Protein AF-A0A7X6MXQ4-F1 (afdb_monomer_lite)

Foldseek 3Di:
DDDDLVRLVVLLVCCQVVFCVNWPFDPPLVVLQDPVLLVQLVVVCVVVVVDDPPQDPVNVVRSSVSSSSVRDDSVSSVSSVVGIHGDPPVVVVVDDPPDPPPPDPVVVVVVVVVVVVVVVVVLVVCVVVDDDQDLVNLQCLQQDVDPPDGPQKHFQWAFQVRFKTWIWRRDDPVPDDPCPQVVLVVDPWWQDDPPDPFAQLLSVLVVLLVPDVVSVLLLLQVLQLVVCVVPVDRQLLVVLLVLCVVQVHDNCVSPPDRGLVSSVVVSVVRPVSVVVDVDSVVSSVVRPSPPVCRVCSCVQVVPPVNQVVSQVVQVVVQKGKDWDWAAEPDPPRIGIIMTIDRVVVDDPVRVRCCVCKRVSLVSRVQKIKIWMFTPCLCSPPNNPRRRVVTDIDITGNVQPPPHSPVVSCCVVVVNPRIDGPVVVVVVVVVVVVVVVVVVVVD

Organism: NCBI:txid1936207

pLDDT: mean 81.41, std 15.26, range [38.69, 98.06]

Radius of gyration: 40.19 Å; chains: 1; bounding box: 85×43×123 Å

Secondary structure (DSSP, 8-state):
----HHHHHHHHHHHHHHHHHHH-B-TTGGGGS-HHHHHHHHHHHHHTT---TTS-HHHHHHHHHHHHHHHS-HHHHHHHGGGB----HHHHTS----------HHHHHHHHHHHHHHHHHHHHHHHHS--PPPHHHHHHHHHEEETTEE-SEEEEEEETTSSEEEEEE---TTTS-TTTTGGGGGSSSB---TT-SS-HHHHHHHHHHTT-HHHHHHHHHHHHHHHHHHHS--TTHHHHHHHHHHTT--GGGGTT--SHHHHHHHHTT-HHHHHH-SSHHHHHHHTTTHHHHHH-THHHHT-HHHHHHHHHHHHHTTEEEEEEEEE-SSTT-EEEEEEEEETTT--HHHHHHIIIIIIHHHHHT-EEEEEEEEHHHHHHH-HHHHHHTSEEEEEEGGGTTTS-HHHHHHHHTT--SEE-HHHHHHHHHHHHHHHHHHHHT-

Sequence (442 aa):
MTLTQKDYKALKQGVVADTAIGVGFFAGIESKIPDYALIEAIREMATNGWIGHQTSDGDIRNMLVTESIKAMNFQDFKDVAPYLFSYPREQRQEDLLVAPIEVSRSLFETLQAEADELFRLKRELAYQEQEELTIMDVIDQIEHQSIIQETGYSVVGISQDQSQFLILDNRSADQRDPYLGEEIFEGELLLNDYRSPYSNKAQIMDGLIEQSNQIATHIYQYYNDVYYQESGVLDGLEIVQNYYQEDQLDTKRLEGVKSTSSLWRLAQDSPSFQSDYETVMELLEDDGIRDYIRDYPDHFLDDKDQVELVQGMLAEDGKQLAIKEVTGYSQGEFWTLGAIYDTALFKAEEIDFYLEHEVGAFYKGSLTEAMIISKEQLESLGLEAAAQSAETFIVNEELLWGKNSLEVLTELLQLEGYESLEQVMDQEVVSQEKEETIEMER

Structure (mmCIF, N/CA/C/O backbone):
data_AF-A0A7X6MXQ4-F1
#
_entry.id   AF-A0A7X6MXQ4-F1
#
loop_
_atom_site.group_PDB
_atom_site.id
_atom_site.type_symbol
_atom_site.label_atom_id
_atom_site.label_alt_id
_atom_site.label_comp_id
_atom_site.label_asym_id
_atom_site.label_entity_id
_atom_site.label_seq_id
_atom_site.pdbx_PDB_ins_code
_atom_site.Cartn_x
_atom_site.Cartn_y
_atom_site.Cartn_z
_atom_site.occupancy
_atom_site.B_iso_or_equiv
_atom_site.auth_seq_id
_atom_site.auth_comp_id
_atom_site.auth_asym_id
_atom_site.auth_atom_id
_atom_site.pdbx_PDB_model_num
ATOM 1 N N . MET A 1 1 ? -11.790 2.520 62.386 1.00 41.69 1 MET A N 1
ATOM 2 C CA . MET A 1 1 ? -11.586 1.691 63.598 1.00 41.69 1 MET A CA 1
ATOM 3 C C . MET A 1 1 ? -11.120 2.586 64.741 1.00 41.69 1 MET A C 1
ATOM 5 O O . MET A 1 1 ? -10.213 3.377 64.527 1.00 41.69 1 MET A O 1
ATOM 9 N N . THR A 1 2 ? -11.733 2.524 65.924 1.00 46.88 2 THR A N 1
ATOM 10 C CA . THR A 1 2 ? -11.292 3.294 67.106 1.00 46.88 2 THR A CA 1
ATOM 11 C C . THR A 1 2 ? -10.246 2.503 67.892 1.00 46.88 2 THR A C 1
ATOM 13 O O . THR A 1 2 ? -10.568 1.446 68.432 1.00 46.88 2 THR A O 1
ATOM 16 N N . LEU A 1 3 ? -9.011 3.010 67.951 1.00 59.69 3 LEU A N 1
ATOM 17 C CA . LEU A 1 3 ? -7.893 2.413 68.695 1.00 59.69 3 LEU A CA 1
ATOM 18 C C . LEU A 1 3 ? -8.220 2.296 70.194 1.00 59.69 3 LEU A C 1
ATOM 20 O O . LEU A 1 3 ? -8.778 3.218 70.799 1.00 59.69 3 LEU A O 1
ATOM 24 N N . THR A 1 4 ? -7.863 1.173 70.820 1.00 70.88 4 THR A N 1
ATOM 25 C CA . THR A 1 4 ? -8.098 0.970 72.255 1.00 70.88 4 THR A CA 1
ATOM 26 C C . THR A 1 4 ? -7.053 1.711 73.098 1.00 70.88 4 THR A C 1
ATOM 28 O O . THR A 1 4 ? -5.967 2.065 72.641 1.00 70.88 4 THR A O 1
ATOM 31 N N . GLN A 1 5 ? -7.334 1.936 74.389 1.00 67.50 5 GLN A N 1
ATOM 32 C CA . GLN A 1 5 ? -6.377 2.583 75.304 1.00 67.50 5 GLN A CA 1
ATOM 33 C C . GLN A 1 5 ? -5.045 1.813 75.417 1.00 67.50 5 GLN A C 1
ATOM 35 O O . GLN A 1 5 ? -4.008 2.415 75.704 1.00 67.50 5 GLN A O 1
ATOM 40 N N . LYS A 1 6 ? -5.075 0.489 75.211 1.00 70.94 6 LYS A N 1
ATOM 41 C CA . LYS A 1 6 ? -3.886 -0.369 75.195 1.00 70.94 6 LYS A CA 1
ATOM 42 C C . LYS A 1 6 ? -3.032 -0.090 73.953 1.00 70.94 6 LYS A C 1
ATOM 44 O O . LYS A 1 6 ? -1.817 0.028 74.093 1.00 70.94 6 LYS A O 1
ATOM 49 N N . ASP A 1 7 ? -3.668 0.129 72.806 1.00 68.81 7 ASP A N 1
ATOM 50 C CA . ASP A 1 7 ? -2.999 0.392 71.526 1.00 68.81 7 ASP A CA 1
ATOM 51 C C . ASP A 1 7 ? -2.296 1.753 71.533 1.00 68.81 7 ASP A C 1
ATOM 53 O O . ASP A 1 7 ? -1.126 1.848 71.175 1.00 68.81 7 ASP A O 1
ATOM 57 N N . TYR A 1 8 ? -2.934 2.796 72.077 1.00 70.88 8 TYR A N 1
ATOM 58 C CA . TYR A 1 8 ? -2.286 4.107 72.239 1.00 70.88 8 TYR A CA 1
ATOM 59 C C . TYR A 1 8 ? -1.069 4.063 73.171 1.00 70.88 8 TYR A C 1
ATOM 61 O O . TYR A 1 8 ? -0.072 4.745 72.936 1.00 70.88 8 TYR A O 1
ATOM 69 N N . LYS A 1 9 ? -1.122 3.268 74.247 1.00 74.25 9 LYS A N 1
ATOM 70 C CA . LYS A 1 9 ? 0.034 3.104 75.142 1.00 74.25 9 LYS A CA 1
ATOM 71 C C . LYS A 1 9 ? 1.176 2.360 74.451 1.00 74.25 9 LYS A C 1
ATOM 73 O O . LYS A 1 9 ? 2.324 2.760 74.627 1.00 74.25 9 LYS A O 1
ATOM 78 N N . ALA A 1 10 ? 0.860 1.332 73.664 1.00 72.12 10 ALA A N 1
ATOM 79 C CA . ALA A 1 10 ? 1.841 0.590 72.878 1.00 72.12 10 ALA A CA 1
ATOM 80 C C . ALA A 1 10 ? 2.492 1.476 71.803 1.00 72.12 10 ALA A C 1
ATOM 82 O O . ALA A 1 10 ? 3.714 1.491 71.694 1.00 72.12 10 ALA A O 1
ATOM 83 N N . LEU A 1 11 ? 1.705 2.290 71.091 1.00 70.75 11 LEU A N 1
ATOM 84 C CA . LEU A 1 11 ? 2.208 3.224 70.080 1.00 70.75 11 LEU A CA 1
ATOM 85 C C . LEU A 1 11 ? 3.138 4.280 70.687 1.00 70.75 11 LEU A C 1
ATOM 87 O O . LEU A 1 11 ? 4.235 4.508 70.181 1.00 70.75 11 LEU A O 1
ATOM 91 N N . LYS A 1 12 ? 2.743 4.875 71.822 1.00 75.25 12 LYS A N 1
ATOM 92 C CA . LYS A 1 12 ? 3.595 5.830 72.541 1.00 75.25 12 LYS A CA 1
ATOM 93 C C . LYS A 1 12 ? 4.911 5.184 72.967 1.00 75.25 12 LYS A C 1
ATOM 95 O O . LYS A 1 12 ? 5.967 5.770 72.765 1.00 75.25 12 LYS A O 1
ATOM 100 N N . GLN A 1 13 ? 4.866 3.969 73.517 1.00 74.88 13 GLN A N 1
ATOM 101 C CA . GLN A 1 13 ? 6.077 3.217 73.864 1.00 74.88 13 GLN A CA 1
ATOM 102 C C . GLN A 1 13 ? 6.941 2.900 72.637 1.00 74.88 13 GLN A C 1
ATOM 104 O O . GLN A 1 13 ? 8.162 2.984 72.740 1.00 74.88 13 GLN A O 1
ATOM 109 N N . GLY A 1 14 ? 6.326 2.606 71.488 1.00 67.00 14 GLY A N 1
ATOM 110 C CA . GLY A 1 14 ? 7.012 2.407 70.212 1.00 67.00 14 GLY A CA 1
ATOM 111 C C . GLY A 1 14 ? 7.820 3.631 69.786 1.00 67.00 14 GLY A C 1
ATOM 112 O O . GLY A 1 14 ? 9.006 3.498 69.509 1.00 67.00 14 GLY A O 1
ATOM 113 N N . VAL A 1 15 ? 7.236 4.834 69.839 1.00 67.50 15 VAL A N 1
ATOM 114 C CA . VAL A 1 15 ? 7.959 6.082 69.514 1.00 67.50 15 VAL A CA 1
ATOM 115 C C . VAL A 1 15 ? 9.097 6.352 70.498 1.00 67.50 15 VAL A C 1
ATOM 117 O O . VAL A 1 15 ? 10.174 6.784 70.098 1.00 67.50 15 VAL A O 1
ATOM 120 N N . VAL A 1 16 ? 8.886 6.089 71.791 1.00 70.00 16 VAL A N 1
ATOM 121 C CA . VAL A 1 16 ? 9.926 6.292 72.814 1.00 70.00 16 VAL A CA 1
ATOM 122 C C . VAL A 1 16 ? 11.102 5.329 72.630 1.00 70.00 16 VAL A C 1
ATOM 124 O O . VAL A 1 16 ? 12.241 5.728 72.872 1.00 70.00 16 VAL A O 1
ATOM 127 N N . ALA A 1 17 ? 10.837 4.086 72.219 1.00 65.44 17 ALA A N 1
ATOM 128 C CA . ALA A 1 17 ? 11.852 3.048 72.056 1.00 65.44 17 ALA A CA 1
ATOM 129 C C . ALA A 1 17 ? 12.575 3.107 70.700 1.00 65.44 17 ALA A C 1
ATOM 131 O O . ALA A 1 17 ? 13.793 2.957 70.664 1.00 65.44 17 ALA A O 1
ATOM 132 N N . ASP A 1 18 ? 11.840 3.338 69.609 1.00 61.06 18 ASP A N 1
ATOM 133 C CA . ASP A 1 18 ? 12.340 3.211 68.232 1.00 61.06 18 ASP A CA 1
ATOM 134 C C . ASP A 1 18 ? 12.535 4.576 67.537 1.00 61.06 18 ASP A C 1
ATOM 136 O O . ASP A 1 18 ? 12.954 4.628 66.380 1.00 61.06 18 ASP A O 1
ATOM 140 N N . THR A 1 19 ? 12.280 5.686 68.246 1.00 66.31 19 THR A N 1
ATOM 141 C CA . THR A 1 19 ? 12.243 7.075 67.743 1.00 66.31 19 THR A CA 1
ATOM 142 C C . THR A 1 19 ? 11.204 7.302 66.639 1.00 66.31 19 THR A C 1
ATOM 144 O O . THR A 1 19 ? 10.645 6.372 66.058 1.00 66.31 19 THR A O 1
ATOM 147 N N . ALA A 1 20 ? 10.931 8.564 66.313 1.00 56.31 20 ALA A N 1
ATOM 148 C CA . ALA A 1 20 ? 10.038 8.929 65.219 1.00 56.31 20 ALA A CA 1
ATOM 149 C C . ALA A 1 20 ? 10.558 8.475 63.838 1.00 56.31 20 ALA A C 1
ATOM 151 O O . ALA A 1 20 ? 9.769 8.410 62.904 1.00 56.31 20 ALA A O 1
ATOM 152 N N . ILE A 1 21 ? 11.839 8.089 63.719 1.00 56.34 21 ILE A N 1
ATOM 153 C CA . ILE A 1 21 ? 12.404 7.457 62.513 1.00 56.34 21 ILE A CA 1
ATOM 154 C C . ILE A 1 21 ? 11.833 6.046 62.320 1.00 56.34 21 ILE A C 1
ATOM 156 O O . ILE A 1 21 ? 11.454 5.683 61.213 1.00 56.34 21 ILE A O 1
ATOM 160 N N . GLY A 1 22 ? 11.750 5.249 63.391 1.00 55.38 22 GLY A N 1
ATOM 161 C CA . GLY A 1 22 ? 11.267 3.866 63.320 1.00 55.38 22 GLY A CA 1
ATOM 162 C C . GLY A 1 22 ? 9.744 3.731 63.286 1.00 55.38 22 GLY A C 1
ATOM 163 O O . GLY A 1 22 ? 9.233 2.665 62.951 1.00 55.38 22 GLY A O 1
ATOM 164 N N . VAL A 1 23 ? 9.028 4.794 63.655 1.00 65.75 23 VAL A N 1
ATOM 165 C CA . VAL A 1 23 ? 7.560 4.843 63.675 1.00 65.75 23 VAL A CA 1
ATOM 166 C C . VAL A 1 23 ? 7.025 5.627 62.476 1.00 65.75 23 VAL A C 1
ATOM 168 O O . VAL A 1 23 ? 6.076 5.185 61.849 1.00 65.75 23 VAL A O 1
ATOM 171 N N . GLY A 1 24 ? 7.679 6.723 62.089 1.00 67.69 24 GLY A N 1
ATOM 172 C CA . GLY A 1 24 ? 7.257 7.609 61.007 1.00 67.69 24 GLY A CA 1
ATOM 173 C C . GLY A 1 24 ? 6.095 8.530 61.406 1.00 67.69 24 GLY A C 1
ATOM 174 O O . GLY A 1 24 ? 5.281 8.202 62.271 1.00 67.69 24 GLY A O 1
ATOM 175 N N . PHE A 1 25 ? 5.997 9.696 60.762 1.00 77.06 25 PHE A N 1
ATOM 176 C CA . PHE A 1 25 ? 4.904 10.649 60.977 1.00 77.06 25 PHE A CA 1
ATOM 177 C C . PHE A 1 25 ? 4.563 11.466 59.730 1.00 77.06 25 PHE A C 1
ATOM 179 O O . PHE A 1 25 ? 5.411 11.693 58.867 1.00 77.06 25 PHE A O 1
ATOM 186 N N . PHE A 1 26 ? 3.319 11.942 59.649 1.00 76.12 26 PHE A N 1
ATOM 187 C CA . PHE A 1 26 ? 2.863 12.819 58.571 1.00 76.12 26 PHE A CA 1
ATOM 188 C C . PHE A 1 26 ? 3.429 14.240 58.698 1.00 76.12 26 PHE A C 1
ATOM 190 O O . PHE A 1 26 ? 3.590 14.786 59.794 1.00 76.12 26 PHE A O 1
ATOM 197 N N . ALA A 1 27 ? 3.669 14.882 57.553 1.00 70.88 27 ALA A N 1
ATOM 198 C CA . ALA A 1 27 ? 4.100 16.272 57.507 1.00 70.88 27 ALA A CA 1
ATOM 199 C C . ALA A 1 27 ? 3.057 17.201 58.162 1.00 70.88 27 ALA A C 1
ATOM 201 O O . ALA A 1 27 ? 1.875 17.154 57.833 1.00 70.88 27 ALA A O 1
ATOM 202 N N . GLY A 1 28 ? 3.508 18.063 59.079 1.00 74.62 28 GLY A N 1
ATOM 203 C CA . GLY A 1 28 ? 2.655 19.018 59.796 1.00 74.62 28 GLY A CA 1
ATOM 204 C C . GLY A 1 28 ? 2.237 18.564 61.196 1.00 74.62 28 GLY A C 1
ATOM 205 O O . GLY A 1 28 ? 1.515 19.304 61.873 1.00 74.62 28 GLY A O 1
ATOM 206 N N . ILE A 1 29 ? 2.715 17.398 61.656 1.00 82.88 29 ILE A N 1
ATOM 207 C CA . ILE A 1 29 ? 2.501 16.898 63.022 1.00 82.88 29 ILE A CA 1
ATOM 208 C C . ILE A 1 29 ? 2.896 17.925 64.093 1.00 82.88 29 ILE A C 1
ATOM 210 O O . ILE A 1 29 ? 2.242 18.003 65.128 1.00 82.88 29 ILE A O 1
ATOM 214 N N . GLU A 1 30 ? 3.893 18.777 63.830 1.00 82.12 30 GLU A N 1
ATOM 215 C CA . GLU A 1 30 ? 4.386 19.792 64.771 1.00 82.12 30 GLU A CA 1
ATOM 216 C C . GLU A 1 30 ? 3.283 20.761 65.198 1.00 82.12 30 GLU A C 1
ATOM 218 O O . GLU A 1 30 ? 3.233 21.167 66.353 1.00 82.12 30 GLU A O 1
ATOM 223 N N . SER A 1 31 ? 2.355 21.077 64.287 1.00 83.81 31 SER A N 1
ATOM 224 C CA . SER A 1 31 ? 1.216 21.970 64.550 1.00 83.81 31 SER A CA 1
ATOM 225 C C . SER A 1 31 ? 0.166 21.373 65.492 1.00 83.81 31 SER A C 1
ATOM 227 O O . SER A 1 31 ? -0.746 22.074 65.933 1.00 83.81 31 SER A O 1
ATOM 229 N N . LYS A 1 32 ? 0.260 20.067 65.764 1.00 84.62 32 LYS A N 1
ATOM 230 C CA . LYS A 1 32 ? -0.630 19.319 66.660 1.00 84.62 32 LYS A CA 1
ATOM 231 C C . LYS A 1 32 ? 0.030 18.987 67.992 1.00 84.62 32 LYS A C 1
ATOM 233 O O . LYS A 1 32 ? -0.662 18.562 68.912 1.00 84.62 32 LYS A O 1
ATOM 238 N N . ILE A 1 33 ? 1.341 19.192 68.111 1.00 87.94 33 ILE A N 1
ATOM 239 C CA . ILE A 1 33 ? 2.067 18.987 69.359 1.00 87.94 33 ILE A CA 1
ATOM 240 C C . ILE A 1 33 ? 1.845 20.214 70.256 1.00 87.94 33 ILE A C 1
ATOM 242 O O . ILE A 1 33 ? 2.050 21.340 69.806 1.00 87.94 33 ILE A O 1
ATOM 246 N N . PRO A 1 34 ? 1.449 20.035 71.527 1.00 87.50 34 PRO A N 1
ATOM 247 C CA . PRO A 1 34 ? 1.244 21.158 72.429 1.00 87.50 34 PRO A CA 1
ATOM 248 C C . PRO A 1 34 ? 2.567 21.856 72.780 1.00 87.50 34 PRO A C 1
ATOM 250 O O . PRO A 1 34 ? 3.587 21.201 73.008 1.00 87.50 34 PRO A O 1
ATOM 253 N N . ASP A 1 35 ? 2.523 23.184 72.916 1.00 87.00 35 ASP A N 1
ATOM 254 C CA . ASP A 1 35 ? 3.700 24.044 73.123 1.00 87.00 35 ASP A CA 1
ATOM 255 C C . ASP A 1 35 ? 4.607 23.584 74.270 1.00 87.00 35 ASP A C 1
ATOM 257 O O . ASP A 1 35 ? 5.830 23.616 74.154 1.00 87.00 35 ASP A O 1
ATOM 261 N N . TYR A 1 36 ? 4.029 23.110 75.380 1.00 90.12 36 TYR A N 1
ATOM 262 C CA . TYR A 1 36 ? 4.817 22.657 76.528 1.00 90.12 36 TYR A CA 1
ATOM 263 C C . TYR A 1 36 ? 5.713 21.455 76.181 1.00 90.12 36 TYR A C 1
ATOM 265 O O . TYR A 1 36 ? 6.835 21.365 76.673 1.00 90.12 36 TYR A O 1
ATOM 273 N N . ALA A 1 37 ? 5.247 20.551 75.317 1.00 88.88 37 ALA A N 1
ATOM 274 C CA . ALA A 1 37 ? 5.992 19.364 74.913 1.00 88.88 37 ALA A CA 1
ATOM 275 C C . ALA A 1 37 ? 7.080 19.697 73.880 1.00 88.88 37 ALA A C 1
ATOM 277 O O . ALA A 1 37 ? 8.144 19.079 73.887 1.00 88.88 37 ALA A O 1
ATOM 278 N N . LEU A 1 38 ? 6.849 20.701 73.027 1.00 87.19 38 LEU A N 1
ATOM 279 C CA . LEU A 1 38 ? 7.874 21.250 72.130 1.00 87.19 38 LEU A CA 1
ATOM 280 C C . LEU A 1 38 ? 8.988 21.943 72.923 1.00 87.19 38 LEU A C 1
ATOM 282 O O . LEU A 1 38 ? 10.168 21.715 72.670 1.00 87.19 38 LEU A O 1
ATOM 286 N N . ILE A 1 39 ? 8.622 22.753 73.919 1.00 88.19 39 ILE A N 1
ATOM 287 C CA . ILE A 1 39 ? 9.584 23.486 74.753 1.00 88.19 39 ILE A CA 1
ATOM 288 C C . ILE A 1 39 ? 10.485 22.526 75.540 1.00 88.19 39 ILE A C 1
ATOM 290 O O . ILE A 1 39 ? 11.697 22.739 75.598 1.00 88.19 39 ILE A O 1
ATOM 294 N N . GLU A 1 40 ? 9.923 21.470 76.132 1.00 88.62 40 GLU A N 1
ATOM 295 C CA . GLU A 1 40 ? 10.720 20.477 76.864 1.00 88.62 40 GLU A CA 1
ATOM 296 C C . GLU A 1 40 ? 11.600 19.636 75.924 1.00 88.62 40 GLU A C 1
ATOM 298 O O . GLU A 1 40 ? 12.760 19.392 76.247 1.00 88.62 40 GLU A O 1
ATOM 303 N N . ALA A 1 41 ? 11.123 19.299 74.721 1.00 88.56 41 ALA A N 1
ATOM 304 C CA . ALA A 1 41 ? 11.937 18.633 73.701 1.00 88.56 41 ALA A CA 1
ATOM 305 C C . ALA A 1 41 ? 13.155 19.471 73.281 1.00 88.56 41 ALA A C 1
ATOM 307 O O . ALA A 1 41 ? 14.281 18.977 73.267 1.00 88.56 41 ALA A O 1
ATOM 308 N N . ILE A 1 42 ? 12.952 20.766 73.015 1.00 86.75 42 ILE A N 1
ATOM 309 C CA . ILE A 1 42 ? 14.039 21.698 72.679 1.00 86.75 42 ILE A CA 1
ATOM 310 C C . ILE A 1 42 ? 15.039 21.803 73.837 1.00 86.75 42 ILE A C 1
ATOM 312 O O . ILE A 1 42 ? 16.249 21.841 73.608 1.00 86.75 42 ILE A O 1
ATOM 316 N N . ARG A 1 43 ? 14.556 21.828 75.086 1.00 86.31 43 ARG A N 1
ATOM 317 C CA . ARG A 1 43 ? 15.415 21.890 76.276 1.00 86.31 43 ARG A CA 1
ATOM 318 C C . ARG A 1 43 ? 16.295 20.650 76.409 1.00 86.31 43 ARG A C 1
ATOM 320 O O . ARG A 1 43 ? 17.484 20.791 76.698 1.00 86.31 43 ARG A O 1
ATOM 327 N N . GLU A 1 44 ? 15.729 19.471 76.181 1.00 85.88 44 GLU A N 1
ATOM 328 C CA . GLU A 1 44 ? 16.444 18.194 76.219 1.00 85.88 44 GLU A CA 1
ATOM 329 C C . GLU A 1 44 ? 17.494 18.116 75.099 1.00 85.88 44 GLU A C 1
ATOM 331 O O . GLU A 1 44 ? 18.671 17.853 75.356 1.00 85.88 44 GLU A O 1
ATOM 336 N N . MET A 1 45 ? 17.109 18.465 73.867 1.00 85.81 45 MET A N 1
ATOM 337 C CA . MET A 1 45 ? 18.012 18.495 72.709 1.00 85.81 45 MET A CA 1
ATOM 338 C C . MET A 1 45 ? 19.177 19.478 72.901 1.00 85.81 45 MET A C 1
ATOM 340 O O . MET A 1 45 ? 20.315 19.170 72.540 1.00 85.81 45 MET A O 1
ATOM 344 N N . ALA A 1 46 ? 18.914 20.648 73.494 1.00 84.06 46 ALA A N 1
ATOM 345 C CA . ALA A 1 46 ? 19.933 21.659 73.773 1.00 84.06 46 ALA A CA 1
ATOM 346 C C . ALA A 1 46 ? 20.876 21.244 74.913 1.00 84.06 46 ALA A C 1
ATOM 348 O O . ALA A 1 46 ? 22.080 21.476 74.831 1.00 84.06 46 ALA A O 1
ATOM 349 N N . THR A 1 47 ? 20.343 20.612 75.961 1.00 85.38 47 THR A N 1
ATOM 350 C CA . THR A 1 47 ? 21.118 20.187 77.137 1.00 85.38 47 THR A CA 1
ATOM 351 C C . THR A 1 47 ? 22.066 19.041 76.793 1.00 85.38 47 THR A C 1
ATOM 353 O O . THR A 1 47 ? 23.197 19.010 77.277 1.00 85.38 47 THR A O 1
ATOM 356 N N . ASN A 1 48 ? 21.643 18.142 75.903 1.00 80.25 48 ASN A N 1
ATOM 357 C CA . ASN A 1 48 ? 22.457 17.017 75.454 1.00 80.25 48 ASN A CA 1
ATOM 358 C C . ASN A 1 48 ? 23.332 17.330 74.224 1.00 80.25 48 ASN A C 1
ATOM 360 O O . ASN A 1 48 ? 24.116 16.482 73.800 1.00 80.25 48 ASN A O 1
ATOM 364 N N . GLY A 1 49 ? 23.223 18.537 73.655 1.00 78.44 49 GLY A N 1
ATOM 365 C CA . GLY A 1 49 ? 24.048 18.980 72.528 1.00 78.44 49 GLY A CA 1
ATOM 366 C C . GLY A 1 49 ? 23.822 18.191 71.233 1.00 78.44 49 GLY A C 1
ATOM 367 O O . GLY A 1 49 ? 24.759 18.019 70.458 1.00 78.44 49 GLY A O 1
ATOM 368 N N . TRP A 1 50 ? 22.606 17.688 70.995 1.00 77.50 50 TRP A N 1
ATOM 369 C CA . TRP A 1 50 ? 22.291 16.817 69.849 1.00 77.50 50 TRP A CA 1
ATOM 370 C C . TRP A 1 50 ? 22.182 17.551 68.504 1.00 77.50 50 TRP A C 1
ATOM 372 O O . TRP A 1 50 ? 22.180 16.918 67.449 1.00 77.50 50 TRP A O 1
ATOM 382 N N . ILE A 1 51 ? 22.109 18.884 68.530 1.00 77.81 51 ILE A N 1
ATOM 383 C CA . ILE A 1 51 ? 21.960 19.724 67.339 1.00 77.81 51 ILE A CA 1
ATOM 384 C C . ILE A 1 51 ? 23.288 20.426 67.044 1.00 77.81 51 ILE A C 1
ATOM 386 O O . ILE A 1 51 ? 23.796 21.181 67.874 1.00 77.81 51 ILE A O 1
ATOM 390 N N . GLY A 1 52 ? 23.829 20.215 65.845 1.00 74.12 52 GLY A N 1
ATOM 391 C CA . GLY A 1 52 ? 25.017 20.905 65.344 1.00 74.12 52 GLY A CA 1
ATOM 392 C C . GLY A 1 52 ? 24.891 21.265 63.864 1.00 74.12 52 GLY A C 1
ATOM 393 O O . GLY A 1 52 ? 23.904 20.939 63.215 1.00 74.12 52 GLY A O 1
ATOM 394 N N . HIS A 1 53 ? 25.917 21.911 63.302 1.00 70.31 53 HIS A N 1
ATOM 395 C CA . HIS A 1 53 ? 25.914 22.383 61.905 1.00 70.31 53 HIS A CA 1
ATOM 396 C C . HIS A 1 53 ? 25.795 21.279 60.838 1.00 70.31 53 HIS A C 1
ATOM 398 O O . HIS A 1 53 ? 25.573 21.597 59.675 1.00 70.31 53 HIS A O 1
ATOM 404 N N . GLN A 1 54 ? 25.986 20.010 61.208 1.00 74.25 54 GLN A N 1
ATOM 405 C CA . GLN A 1 54 ? 25.905 18.861 60.299 1.00 74.25 54 GLN A CA 1
ATOM 406 C C . GLN A 1 54 ? 24.625 18.033 60.478 1.00 74.25 54 GLN A C 1
ATOM 408 O O . GLN A 1 54 ? 24.431 17.065 59.749 1.00 74.25 54 GLN A O 1
ATOM 413 N N . THR A 1 55 ? 23.762 18.381 61.437 1.00 78.25 55 THR A N 1
ATOM 414 C CA . THR A 1 55 ? 22.493 17.678 61.647 1.00 78.25 55 THR A CA 1
ATOM 415 C C . THR A 1 55 ? 21.495 18.150 60.593 1.00 78.25 55 THR A C 1
ATOM 417 O O . THR A 1 55 ? 21.266 19.352 60.471 1.00 78.25 55 THR A O 1
ATOM 420 N N . SER A 1 56 ? 20.921 17.229 59.815 1.00 81.62 56 SER A N 1
ATOM 421 C CA . SER A 1 56 ? 19.955 17.602 58.779 1.00 81.62 56 SER A CA 1
ATOM 422 C C . SER A 1 56 ? 18.653 18.122 59.396 1.00 81.62 56 SER A C 1
ATOM 424 O O . SER A 1 56 ? 18.268 17.709 60.492 1.00 81.62 56 SER A O 1
ATOM 426 N N . ASP A 1 57 ? 17.928 18.981 58.676 1.00 78.50 57 ASP A N 1
ATOM 427 C CA . ASP A 1 57 ? 16.615 19.470 59.121 1.00 78.50 57 ASP A CA 1
ATOM 428 C C . ASP A 1 57 ? 15.630 18.317 59.381 1.00 78.50 57 ASP A C 1
ATOM 430 O O . ASP A 1 57 ? 14.809 18.393 60.294 1.00 78.50 57 ASP A O 1
ATOM 434 N N . GLY A 1 58 ? 15.743 17.218 58.624 1.00 79.00 58 GLY A N 1
ATOM 435 C CA . GLY A 1 58 ? 14.960 15.999 58.834 1.00 79.00 58 GLY A CA 1
ATOM 436 C C . GLY A 1 58 ? 15.285 15.309 60.160 1.00 79.00 58 GLY A C 1
ATOM 437 O O . GLY A 1 58 ? 14.375 14.942 60.901 1.00 79.00 58 GLY A O 1
ATOM 438 N N . ASP A 1 59 ? 16.567 15.199 60.509 1.00 78.62 59 ASP A N 1
ATOM 439 C CA . ASP A 1 59 ? 16.998 14.616 61.783 1.00 78.62 59 ASP A CA 1
ATOM 440 C C . ASP A 1 59 ? 16.582 15.490 62.968 1.00 78.62 59 ASP A C 1
ATOM 442 O O . ASP A 1 59 ? 16.077 14.978 63.967 1.00 78.62 59 ASP A O 1
ATOM 446 N N . ILE A 1 60 ? 16.716 16.815 62.837 1.00 82.62 60 ILE A N 1
ATOM 447 C CA . ILE A 1 60 ? 16.251 17.779 63.845 1.00 82.62 60 ILE A CA 1
ATOM 448 C C . ILE A 1 60 ? 14.742 17.626 64.055 1.00 82.62 60 ILE A C 1
ATOM 450 O O . ILE A 1 60 ? 14.277 17.552 65.193 1.00 82.62 60 ILE A O 1
ATOM 454 N N . ARG A 1 61 ? 13.975 17.531 62.966 1.00 83.06 61 ARG A N 1
ATOM 455 C CA . ARG A 1 61 ? 12.522 17.348 63.002 1.00 83.06 61 ARG A CA 1
ATOM 456 C C . ARG A 1 61 ? 12.129 16.024 63.662 1.00 83.06 61 ARG A C 1
ATOM 458 O O . ARG A 1 61 ? 11.246 16.004 64.515 1.00 83.06 61 ARG A O 1
ATOM 465 N N . ASN A 1 62 ? 12.826 14.937 63.342 1.00 82.56 62 ASN A N 1
ATOM 466 C CA . ASN A 1 62 ? 12.605 13.625 63.954 1.00 82.56 62 ASN A CA 1
ATOM 467 C C . ASN A 1 62 ? 12.896 13.628 65.459 1.00 82.56 62 ASN A C 1
ATOM 469 O O . ASN A 1 62 ? 12.110 13.088 66.244 1.00 82.56 62 ASN A O 1
ATOM 473 N N . MET A 1 63 ? 14.004 14.244 65.875 1.00 84.12 63 MET A N 1
ATOM 474 C CA . MET A 1 63 ? 14.352 14.396 67.290 1.00 84.12 63 MET A CA 1
ATOM 475 C C . MET A 1 63 ? 13.293 15.220 68.025 1.00 84.12 63 MET A C 1
ATOM 477 O O . MET A 1 63 ? 12.818 14.797 69.078 1.00 84.12 63 MET A O 1
ATOM 481 N N . LEU A 1 64 ? 12.859 16.335 67.431 1.00 86.12 64 LEU A N 1
ATOM 482 C CA . LEU A 1 64 ? 11.835 17.207 67.999 1.00 86.12 64 LEU A CA 1
ATOM 483 C C . LEU A 1 64 ? 10.524 16.446 68.238 1.00 86.12 64 LEU A C 1
ATOM 485 O O . LEU A 1 64 ? 10.008 16.447 69.353 1.00 86.12 64 LEU A O 1
ATOM 489 N N . VAL A 1 65 ? 10.021 15.728 67.230 1.00 85.19 65 VAL A N 1
ATOM 490 C CA . VAL A 1 65 ? 8.781 14.941 67.342 1.00 85.19 65 VAL A CA 1
ATOM 491 C C . VAL A 1 65 ? 8.922 13.814 68.374 1.00 85.19 65 VAL A C 1
ATOM 493 O O . VAL A 1 65 ? 8.025 13.611 69.195 1.00 85.19 65 VAL A O 1
ATOM 496 N N . THR A 1 66 ? 10.062 13.116 68.394 1.00 86.75 66 THR A N 1
ATOM 497 C CA . THR A 1 66 ? 10.328 12.019 69.344 1.00 86.75 66 THR A CA 1
ATOM 498 C C . THR A 1 66 ? 10.327 12.505 70.793 1.00 86.75 66 THR A C 1
ATOM 500 O O . THR A 1 66 ? 9.636 11.938 71.644 1.00 86.75 66 THR A O 1
ATOM 503 N N . GLU A 1 67 ? 11.090 13.559 71.084 1.00 86.62 67 GLU A N 1
ATOM 504 C CA . GLU A 1 67 ? 11.219 14.091 72.441 1.00 86.62 67 GLU A CA 1
ATOM 505 C C . GLU A 1 67 ? 9.933 14.782 72.900 1.00 86.62 67 GLU A C 1
ATOM 507 O O . GLU A 1 67 ? 9.528 14.645 74.057 1.00 86.62 67 GLU A O 1
ATOM 512 N N . SER A 1 68 ? 9.197 15.422 71.990 1.00 88.69 68 SER A N 1
ATOM 513 C CA . SER A 1 68 ? 7.883 15.969 72.320 1.00 88.69 68 SER A CA 1
ATOM 514 C C . SER A 1 68 ? 6.875 14.879 72.676 1.00 88.69 68 SER A C 1
ATOM 516 O O . SER A 1 68 ? 6.100 15.042 73.619 1.00 88.69 68 SER A O 1
ATOM 518 N N . ILE A 1 69 ? 6.904 13.731 71.992 1.00 86.00 69 ILE A N 1
ATOM 519 C CA . ILE A 1 69 ? 6.044 12.585 72.326 1.00 86.00 69 ILE A CA 1
ATOM 520 C C . ILE A 1 69 ? 6.416 11.970 73.684 1.00 86.00 69 ILE A C 1
ATOM 522 O O . ILE A 1 69 ? 5.529 11.521 74.420 1.00 86.00 69 ILE A O 1
ATOM 526 N N . LYS A 1 70 ? 7.695 12.003 74.074 1.00 84.56 70 LYS A N 1
ATOM 527 C CA . LYS A 1 70 ? 8.128 11.620 75.429 1.00 84.56 70 LYS A CA 1
ATOM 528 C C . LYS A 1 70 ? 7.588 12.579 76.492 1.00 84.56 70 LYS A C 1
ATOM 530 O O . LYS A 1 70 ? 7.077 12.116 77.512 1.00 84.56 70 LYS A O 1
ATOM 535 N N . ALA A 1 71 ? 7.668 13.886 76.241 1.00 85.19 71 ALA A N 1
ATOM 536 C CA . ALA A 1 71 ? 7.294 14.930 77.195 1.00 85.19 71 ALA A CA 1
ATOM 537 C C . ALA A 1 71 ? 5.774 15.152 77.332 1.00 85.19 71 ALA A C 1
ATOM 539 O O . ALA A 1 71 ? 5.311 15.623 78.373 1.00 85.19 71 ALA A O 1
ATOM 540 N N . MET A 1 72 ? 4.976 14.821 76.311 1.00 86.88 72 MET A N 1
ATOM 541 C CA . MET A 1 72 ? 3.525 15.043 76.349 1.00 86.88 72 MET A CA 1
ATOM 542 C C . MET A 1 72 ? 2.797 14.085 77.297 1.00 86.88 72 MET A C 1
ATOM 544 O O . MET A 1 72 ? 3.215 12.946 77.522 1.00 86.88 72 MET A O 1
ATOM 548 N N . ASN A 1 73 ? 1.648 14.503 77.828 1.00 85.00 73 ASN A N 1
ATOM 549 C CA . ASN A 1 73 ? 0.783 13.625 78.616 1.00 85.00 73 ASN A CA 1
ATOM 550 C C . ASN A 1 73 ? 0.002 12.633 77.716 1.00 85.00 73 ASN A C 1
ATOM 552 O O . ASN A 1 73 ? 0.114 12.634 76.491 1.00 85.00 73 ASN A O 1
ATOM 556 N N . PHE A 1 74 ? -0.736 11.697 78.318 1.00 78.50 74 PHE A N 1
ATOM 557 C CA . PHE A 1 74 ? -1.456 10.661 77.560 1.00 78.50 74 PHE A CA 1
ATOM 558 C C . PHE A 1 74 ? -2.694 11.184 76.822 1.00 78.50 74 PHE A C 1
ATOM 560 O O . PHE A 1 74 ? -3.072 10.606 75.808 1.00 78.50 74 PHE A O 1
ATOM 567 N N . GLN A 1 75 ? -3.346 12.224 77.341 1.00 77.06 75 GLN A N 1
ATOM 568 C CA . GLN A 1 75 ? -4.567 12.746 76.741 1.00 77.06 75 GLN A CA 1
ATOM 569 C C . GLN A 1 75 ? -4.238 13.518 75.460 1.00 77.06 75 GLN A C 1
ATOM 571 O O . GLN A 1 75 ? -4.842 13.229 74.437 1.00 77.06 75 GLN A O 1
ATOM 576 N N . ASP A 1 76 ? -3.199 14.352 75.493 1.00 82.00 76 ASP A N 1
ATOM 577 C CA . ASP A 1 76 ? -2.727 15.105 74.324 1.00 82.00 76 ASP A CA 1
ATOM 578 C C . ASP A 1 76 ? -2.091 14.180 73.272 1.00 82.00 76 ASP A C 1
ATOM 580 O O . ASP A 1 76 ? -2.216 14.400 72.071 1.00 82.00 76 ASP A O 1
ATOM 584 N N . PHE A 1 77 ? -1.464 13.075 73.702 1.00 83.00 77 PHE A N 1
ATOM 585 C CA . PHE A 1 77 ? -0.931 12.075 72.771 1.00 83.00 77 PHE A CA 1
ATOM 586 C C . PHE A 1 77 ? -2.017 11.451 71.887 1.00 83.00 77 PHE A C 1
ATOM 588 O O . PHE A 1 77 ? -1.732 11.103 70.746 1.00 83.00 77 PHE A O 1
ATOM 595 N N . LYS A 1 78 ? -3.261 11.312 72.367 1.00 78.06 78 LYS A N 1
ATOM 596 C CA . LYS A 1 78 ? -4.348 10.757 71.542 1.00 78.06 78 LYS A CA 1
ATOM 597 C C . LYS A 1 78 ? -4.677 11.634 70.338 1.00 78.06 78 LYS A C 1
ATOM 599 O O . LYS A 1 78 ? -5.084 11.089 69.318 1.00 78.06 78 LYS A O 1
ATOM 604 N N . ASP A 1 79 ? -4.476 12.942 70.456 1.00 78.69 79 ASP A N 1
ATOM 605 C CA . ASP A 1 79 ? -4.756 13.901 69.387 1.00 78.69 79 ASP A CA 1
ATOM 606 C C . ASP A 1 79 ? -3.618 13.936 68.350 1.00 78.69 79 ASP A C 1
ATOM 608 O O . ASP A 1 79 ? -3.846 14.219 67.175 1.00 78.69 79 ASP A O 1
ATOM 612 N N . VAL A 1 80 ? -2.400 13.577 68.772 1.00 80.00 80 VAL A N 1
ATOM 613 C CA . VAL A 1 80 ? -1.200 13.487 67.921 1.00 80.00 80 VAL A CA 1
ATOM 614 C C . VAL A 1 80 ? -1.046 12.104 67.276 1.00 80.00 80 VAL A C 1
ATOM 616 O O . VAL A 1 80 ? -0.550 11.990 66.161 1.00 80.00 80 VAL A O 1
ATOM 619 N N . ALA A 1 81 ? -1.500 11.041 67.938 1.00 77.19 81 ALA A N 1
ATOM 620 C CA . ALA A 1 81 ? -1.332 9.655 67.502 1.00 77.19 81 ALA A CA 1
ATOM 621 C C . ALA A 1 81 ? -1.830 9.324 66.077 1.00 77.19 81 ALA A C 1
ATOM 623 O O . ALA A 1 81 ? -1.152 8.539 65.420 1.00 77.19 81 ALA A O 1
ATOM 624 N N . PRO A 1 82 ? -2.933 9.902 65.550 1.00 78.00 82 PRO A N 1
ATOM 625 C CA . PRO A 1 82 ? -3.353 9.681 64.161 1.00 78.00 82 PRO A CA 1
ATOM 626 C C . PRO A 1 82 ? -2.327 10.143 63.121 1.00 78.00 82 PRO A C 1
ATOM 628 O O . PRO A 1 82 ? -2.413 9.751 61.962 1.00 78.00 82 PRO A O 1
ATOM 631 N N . TYR A 1 83 ? -1.373 10.983 63.528 1.00 76.56 83 TYR A N 1
ATOM 632 C CA . TYR A 1 83 ? -0.326 11.508 62.663 1.00 76.56 83 TYR A CA 1
ATOM 633 C C . TYR A 1 83 ? 0.945 10.642 62.666 1.00 76.56 83 TYR A C 1
ATOM 635 O O . TYR A 1 83 ? 1.906 10.995 61.986 1.00 76.56 83 TYR A O 1
ATOM 643 N N . LEU A 1 84 ? 0.966 9.532 63.414 1.00 76.88 84 LEU A N 1
ATOM 644 C CA . LEU A 1 84 ? 2.059 8.559 63.450 1.00 76.88 84 LEU A CA 1
ATOM 645 C C . LEU A 1 84 ? 1.717 7.347 62.578 1.00 76.88 84 LEU A C 1
ATOM 647 O O . LEU A 1 84 ? 0.603 6.828 62.654 1.00 76.88 84 LEU A O 1
ATOM 651 N N . PHE A 1 85 ? 2.681 6.853 61.804 1.00 70.56 85 PHE A N 1
ATOM 652 C CA . PHE A 1 85 ? 2.549 5.544 61.164 1.00 70.56 85 PHE A CA 1
ATOM 653 C C . PHE A 1 85 ? 2.869 4.464 62.207 1.00 70.56 85 PHE A C 1
ATOM 655 O O . PHE A 1 85 ? 3.622 4.700 63.140 1.00 70.56 85 PHE A O 1
ATOM 662 N N . SER A 1 86 ? 2.291 3.270 62.131 1.00 54.34 86 SER A N 1
ATOM 663 C CA . SER A 1 86 ? 2.723 2.164 62.991 1.00 54.34 86 SER A CA 1
ATOM 664 C C . SER A 1 86 ? 3.018 0.958 62.122 1.00 54.34 86 SER A C 1
ATOM 666 O O . SER A 1 86 ? 2.086 0.300 61.671 1.00 54.34 86 SER A O 1
ATOM 668 N N . TYR A 1 87 ? 4.300 0.664 61.909 1.00 47.50 87 TYR A N 1
ATOM 669 C CA . TYR A 1 87 ? 4.738 -0.610 61.342 1.00 47.50 87 TYR A CA 1
ATOM 670 C C . TYR A 1 87 ? 4.974 -1.623 62.479 1.00 47.50 87 TYR A C 1
ATOM 672 O O . TYR A 1 87 ? 5.847 -1.389 63.332 1.00 47.50 87 TYR A O 1
ATOM 680 N N . PRO A 1 88 ? 4.216 -2.738 62.544 1.00 47.03 88 PRO A N 1
ATOM 681 C CA . PRO A 1 88 ? 4.466 -3.824 63.488 1.00 47.03 88 PRO A CA 1
ATOM 682 C C . PRO A 1 88 ? 5.914 -4.317 63.393 1.00 47.03 88 PRO A C 1
ATOM 684 O O . PRO A 1 88 ? 6.459 -4.492 62.304 1.00 47.03 88 PRO A O 1
ATOM 687 N N . ARG A 1 89 ? 6.561 -4.537 64.546 1.00 40.28 89 ARG A N 1
ATOM 688 C CA . ARG A 1 89 ? 7.959 -5.005 64.614 1.00 40.28 89 ARG A CA 1
ATOM 689 C C . ARG A 1 89 ? 8.174 -6.339 63.895 1.00 40.28 89 ARG A C 1
ATOM 691 O O . ARG A 1 89 ? 9.285 -6.560 63.426 1.00 40.28 89 ARG A O 1
ATOM 698 N N . GLU A 1 90 ? 7.150 -7.190 63.799 1.00 44.41 90 GLU A N 1
ATOM 699 C CA . GLU A 1 90 ? 7.254 -8.478 63.105 1.00 44.41 90 GLU A CA 1
ATOM 700 C C . GLU A 1 90 ? 7.483 -8.327 61.590 1.00 44.41 90 GLU A C 1
ATOM 702 O O . GLU A 1 90 ? 8.209 -9.132 61.026 1.00 44.41 90 GLU A O 1
ATOM 707 N N . GLN A 1 91 ? 6.983 -7.262 60.950 1.00 42.94 91 GLN A N 1
ATOM 708 C CA . GLN A 1 91 ? 7.188 -7.016 59.510 1.00 42.94 91 GLN A CA 1
ATOM 709 C C . GLN A 1 91 ? 8.570 -6.407 59.200 1.00 42.94 91 GLN A C 1
ATOM 711 O O . GLN A 1 91 ? 9.106 -6.589 58.116 1.00 42.94 91 GLN A O 1
ATOM 716 N N . ARG A 1 92 ? 9.212 -5.745 60.177 1.00 47.53 92 ARG A N 1
ATOM 717 C CA . ARG A 1 92 ? 10.536 -5.111 60.000 1.00 47.53 92 ARG A CA 1
ATOM 718 C C . ARG A 1 92 ? 11.718 -6.085 60.012 1.00 47.53 92 ARG A C 1
ATOM 720 O O . ARG A 1 92 ? 12.804 -5.699 59.595 1.00 47.53 92 ARG A O 1
ATOM 727 N N . GLN A 1 93 ? 11.552 -7.307 60.525 1.00 43.44 93 GLN A N 1
ATOM 728 C CA . GLN A 1 93 ? 12.611 -8.327 60.461 1.00 43.44 93 GLN A CA 1
ATOM 729 C C . GLN A 1 93 ? 12.629 -9.092 59.132 1.00 43.44 93 GLN A C 1
ATOM 731 O O . GLN A 1 93 ? 13.604 -9.794 58.875 1.00 43.44 93 GLN A O 1
ATOM 736 N N . GLU A 1 94 ? 11.608 -8.922 58.289 1.00 40.25 94 GLU A N 1
ATOM 737 C CA . GLU A 1 94 ? 11.511 -9.584 56.983 1.00 40.25 94 GLU A CA 1
ATOM 738 C C . GLU A 1 94 ? 11.734 -8.641 55.790 1.00 40.25 94 GLU A C 1
ATOM 740 O O . GLU A 1 94 ? 11.806 -9.110 54.658 1.00 40.25 94 GLU A O 1
ATOM 745 N N . ASP A 1 95 ? 11.954 -7.342 56.016 1.00 38.69 95 ASP A N 1
ATOM 746 C CA . ASP A 1 95 ? 12.038 -6.378 54.921 1.00 38.69 95 ASP A CA 1
ATOM 747 C C . ASP A 1 95 ? 13.468 -6.038 54.455 1.00 38.69 95 ASP A C 1
ATOM 749 O O . ASP A 1 95 ? 14.303 -5.503 55.188 1.00 38.69 95 ASP A O 1
ATOM 753 N N . LEU A 1 96 ? 13.642 -6.239 53.142 1.00 45.34 96 LEU A N 1
ATOM 754 C CA . LEU A 1 96 ? 14.416 -5.407 52.211 1.00 45.34 96 LEU A CA 1
ATOM 755 C C . LEU A 1 96 ? 15.935 -5.632 52.138 1.00 45.34 96 LEU A C 1
ATOM 757 O O . LEU A 1 96 ? 16.744 -4.722 52.320 1.00 45.34 96 LEU A O 1
ATOM 761 N N . LEU A 1 97 ? 16.328 -6.818 51.666 1.00 38.88 97 LEU A N 1
ATOM 762 C CA . LEU A 1 97 ? 17.415 -6.881 50.686 1.00 38.88 97 LEU A CA 1
ATOM 763 C C . LEU A 1 97 ? 16.796 -6.596 49.314 1.00 38.88 97 LEU A C 1
ATOM 765 O O . LEU A 1 97 ? 16.125 -7.455 48.750 1.00 38.88 97 LEU A O 1
ATOM 769 N N . VAL A 1 98 ? 17.004 -5.393 48.775 1.00 43.00 98 VAL A N 1
ATOM 770 C CA . VAL A 1 98 ? 16.760 -5.138 47.349 1.00 43.00 98 VAL A CA 1
ATOM 771 C C . VAL A 1 98 ? 17.752 -6.001 46.571 1.00 43.00 98 VAL A C 1
ATOM 773 O O . VAL A 1 98 ? 18.911 -5.629 46.397 1.00 43.00 98 VAL A O 1
ATOM 776 N N . ALA A 1 99 ? 17.311 -7.181 46.148 1.00 43.56 99 ALA A N 1
ATOM 777 C CA . ALA A 1 99 ? 17.938 -7.902 45.058 1.00 43.56 99 ALA A CA 1
ATOM 778 C C . ALA A 1 99 ? 17.220 -7.480 43.768 1.00 43.56 99 ALA A C 1
ATOM 780 O O . ALA A 1 99 ? 15.988 -7.414 43.767 1.00 43.56 99 ALA A O 1
ATOM 781 N N . PRO A 1 100 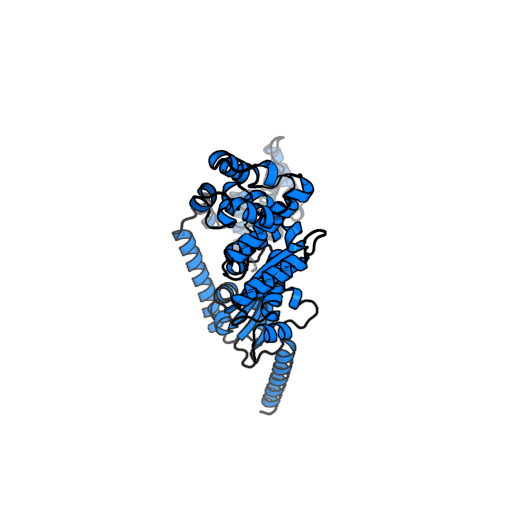? 17.947 -7.157 42.685 1.00 40.03 100 PRO A N 1
ATOM 782 C CA . PRO A 1 100 ? 17.313 -6.987 41.387 1.00 40.03 100 PRO A CA 1
ATOM 783 C C . PRO A 1 100 ? 16.511 -8.253 41.081 1.00 40.03 100 PRO A C 1
ATOM 785 O O . PRO A 1 100 ? 17.011 -9.364 41.260 1.00 40.03 100 PRO A O 1
ATOM 788 N N . ILE A 1 101 ? 15.258 -8.081 40.669 1.00 50.03 101 ILE A N 1
ATOM 789 C CA . ILE A 1 101 ? 14.435 -9.195 40.215 1.00 50.03 101 ILE A CA 1
ATOM 790 C C . ILE A 1 101 ? 15.140 -9.779 38.988 1.00 50.03 101 ILE A C 1
ATOM 792 O O . ILE A 1 101 ? 15.251 -9.108 37.961 1.00 50.03 101 ILE A O 1
ATOM 796 N N . GLU A 1 102 ? 15.661 -11.002 39.088 1.00 53.12 102 GLU A N 1
ATOM 797 C CA . GLU A 1 102 ? 16.133 -11.712 37.904 1.00 53.12 102 GLU A CA 1
ATOM 798 C C . GLU A 1 102 ? 14.911 -12.043 37.050 1.00 53.12 102 GLU A C 1
ATOM 800 O O . GLU A 1 102 ? 14.103 -12.911 37.390 1.00 53.12 102 GLU A O 1
ATOM 805 N N . VAL A 1 103 ? 14.766 -11.308 35.947 1.00 53.16 103 VAL A N 1
ATOM 806 C CA . VAL A 1 103 ? 13.758 -11.576 34.925 1.00 53.16 103 VAL A CA 1
ATOM 807 C C . VAL A 1 103 ? 14.057 -12.958 34.355 1.00 53.16 103 VAL A C 1
ATOM 809 O O . VAL A 1 103 ? 14.949 -13.141 33.529 1.00 53.16 103 VAL A O 1
ATOM 812 N N . SER A 1 104 ? 13.341 -13.955 34.857 1.00 67.81 104 SER A N 1
ATOM 813 C CA . SER A 1 104 ? 13.427 -15.336 34.412 1.00 67.81 104 SER A CA 1
ATOM 814 C C . SER A 1 104 ? 12.073 -15.760 33.874 1.00 67.81 104 SER A C 1
ATOM 816 O O . SER A 1 104 ? 11.027 -15.303 34.339 1.00 67.81 104 SER A O 1
ATOM 818 N N . ARG A 1 105 ? 12.091 -16.664 32.897 1.00 61.09 105 ARG A N 1
ATOM 819 C CA . ARG A 1 105 ? 10.871 -17.208 32.303 1.00 61.09 105 ARG A CA 1
ATOM 820 C C . ARG A 1 105 ? 9.953 -17.837 33.354 1.00 61.09 105 ARG A C 1
ATOM 822 O O . ARG A 1 105 ? 8.753 -17.636 33.283 1.00 61.09 105 ARG A O 1
ATOM 829 N N . SER A 1 106 ? 10.513 -18.496 34.370 1.00 62.38 106 SER A N 1
ATOM 830 C CA . SER A 1 106 ? 9.699 -19.056 35.451 1.00 62.38 106 SER A CA 1
ATOM 831 C C . SER A 1 106 ? 9.045 -17.980 36.309 1.00 62.38 106 SER A C 1
ATOM 833 O O . SER A 1 106 ? 7.928 -18.179 36.748 1.00 62.38 106 SER A O 1
ATOM 835 N N . LEU A 1 107 ? 9.709 -16.845 36.562 1.00 63.53 107 LEU A N 1
ATOM 836 C CA . LEU A 1 107 ? 9.097 -15.749 37.314 1.00 63.53 107 LEU A CA 1
ATOM 837 C C . LEU A 1 107 ? 7.975 -15.082 36.510 1.00 63.53 107 LEU A C 1
ATOM 839 O O . LEU A 1 107 ? 6.940 -14.760 37.078 1.00 63.53 107 LEU A O 1
ATOM 843 N N . PHE A 1 108 ? 8.166 -14.912 35.201 1.00 66.19 108 PHE A N 1
ATOM 844 C CA . PHE A 1 108 ? 7.112 -14.444 34.302 1.00 66.19 108 PHE A CA 1
ATOM 845 C C . PHE A 1 108 ? 5.915 -15.407 34.295 1.00 66.19 108 PHE A C 1
ATOM 847 O O . PHE A 1 108 ? 4.791 -14.972 34.504 1.00 66.19 108 PHE A O 1
ATOM 854 N N . GLU A 1 109 ? 6.163 -16.710 34.145 1.00 70.94 109 GLU A N 1
ATOM 855 C CA . GLU A 1 109 ? 5.124 -17.749 34.172 1.00 70.94 109 GLU A CA 1
ATOM 856 C C . GLU A 1 109 ? 4.411 -17.812 35.536 1.00 70.94 109 GLU A C 1
ATOM 858 O O . GLU A 1 109 ? 3.197 -17.980 35.579 1.00 70.94 109 GLU A O 1
ATOM 863 N N . THR A 1 110 ? 5.127 -17.614 36.651 1.00 68.38 110 THR A N 1
ATOM 864 C CA . THR A 1 110 ? 4.522 -17.522 37.990 1.00 68.38 110 THR A CA 1
ATOM 865 C C . THR A 1 110 ? 3.655 -16.275 38.134 1.00 68.38 110 THR A C 1
ATOM 867 O O . THR A 1 110 ? 2.532 -16.385 38.608 1.00 68.38 110 THR A O 1
ATOM 870 N N . LEU A 1 111 ? 4.134 -15.102 37.708 1.00 66.38 111 LEU A N 1
ATOM 871 C CA . LEU A 1 111 ? 3.356 -13.859 37.775 1.00 66.38 111 LEU A CA 1
ATOM 872 C C . LEU A 1 111 ? 2.113 -13.922 36.882 1.00 66.38 111 LEU A C 1
ATOM 874 O O . LEU A 1 111 ? 1.055 -13.443 37.280 1.00 66.38 111 LEU A O 1
ATOM 878 N N . GLN A 1 112 ? 2.227 -14.544 35.7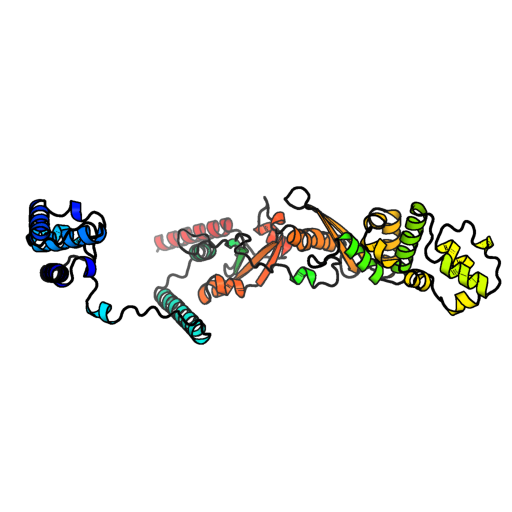08 1.00 63.47 112 GLN A N 1
ATOM 879 C CA . GLN A 1 112 ? 1.100 -14.809 34.820 1.00 63.47 112 GLN A CA 1
ATOM 880 C C . GLN A 1 112 ? 0.090 -15.751 35.489 1.00 63.47 112 GLN A C 1
ATOM 882 O O . GLN A 1 112 ? -1.088 -15.425 35.565 1.00 63.47 112 GLN A O 1
ATOM 887 N N . ALA A 1 113 ? 0.552 -16.864 36.066 1.00 64.19 113 ALA A N 1
ATOM 888 C CA . ALA A 1 113 ? -0.315 -17.827 36.742 1.00 64.19 113 ALA A CA 1
ATOM 889 C C . ALA A 1 113 ? -0.999 -17.252 37.997 1.00 64.19 113 ALA A C 1
ATOM 891 O O . ALA A 1 113 ? -2.167 -17.544 38.245 1.00 64.19 113 ALA A O 1
ATOM 892 N N . GLU A 1 114 ? -0.296 -16.431 38.783 1.00 70.44 114 GLU A N 1
ATOM 893 C CA . GLU A 1 114 ? -0.854 -15.755 39.959 1.00 70.44 114 GLU A CA 1
ATOM 894 C C . GLU A 1 114 ? -1.872 -14.682 39.558 1.00 70.44 114 GLU A C 1
ATOM 896 O O . GLU A 1 114 ? -2.919 -14.570 40.195 1.00 70.44 114 GLU A O 1
ATOM 901 N N . ALA A 1 115 ? -1.618 -13.929 38.482 1.00 59.47 115 ALA A N 1
ATOM 902 C CA . ALA A 1 115 ? -2.592 -12.998 37.922 1.00 59.47 115 ALA A CA 1
ATOM 903 C C . ALA A 1 115 ? -3.842 -13.742 37.427 1.00 59.47 115 ALA A C 1
ATOM 905 O O . ALA A 1 115 ? -4.954 -13.384 37.818 1.00 59.47 115 ALA A O 1
ATOM 906 N N . ASP A 1 116 ? -3.669 -14.820 36.658 1.00 54.56 116 ASP A N 1
ATOM 907 C CA . ASP A 1 116 ? -4.759 -15.669 36.165 1.00 54.56 116 ASP A CA 1
ATOM 908 C C . ASP A 1 116 ? -5.588 -16.260 37.316 1.00 54.56 116 ASP A C 1
ATOM 910 O O . ASP A 1 116 ? -6.821 -16.298 37.245 1.00 54.56 116 ASP A O 1
ATOM 914 N N . GLU A 1 117 ? -4.938 -16.680 38.408 1.00 55.16 117 GLU A N 1
ATOM 915 C CA . GLU A 1 117 ? -5.603 -17.167 39.619 1.00 55.16 117 GLU A CA 1
ATOM 916 C C . GLU A 1 117 ? -6.408 -16.057 40.309 1.00 55.16 117 GLU A C 1
ATOM 918 O O . GLU A 1 117 ? -7.548 -16.291 40.716 1.00 55.16 117 GLU A O 1
ATOM 923 N N . LEU A 1 118 ? -5.866 -14.840 40.394 1.00 56.66 118 LEU A N 1
ATOM 924 C CA . LEU A 1 118 ? -6.523 -13.681 41.004 1.00 56.66 118 LEU A CA 1
ATOM 925 C C . LEU A 1 118 ? -7.734 -13.222 40.175 1.00 56.66 118 LEU A C 1
ATOM 927 O O . LEU A 1 118 ? -8.803 -12.961 40.733 1.00 56.66 118 LEU A O 1
ATOM 931 N N . PHE A 1 119 ? -7.618 -13.221 38.844 1.00 56.19 119 PHE A N 1
ATOM 932 C CA . PHE A 1 119 ? -8.735 -12.986 37.924 1.00 56.19 119 PHE A CA 1
ATOM 933 C C . PHE A 1 119 ? -9.768 -14.121 37.964 1.00 56.19 119 PHE A C 1
ATOM 935 O O . PHE A 1 119 ? -10.971 -13.869 37.874 1.00 56.19 119 PHE A O 1
ATOM 942 N N . ARG A 1 120 ? -9.345 -15.380 38.144 1.00 56.09 120 ARG A N 1
ATOM 943 C CA . ARG A 1 120 ? -10.256 -16.518 38.350 1.00 56.09 120 ARG A CA 1
ATOM 944 C C . ARG A 1 120 ? -11.003 -16.424 39.681 1.00 56.09 120 ARG A C 1
ATOM 946 O O . ARG A 1 120 ? -12.203 -16.651 39.695 1.00 56.09 120 ARG A O 1
ATOM 953 N N . LEU A 1 121 ? -10.339 -16.051 40.773 1.00 53.69 121 LEU A N 1
ATOM 954 C CA . LEU A 1 121 ? -10.964 -15.849 42.087 1.00 53.69 121 LEU A CA 1
ATOM 955 C C . LEU A 1 121 ? -11.954 -14.682 42.071 1.00 53.69 121 LEU A C 1
ATOM 957 O O . LEU A 1 121 ? -13.036 -14.789 42.642 1.00 53.69 121 LEU A O 1
ATOM 961 N N . LYS A 1 122 ? -11.618 -13.588 41.377 1.00 52.31 122 LYS A N 1
ATOM 962 C CA . LYS A 1 122 ? -12.534 -12.460 41.162 1.00 52.31 122 LYS A CA 1
ATOM 963 C C . LYS A 1 122 ? -13.769 -12.890 40.354 1.00 52.31 122 LYS A C 1
ATOM 965 O O . LYS A 1 122 ? -14.874 -12.494 40.709 1.00 52.31 122 LYS A O 1
ATOM 970 N N . ARG A 1 123 ? -13.598 -13.763 39.349 1.00 52.44 123 ARG A N 1
ATOM 971 C CA . ARG A 1 123 ? -14.704 -14.416 38.621 1.00 52.44 123 ARG A CA 1
ATOM 972 C C . ARG A 1 123 ? -15.518 -15.352 39.510 1.00 52.44 123 ARG A C 1
ATOM 974 O O . ARG A 1 123 ? -16.729 -15.246 39.510 1.00 52.44 123 ARG A O 1
ATOM 981 N N . GLU A 1 124 ? -14.899 -16.242 40.284 1.00 51.12 124 GLU A N 1
ATOM 982 C CA . GLU A 1 124 ? -15.618 -17.162 41.183 1.00 51.12 124 GLU A CA 1
ATOM 983 C C . GLU A 1 124 ? -16.433 -16.416 42.250 1.00 51.12 124 GLU A C 1
ATOM 985 O O . GLU A 1 124 ? -17.510 -16.876 42.620 1.00 51.12 124 GLU A O 1
ATOM 990 N N . LEU A 1 125 ? -15.955 -15.253 42.705 1.00 52.19 125 LEU A N 1
ATOM 991 C CA . LEU A 1 125 ? -16.712 -14.345 43.570 1.00 52.19 125 LEU A CA 1
ATOM 992 C C . LEU A 1 125 ? -17.883 -13.681 42.826 1.00 52.19 125 LEU A C 1
ATOM 994 O O . LEU A 1 125 ? -18.986 -13.669 43.360 1.00 52.19 125 LEU A O 1
ATOM 998 N N . ALA A 1 126 ? -17.680 -13.222 41.586 1.00 48.81 126 ALA A N 1
ATOM 999 C CA . ALA A 1 126 ? -18.750 -12.675 40.743 1.00 48.81 126 ALA A CA 1
ATOM 1000 C C . ALA A 1 126 ? -19.811 -13.731 40.360 1.00 48.81 126 ALA A C 1
ATOM 1002 O O . ALA A 1 126 ? -20.996 -13.450 40.375 1.00 48.81 126 ALA A O 1
ATOM 1003 N N . TYR A 1 127 ? -19.421 -14.985 40.112 1.00 48.12 127 TYR A N 1
ATOM 1004 C CA . TYR A 1 127 ? -20.346 -16.097 39.851 1.00 48.12 127 TYR A CA 1
ATOM 1005 C C . TYR A 1 127 ? -21.161 -16.514 41.090 1.00 48.12 127 TYR A C 1
ATOM 1007 O O . TYR A 1 127 ? -22.208 -17.150 40.952 1.00 48.12 127 TYR A O 1
ATOM 1015 N N . GLN A 1 128 ? -20.683 -16.214 42.304 1.00 43.94 128 GLN A N 1
ATOM 1016 C CA . GLN A 1 128 ? -21.400 -16.503 43.553 1.00 43.94 128 GLN A CA 1
ATOM 1017 C C . GLN A 1 128 ? -22.434 -15.426 43.914 1.00 43.94 128 GLN A C 1
ATOM 1019 O O . GLN A 1 128 ? -23.383 -15.724 44.643 1.00 43.94 128 GLN A O 1
ATOM 1024 N N . GLU A 1 129 ? -22.291 -14.216 43.378 1.00 47.25 129 GLU A N 1
ATOM 1025 C CA . GLU A 1 129 ? -23.252 -13.118 43.469 1.00 47.25 129 GLU A CA 1
ATOM 1026 C C . GLU A 1 129 ? -23.941 -12.988 42.102 1.00 47.25 129 GLU A C 1
ATOM 1028 O O . GLU A 1 129 ? -23.479 -12.247 41.252 1.00 47.25 129 GLU A O 1
ATOM 1033 N N . GLN A 1 130 ? -25.003 -13.763 41.839 1.00 40.75 130 GLN A N 1
ATOM 1034 C CA . GLN A 1 130 ? -25.761 -13.667 40.580 1.00 40.75 130 GLN A CA 1
ATOM 1035 C C . GLN A 1 130 ? -26.344 -12.256 40.372 1.00 40.75 130 GLN A C 1
ATOM 1037 O O . GLN A 1 130 ? -27.490 -11.997 40.732 1.00 40.75 130 GLN A O 1
ATOM 1042 N N . GLU A 1 131 ? -25.583 -11.385 39.729 1.00 49.88 131 GLU A N 1
ATOM 1043 C CA . GLU A 1 131 ? -26.079 -10.379 38.799 1.00 49.88 131 GLU A CA 1
ATOM 1044 C C . GLU A 1 131 ? -25.407 -10.710 37.463 1.00 49.88 131 GLU A C 1
ATOM 1046 O O . GLU A 1 131 ? -24.188 -10.612 37.324 1.00 49.88 131 GLU A O 1
ATOM 1051 N N . GLU A 1 132 ? -26.182 -11.228 36.502 1.00 58.00 132 GLU A N 1
ATOM 1052 C CA . GLU A 1 132 ? -25.717 -11.290 35.114 1.00 58.00 132 GLU A CA 1
ATOM 1053 C C . GLU A 1 132 ? -25.290 -9.874 34.718 1.00 58.00 132 GLU A C 1
ATOM 1055 O O . GLU A 1 132 ? -26.059 -8.932 34.917 1.00 58.00 132 GLU A O 1
ATOM 1060 N N . LEU A 1 133 ? -24.072 -9.719 34.189 1.00 62.28 133 LEU A N 1
ATOM 1061 C CA . LEU A 1 133 ? -23.603 -8.424 33.703 1.00 62.28 133 LEU A CA 1
ATOM 1062 C C . LEU A 1 133 ? -24.604 -7.912 32.666 1.00 62.28 133 LEU A C 1
ATOM 1064 O O . LEU A 1 133 ? -24.876 -8.584 31.656 1.00 62.28 133 LEU A O 1
ATOM 1068 N N . THR A 1 134 ? -25.163 -6.733 32.928 1.00 75.44 134 THR A N 1
ATOM 1069 C CA . THR A 1 134 ? -26.038 -6.063 31.969 1.00 75.44 134 THR A CA 1
ATOM 1070 C C . THR A 1 134 ? -25.224 -5.679 30.736 1.00 75.44 134 THR A C 1
ATOM 1072 O O . THR A 1 134 ? -23.992 -5.628 30.775 1.00 75.44 134 THR A O 1
ATOM 1075 N N . ILE A 1 135 ? -25.889 -5.396 29.614 1.00 76.06 135 ILE A N 1
ATOM 1076 C CA . ILE A 1 135 ? -25.197 -4.910 28.411 1.00 76.06 135 ILE A CA 1
ATOM 1077 C C . ILE A 1 135 ? -24.392 -3.646 28.737 1.00 76.06 135 ILE A C 1
ATOM 1079 O O . ILE A 1 135 ? -23.264 -3.502 28.272 1.00 76.06 135 ILE A O 1
ATOM 1083 N N . MET A 1 136 ? -24.936 -2.775 29.592 1.00 78.88 136 MET A N 1
ATOM 1084 C CA . MET A 1 136 ? -24.266 -1.550 30.019 1.00 78.88 136 MET A CA 1
ATOM 1085 C C . MET A 1 136 ? -22.994 -1.828 30.822 1.00 78.88 136 MET A C 1
ATOM 1087 O O . MET A 1 136 ? -21.991 -1.152 30.609 1.00 78.88 136 MET A O 1
ATOM 1091 N N . ASP A 1 137 ? -23.000 -2.839 31.693 1.00 75.44 137 ASP A N 1
ATOM 1092 C CA . ASP A 1 137 ? -21.794 -3.222 32.433 1.00 75.44 137 ASP A CA 1
ATOM 1093 C C . ASP A 1 137 ? -20.713 -3.771 31.494 1.00 75.44 137 ASP A C 1
ATOM 1095 O O . ASP A 1 137 ? -19.525 -3.539 31.713 1.00 75.44 137 ASP A O 1
ATOM 1099 N N . VAL A 1 138 ? -21.111 -4.486 30.436 1.00 79.38 138 VAL A N 1
ATOM 1100 C CA . VAL A 1 138 ? -20.178 -4.991 29.417 1.00 79.38 138 VAL A CA 1
ATOM 1101 C C . VAL A 1 138 ? -19.609 -3.845 28.578 1.00 79.38 138 VAL A C 1
ATOM 1103 O O . VAL A 1 138 ? -18.399 -3.802 28.367 1.00 79.38 138 VAL A O 1
ATOM 1106 N N . ILE A 1 139 ? -20.441 -2.892 28.144 1.00 81.00 139 ILE A N 1
ATOM 1107 C CA . ILE A 1 139 ? -19.985 -1.692 27.421 1.00 81.00 139 ILE A CA 1
ATOM 1108 C C . ILE A 1 139 ? -19.017 -0.889 28.291 1.00 81.00 139 ILE A C 1
ATOM 1110 O O . ILE A 1 139 ? -17.932 -0.551 27.830 1.00 81.00 139 ILE A O 1
ATOM 1114 N N . ASP A 1 140 ? -19.361 -0.637 29.557 1.00 79.75 140 ASP A N 1
ATOM 1115 C CA . ASP A 1 140 ? -18.502 0.127 30.465 1.00 79.75 140 ASP A CA 1
ATOM 1116 C C . ASP A 1 140 ? -17.148 -0.561 30.673 1.00 79.75 140 ASP A C 1
ATOM 1118 O O . ASP A 1 140 ? -16.125 0.109 30.709 1.00 79.75 140 ASP A O 1
ATOM 1122 N N . GLN A 1 141 ? -17.106 -1.896 30.724 1.00 79.00 141 GLN A N 1
ATOM 1123 C CA . GLN A 1 141 ? -15.847 -2.648 30.783 1.00 79.00 141 GLN A CA 1
ATOM 1124 C C . GLN A 1 141 ? -15.019 -2.563 29.496 1.00 79.00 141 GLN A C 1
ATOM 1126 O O . GLN A 1 141 ? -13.789 -2.592 29.566 1.00 79.00 141 GLN A O 1
ATOM 1131 N N . ILE A 1 142 ? -15.673 -2.513 28.331 1.00 79.56 142 ILE A N 1
ATOM 1132 C CA . ILE A 1 142 ? -14.991 -2.378 27.039 1.00 79.56 142 ILE A CA 1
ATOM 1133 C C . ILE A 1 142 ? -14.414 -0.975 26.907 1.00 79.56 142 ILE A C 1
ATOM 1135 O O . ILE A 1 142 ? -13.266 -0.842 26.504 1.00 79.56 142 ILE A O 1
ATOM 1139 N N . GLU A 1 143 ? -15.184 0.056 27.243 1.00 83.06 143 GLU A N 1
ATOM 1140 C CA . GLU A 1 143 ? -14.807 1.456 27.034 1.00 83.06 143 GLU A CA 1
ATOM 1141 C C . GLU A 1 143 ? -13.961 2.012 28.191 1.00 83.06 143 GLU A C 1
ATOM 1143 O O . GLU A 1 143 ? -13.158 2.923 27.980 1.00 83.06 143 GLU A O 1
ATOM 1148 N N . HIS A 1 144 ? -14.052 1.427 29.396 1.00 71.44 144 HIS A N 1
ATOM 1149 C CA . HIS A 1 144 ? -13.351 1.885 30.600 1.00 71.44 144 HIS A CA 1
ATOM 1150 C C . HIS A 1 144 ? -12.643 0.751 31.377 1.00 71.44 144 HIS A C 1
ATOM 1152 O O . HIS A 1 144 ? -13.234 -0.236 31.808 1.00 71.44 144 HIS A O 1
ATOM 1158 N N . GLN A 1 145 ? -11.344 0.920 31.662 1.00 55.88 145 GLN A N 1
ATOM 1159 C CA . GLN A 1 145 ? -10.531 -0.069 32.404 1.00 55.88 145 GLN A CA 1
ATOM 1160 C C . GLN A 1 145 ? -10.707 0.039 33.936 1.00 55.88 145 GLN A C 1
ATOM 1162 O O . GLN A 1 145 ? -10.365 -0.849 34.722 1.00 55.88 145 GLN A O 1
ATOM 1167 N N . SER A 1 146 ? -11.186 1.193 34.386 1.00 53.41 146 SER A N 1
ATOM 1168 C CA . SER A 1 146 ? -11.563 1.600 35.745 1.00 53.41 146 SER A CA 1
ATOM 1169 C C . SER A 1 146 ? -12.421 2.853 35.565 1.00 53.41 146 SER A C 1
ATOM 1171 O O . SER A 1 146 ? -12.226 3.520 34.559 1.00 53.41 146 SER A O 1
ATOM 1173 N N . ILE A 1 147 ? -13.294 3.209 36.520 1.00 50.56 147 ILE A N 1
ATOM 1174 C CA . ILE A 1 147 ? -14.368 4.245 36.447 1.00 50.56 147 ILE A CA 1
ATOM 1175 C C . ILE A 1 147 ? -13.971 5.617 35.803 1.00 50.56 147 ILE A C 1
ATOM 1177 O O . ILE A 1 147 ? -14.811 6.495 35.643 1.00 50.56 147 ILE A O 1
ATOM 1181 N N . ILE A 1 148 ? -12.698 5.871 35.465 1.00 48.62 148 ILE A N 1
ATOM 1182 C CA . ILE A 1 148 ? -12.179 7.135 34.921 1.00 48.62 148 ILE A CA 1
ATOM 1183 C C . ILE A 1 148 ? -11.108 6.957 33.800 1.00 48.62 148 ILE A C 1
ATOM 1185 O O . ILE A 1 148 ? -10.554 7.953 33.348 1.00 48.62 148 ILE A O 1
ATOM 1189 N N . GLN A 1 149 ? -10.753 5.745 33.344 1.00 50.75 149 GLN A N 1
ATOM 1190 C CA . GLN A 1 149 ? -9.741 5.561 32.277 1.00 50.75 149 GLN A CA 1
ATOM 1191 C C . GLN A 1 149 ? -10.339 4.890 31.046 1.00 50.75 149 GLN A C 1
ATOM 1193 O O . GLN A 1 149 ? -10.696 3.717 31.118 1.00 50.75 149 GLN A O 1
ATOM 1198 N N . GLU A 1 150 ? -10.403 5.638 29.942 1.00 69.38 150 GLU A N 1
ATOM 1199 C CA . GLU A 1 150 ? -10.755 5.117 28.620 1.00 69.38 150 GLU A CA 1
ATOM 1200 C C . GLU A 1 150 ? -9.746 4.036 28.215 1.00 69.38 150 GLU A C 1
ATOM 1202 O O . GLU A 1 150 ? -8.533 4.246 28.289 1.00 69.38 150 GLU A O 1
ATOM 1207 N N . THR A 1 151 ? -10.246 2.874 27.805 1.00 75.19 151 THR A N 1
ATOM 1208 C CA . THR A 1 151 ? -9.422 1.779 27.260 1.00 75.19 151 THR A CA 1
ATOM 1209 C C . THR A 1 151 ? -8.887 2.106 25.867 1.00 75.19 151 THR A C 1
ATOM 1211 O O . THR A 1 151 ? -7.942 1.472 25.402 1.00 75.19 151 THR A O 1
ATOM 1214 N N . GLY A 1 152 ? -9.513 3.081 25.200 1.00 82.25 152 GLY A N 1
ATOM 1215 C CA . GLY A 1 152 ? -9.327 3.370 23.786 1.00 82.25 152 GLY A CA 1
ATOM 1216 C C . GLY A 1 152 ? -10.138 2.457 22.867 1.00 82.25 152 GLY A C 1
ATOM 1217 O O . GLY A 1 152 ? -10.012 2.592 21.663 1.00 82.25 152 GLY A O 1
ATOM 1218 N N . TYR A 1 153 ? -10.999 1.578 23.380 1.00 88.19 153 TYR A N 1
ATOM 1219 C CA . TYR A 1 153 ? -11.976 0.858 22.561 1.00 88.19 153 TYR A CA 1
ATOM 1220 C C . TYR A 1 153 ? -13.336 1.551 22.601 1.00 88.19 153 TYR A C 1
ATOM 1222 O O . TYR A 1 153 ? -13.683 2.219 23.575 1.00 88.19 153 TYR A O 1
ATOM 1230 N N . SER A 1 154 ? -14.128 1.386 21.545 1.00 89.31 154 SER A N 1
ATOM 1231 C CA . SER A 1 154 ? -15.507 1.884 21.508 1.00 89.31 154 SER A CA 1
ATOM 1232 C C . SER A 1 154 ? -16.439 0.841 20.928 1.00 89.31 154 SER A C 1
ATOM 1234 O O . SER A 1 154 ? -16.151 0.268 19.875 1.00 89.31 154 SER A O 1
ATOM 1236 N N . VAL A 1 155 ? -17.571 0.606 21.589 1.00 90.75 155 VAL A N 1
ATOM 1237 C CA . VAL A 1 155 ? -18.604 -0.273 21.039 1.00 90.75 155 VAL A CA 1
ATOM 1238 C C . VAL A 1 155 ? -19.360 0.525 19.984 1.00 90.75 155 VAL A C 1
ATOM 1240 O O . VAL A 1 155 ? -19.927 1.576 20.264 1.00 90.75 155 VAL A O 1
ATOM 1243 N N . VAL A 1 156 ? -19.355 0.045 18.744 1.00 92.81 156 VAL A N 1
ATOM 1244 C CA . VAL A 1 156 ? -20.035 0.715 17.623 1.00 92.81 156 VAL A CA 1
ATOM 1245 C C . VAL A 1 156 ? -21.317 -0.005 17.221 1.00 92.81 156 VAL A C 1
ATOM 1247 O O . VAL A 1 156 ? -22.215 0.617 16.659 1.00 92.81 156 VAL A O 1
ATOM 1250 N N . GLY A 1 157 ? -21.439 -1.293 17.543 1.00 92.44 157 GLY A N 1
ATOM 1251 C CA . GLY A 1 157 ? -22.643 -2.070 17.279 1.00 92.44 157 GLY A CA 1
ATOM 1252 C C . GLY A 1 157 ? -22.780 -3.280 18.184 1.00 92.44 157 GLY A C 1
ATOM 1253 O O . GLY A 1 157 ? -21.796 -3.821 18.684 1.00 92.44 157 GLY A O 1
ATOM 1254 N N . ILE A 1 158 ? -24.018 -3.726 18.356 1.00 93.31 158 ILE A N 1
ATOM 1255 C CA . ILE A 1 158 ? -24.366 -4.912 19.135 1.00 93.31 158 ILE A CA 1
ATOM 1256 C C . ILE A 1 158 ? -25.252 -5.793 18.260 1.00 93.31 158 ILE A C 1
ATOM 1258 O O . ILE A 1 158 ? -26.195 -5.314 17.638 1.00 93.31 158 ILE A O 1
ATOM 1262 N N . SER A 1 159 ? -24.934 -7.079 18.184 1.00 92.56 159 SER A N 1
ATOM 1263 C CA . SER A 1 159 ? -25.782 -8.069 17.506 1.00 92.56 159 SER A CA 1
ATOM 1264 C C . SER A 1 159 ? -27.211 -8.088 18.077 1.00 92.56 159 SER A C 1
ATOM 1266 O O . SER A 1 159 ? -27.419 -7.849 19.264 1.00 92.56 159 SER A O 1
ATOM 1268 N N . GLN A 1 160 ? -28.209 -8.418 17.253 1.00 88.56 160 GLN A N 1
ATOM 1269 C CA . GLN A 1 160 ? -29.624 -8.479 17.662 1.00 88.56 160 GLN A CA 1
ATOM 1270 C C . GLN A 1 160 ? -29.908 -9.446 18.819 1.00 88.56 160 GLN A C 1
ATOM 1272 O O . GLN A 1 160 ? -30.855 -9.245 19.576 1.00 88.56 160 GLN A O 1
ATOM 1277 N N . ASP A 1 161 ? -29.118 -10.513 18.947 1.00 86.75 161 ASP A N 1
ATOM 1278 C CA . ASP A 1 161 ? -29.210 -11.457 20.064 1.00 86.75 161 ASP A CA 1
ATOM 1279 C C . ASP A 1 161 ? -28.334 -11.061 21.264 1.00 86.75 161 ASP A C 1
ATOM 1281 O O . ASP A 1 161 ? -28.295 -11.783 22.259 1.00 86.75 161 ASP A O 1
ATOM 1285 N N . GLN A 1 162 ? -27.654 -9.913 21.167 1.00 85.44 162 GLN A N 1
ATOM 1286 C CA . GLN A 1 162 ? -26.798 -9.309 22.187 1.00 85.44 162 GLN A CA 1
ATOM 1287 C C . GLN A 1 162 ? -25.644 -10.220 22.632 1.00 85.44 162 GLN A C 1
ATOM 1289 O O . GLN A 1 162 ? -25.082 -10.054 23.718 1.00 85.44 162 GLN A O 1
ATOM 1294 N N . SER A 1 163 ? -25.277 -11.189 21.791 1.00 87.75 163 SER A N 1
ATOM 1295 C CA . SER A 1 163 ? -24.211 -12.149 22.073 1.00 87.75 163 SER A CA 1
ATOM 1296 C C . SER A 1 163 ? -22.841 -11.675 21.593 1.00 87.75 163 SER A C 1
ATOM 1298 O O . SER A 1 163 ? -21.824 -12.180 22.064 1.00 87.75 163 SER A O 1
ATOM 1300 N N . GLN A 1 164 ? -22.805 -10.709 20.676 1.00 92.62 164 GLN A N 1
ATOM 1301 C CA . GLN A 1 164 ? -21.606 -10.168 20.040 1.00 92.62 164 GLN A CA 1
ATOM 1302 C C . GLN A 1 164 ? -21.613 -8.640 19.997 1.00 92.62 164 GLN A C 1
ATOM 1304 O O . GLN A 1 164 ? -22.648 -8.012 19.752 1.00 92.62 164 GLN A O 1
ATOM 1309 N N . PHE A 1 165 ? -20.420 -8.076 20.155 1.00 93.06 165 PHE A N 1
ATOM 1310 C CA . PHE A 1 165 ? -20.117 -6.654 20.116 1.00 93.06 165 PHE A CA 1
ATOM 1311 C C . PHE A 1 165 ? -19.168 -6.378 18.952 1.00 93.06 165 PHE A C 1
ATOM 1313 O O . PHE A 1 165 ? -18.139 -7.043 18.819 1.00 93.06 165 PHE A O 1
ATOM 1320 N N . LEU A 1 166 ? -19.522 -5.402 18.119 1.00 94.69 166 LEU A N 1
ATOM 1321 C CA . LEU A 1 166 ? -18.627 -4.809 17.134 1.00 94.69 166 LEU A CA 1
ATOM 1322 C C . LEU A 1 166 ? -17.908 -3.643 17.812 1.00 94.69 166 LEU A C 1
ATOM 1324 O O . LEU A 1 166 ? -18.547 -2.682 18.252 1.00 94.69 166 LEU A O 1
ATOM 1328 N N . ILE A 1 167 ? -16.591 -3.755 17.917 1.00 93.56 167 ILE A N 1
ATOM 1329 C CA . ILE A 1 167 ? -15.729 -2.853 18.677 1.00 93.56 167 ILE A CA 1
ATOM 1330 C C . ILE A 1 167 ? -14.732 -2.207 17.718 1.00 93.56 167 ILE A C 1
ATOM 1332 O O . ILE A 1 167 ? -14.197 -2.878 16.841 1.00 93.56 167 ILE A O 1
ATOM 1336 N N . LEU A 1 168 ? -14.484 -0.912 17.885 1.00 92.31 168 LEU A N 1
ATOM 1337 C CA . LEU A 1 168 ? -13.475 -0.160 17.145 1.00 92.31 168 LEU A CA 1
ATOM 1338 C C . LEU A 1 168 ? -12.298 0.185 18.062 1.00 92.31 168 LEU A C 1
ATOM 1340 O O . LEU A 1 168 ? -12.510 0.649 19.186 1.00 92.31 168 LEU A O 1
ATOM 1344 N N . ASP A 1 169 ? -11.074 -0.008 17.576 1.00 90.50 169 ASP A N 1
ATOM 1345 C CA . ASP A 1 169 ? -9.853 0.399 18.267 1.00 90.50 169 ASP A CA 1
ATOM 1346 C C . ASP A 1 169 ? -9.522 1.883 18.019 1.00 90.50 169 ASP A C 1
ATOM 1348 O O . ASP A 1 169 ? -8.891 2.287 17.041 1.00 90.50 169 ASP A O 1
ATOM 1352 N N . ASN A 1 170 ? -9.924 2.725 18.959 1.00 86.31 170 ASN A N 1
ATOM 1353 C CA . ASN A 1 170 ? -9.642 4.156 18.978 1.00 86.31 170 ASN A CA 1
ATOM 1354 C C . ASN A 1 170 ? -8.406 4.516 19.819 1.00 86.31 170 ASN A C 1
ATOM 1356 O O . ASN A 1 170 ? -8.178 5.700 20.087 1.00 86.31 170 ASN A O 1
ATOM 1360 N N . ARG A 1 171 ? -7.583 3.537 20.225 1.00 83.50 171 ARG A N 1
ATOM 1361 C CA . ARG A 1 171 ? -6.328 3.806 20.938 1.00 83.50 171 ARG A CA 1
ATOM 1362 C C . ARG A 1 171 ? -5.435 4.709 20.097 1.00 83.50 171 ARG A C 1
ATOM 1364 O O . ARG A 1 171 ? -5.483 4.694 18.864 1.00 83.50 171 ARG A O 1
ATOM 1371 N N . SER A 1 172 ? -4.612 5.517 20.756 1.00 73.75 172 SER A N 1
ATOM 1372 C CA . SER A 1 172 ? -3.664 6.383 20.059 1.00 73.75 172 SER A CA 1
ATOM 1373 C C . SER A 1 172 ? -2.572 5.560 19.366 1.00 73.75 172 SER A C 1
ATOM 1375 O O . SER A 1 172 ? -2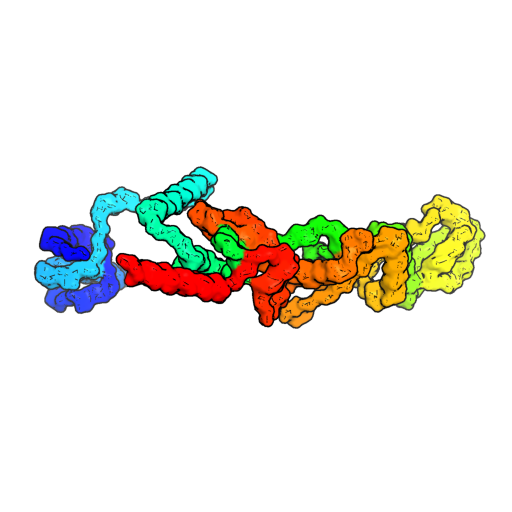.283 4.431 19.754 1.00 73.75 172 SER A O 1
ATOM 1377 N N . ALA A 1 173 ? -1.940 6.119 18.331 1.00 70.31 173 ALA A N 1
ATOM 1378 C CA . ALA A 1 173 ? -0.949 5.399 17.522 1.00 70.31 173 ALA A CA 1
ATOM 1379 C C . ALA A 1 173 ? 0.242 4.837 18.331 1.00 70.31 173 ALA A C 1
ATOM 1381 O O . ALA A 1 173 ? 0.845 3.854 17.923 1.00 70.31 173 ALA A O 1
ATOM 1382 N N . ASP A 1 174 ? 0.579 5.425 19.484 1.00 70.25 174 ASP A N 1
ATOM 1383 C CA . ASP A 1 174 ? 1.613 4.925 20.404 1.00 70.25 174 ASP A CA 1
ATOM 1384 C C . ASP A 1 174 ? 1.179 3.707 21.241 1.00 70.25 174 ASP A C 1
ATOM 1386 O O . ASP A 1 174 ? 2.012 3.092 21.907 1.00 70.25 174 ASP A O 1
ATOM 1390 N N . GLN A 1 175 ? -0.109 3.370 21.212 1.00 72.56 175 GLN A N 1
ATOM 1391 C CA . GLN A 1 175 ? -0.728 2.255 21.930 1.00 72.56 175 GLN A CA 1
ATOM 1392 C C . GLN A 1 175 ? -1.212 1.130 20.999 1.00 72.56 175 GLN A C 1
ATOM 1394 O O . GLN A 1 175 ? -1.503 0.039 21.489 1.00 72.56 175 GLN A O 1
ATOM 1399 N N . ARG A 1 176 ? -1.312 1.388 19.687 1.00 73.56 176 ARG A N 1
ATOM 1400 C CA . ARG A 1 176 ? -1.674 0.389 18.667 1.00 73.56 176 ARG A CA 1
ATOM 1401 C C . ARG A 1 176 ? -0.495 -0.533 18.346 1.00 73.56 176 ARG A C 1
ATOM 1403 O O . ARG A 1 176 ? 0.656 -0.230 18.673 1.00 73.56 176 ARG A O 1
ATOM 1410 N N . ASP A 1 177 ? -0.786 -1.655 17.689 1.00 74.44 177 ASP A N 1
ATOM 1411 C CA . ASP A 1 177 ? 0.250 -2.535 17.151 1.00 74.44 177 ASP A CA 1
ATOM 1412 C C . ASP A 1 177 ? 1.106 -1.764 16.122 1.00 74.44 177 ASP A C 1
ATOM 1414 O O . ASP A 1 177 ? 0.568 -1.277 15.123 1.00 74.44 177 ASP A O 1
ATOM 1418 N N . PRO A 1 178 ? 2.431 -1.626 16.332 1.00 70.38 178 PRO A N 1
ATOM 1419 C CA . PRO A 1 178 ? 3.308 -0.958 15.374 1.00 70.38 178 PRO A CA 1
ATOM 1420 C C . PRO A 1 178 ? 3.432 -1.695 14.032 1.00 70.38 178 PRO A C 1
ATOM 1422 O O . PRO A 1 178 ? 3.984 -1.121 13.097 1.00 70.38 178 PRO A O 1
ATOM 1425 N N . TYR A 1 179 ? 2.963 -2.943 13.944 1.00 77.25 179 TYR A N 1
ATOM 1426 C CA . TYR A 1 179 ? 2.980 -3.777 12.742 1.00 77.25 179 TYR A CA 1
ATOM 1427 C C . TYR A 1 179 ? 1.603 -3.901 12.070 1.00 77.25 179 TYR A C 1
ATOM 1429 O O . TYR A 1 179 ? 1.434 -4.738 11.184 1.00 77.25 179 TYR A O 1
ATOM 1437 N N . LEU A 1 180 ? 0.619 -3.088 12.473 1.00 82.31 180 LEU A N 1
ATOM 1438 C CA . LEU A 1 180 ? -0.724 -3.112 11.895 1.00 82.31 180 LEU A CA 1
ATOM 1439 C C . LEU A 1 180 ? -0.684 -2.898 10.371 1.00 82.31 180 LEU A C 1
ATOM 1441 O O . LEU A 1 180 ? -0.275 -1.835 9.900 1.00 82.31 180 LEU A O 1
ATOM 1445 N N . GLY A 1 181 ? -1.159 -3.886 9.608 1.00 81.12 181 GLY A N 1
ATOM 1446 C CA . GLY A 1 181 ? -1.252 -3.814 8.150 1.00 81.12 181 GLY A CA 1
ATOM 1447 C C . GLY A 1 181 ? 0.049 -4.130 7.406 1.00 81.12 181 GLY A C 1
ATOM 1448 O O . GLY A 1 181 ? 0.126 -3.878 6.205 1.00 81.12 181 GLY A O 1
ATOM 1449 N N . GLU A 1 182 ? 1.073 -4.683 8.064 1.00 85.69 182 GLU A N 1
ATOM 1450 C CA . GLU A 1 182 ? 2.293 -5.169 7.393 1.00 85.69 182 GLU A CA 1
ATOM 1451 C C . GLU A 1 182 ? 1.998 -6.256 6.346 1.00 85.69 182 GLU A C 1
ATOM 1453 O O . GLU A 1 182 ? 2.653 -6.319 5.302 1.00 85.69 182 GLU A O 1
ATOM 1458 N N . GLU A 1 183 ? 0.982 -7.083 6.590 1.00 85.44 183 GLU A N 1
ATOM 1459 C CA . GLU A 1 183 ? 0.531 -8.150 5.697 1.00 85.44 183 GLU A CA 1
ATOM 1460 C C . GLU A 1 183 ? 0.050 -7.634 4.333 1.00 85.44 183 GLU A C 1
ATOM 1462 O O . GLU A 1 183 ? 0.092 -8.366 3.344 1.00 85.44 183 GLU A O 1
ATOM 1467 N N . ILE A 1 184 ? -0.340 -6.355 4.243 1.00 86.38 184 ILE A N 1
ATOM 1468 C CA . ILE A 1 184 ? -0.749 -5.706 2.989 1.00 86.38 184 ILE A CA 1
ATOM 1469 C C . ILE A 1 184 ? 0.385 -5.783 1.953 1.00 86.38 184 ILE A C 1
ATOM 1471 O O . ILE A 1 184 ? 0.127 -5.923 0.756 1.00 86.38 184 ILE A O 1
ATOM 1475 N N . PHE A 1 185 ? 1.641 -5.749 2.412 1.00 87.12 185 PHE A N 1
ATOM 1476 C CA . PHE A 1 185 ? 2.845 -5.784 1.576 1.00 87.12 185 PHE A CA 1
ATOM 1477 C C . PHE A 1 185 ? 3.346 -7.202 1.269 1.00 87.12 185 PHE A C 1
ATOM 1479 O O . PHE A 1 185 ? 4.392 -7.356 0.637 1.00 87.12 185 PHE A O 1
ATOM 1486 N N . GLU A 1 186 ? 2.639 -8.242 1.713 1.00 83.19 186 GLU A N 1
ATOM 1487 C CA . GLU A 1 186 ? 2.921 -9.635 1.338 1.00 83.19 186 GLU A CA 1
ATOM 1488 C C . GLU A 1 186 ? 2.166 -10.062 0.065 1.00 83.19 186 GLU A C 1
ATOM 1490 O O . GLU A 1 186 ? 2.444 -11.124 -0.496 1.00 83.19 186 GLU A O 1
ATOM 1495 N N . GLY A 1 187 ? 1.214 -9.247 -0.405 1.00 78.12 187 GLY A N 1
ATOM 1496 C CA . GLY A 1 187 ? 0.384 -9.539 -1.573 1.00 78.12 187 GLY A CA 1
ATOM 1497 C C . GLY A 1 187 ? 1.118 -9.412 -2.914 1.00 78.12 187 GLY A C 1
ATOM 1498 O O . GLY A 1 187 ? 1.923 -8.512 -3.121 1.00 78.12 187 GLY A O 1
ATOM 1499 N N . GLU A 1 188 ? 0.773 -10.276 -3.876 1.00 83.56 188 GLU A N 1
ATOM 1500 C CA . GLU A 1 188 ? 1.395 -10.304 -5.217 1.00 83.56 188 GLU A CA 1
ATOM 1501 C C . GLU A 1 188 ? 0.943 -9.160 -6.149 1.00 83.56 188 GLU A C 1
ATOM 1503 O O . GLU A 1 188 ? 1.521 -8.968 -7.218 1.00 83.56 188 GLU A O 1
ATOM 1508 N N . LEU A 1 189 ? -0.108 -8.419 -5.781 1.00 92.00 189 LEU A N 1
ATOM 1509 C CA . LEU A 1 189 ? -0.697 -7.366 -6.620 1.00 92.00 189 LEU A CA 1
ATOM 1510 C C . LEU A 1 189 ? 0.067 -6.041 -6.530 1.00 92.00 189 LEU A C 1
ATOM 1512 O O . LEU A 1 189 ? 0.156 -5.303 -7.514 1.00 92.00 189 LEU A O 1
ATOM 1516 N N . LEU A 1 190 ? 0.544 -5.710 -5.329 1.00 96.50 190 LEU A N 1
ATOM 1517 C CA . LEU A 1 190 ? 1.107 -4.411 -4.992 1.00 96.50 190 LEU A CA 1
ATOM 1518 C C . LEU A 1 190 ? 2.551 -4.318 -5.489 1.00 96.50 190 LEU A C 1
ATOM 1520 O O . LEU A 1 190 ? 3.386 -5.155 -5.167 1.00 96.50 190 LEU A O 1
ATOM 1524 N N . LEU A 1 191 ? 2.859 -3.267 -6.248 1.00 96.56 191 LEU A N 1
ATOM 1525 C CA . LEU A 1 191 ? 4.220 -3.025 -6.739 1.00 96.56 191 LEU A CA 1
ATOM 1526 C C . LEU A 1 191 ? 5.083 -2.270 -5.727 1.00 96.56 191 LEU A C 1
ATOM 1528 O O . LEU A 1 191 ? 6.302 -2.224 -5.861 1.00 96.56 191 LEU A O 1
ATOM 1532 N N . ASN A 1 192 ? 4.453 -1.608 -4.756 1.00 96.00 192 ASN A N 1
ATOM 1533 C CA . ASN A 1 192 ? 5.129 -0.741 -3.806 1.00 96.00 192 ASN A CA 1
ATOM 1534 C C . ASN A 1 192 ? 5.356 -1.408 -2.458 1.00 96.00 192 ASN A C 1
ATOM 1536 O O . ASN A 1 192 ? 4.423 -1.855 -1.809 1.00 96.00 192 ASN A O 1
ATOM 1540 N N . ASP A 1 193 ? 6.592 -1.335 -1.991 1.00 93.69 193 ASP A N 1
ATOM 1541 C CA . ASP A 1 193 ? 7.005 -1.699 -0.650 1.00 93.69 193 ASP A CA 1
ATOM 1542 C C . ASP A 1 193 ? 7.611 -0.465 0.033 1.00 93.69 193 ASP A C 1
ATOM 1544 O O . ASP A 1 193 ? 8.555 0.157 -0.470 1.00 93.69 193 ASP A O 1
ATOM 1548 N N . TYR A 1 194 ? 7.066 -0.092 1.191 1.00 90.62 194 TYR A N 1
ATOM 1549 C CA . TYR A 1 194 ? 7.550 1.044 1.977 1.00 90.62 194 TYR A CA 1
ATOM 1550 C C . TYR A 1 194 ? 8.979 0.827 2.514 1.00 90.62 194 TYR A C 1
ATOM 1552 O O . TYR A 1 194 ? 9.674 1.791 2.839 1.00 90.62 194 TYR A O 1
ATOM 1560 N N . ARG A 1 195 ? 9.431 -0.432 2.590 1.00 91.00 195 ARG A N 1
ATOM 1561 C CA . ARG A 1 195 ? 10.772 -0.844 3.037 1.00 91.00 195 ARG A CA 1
ATOM 1562 C C . ARG A 1 195 ? 11.813 -0.699 1.928 1.00 91.00 195 ARG A C 1
ATOM 1564 O O . ARG A 1 195 ? 13.016 -0.743 2.200 1.00 91.00 195 ARG A O 1
ATOM 1571 N N . SER A 1 196 ? 11.369 -0.551 0.680 1.00 91.44 196 SER A N 1
ATOM 1572 C CA . SER A 1 196 ? 12.246 -0.383 -0.473 1.00 91.44 196 SER A CA 1
ATOM 1573 C C . SER A 1 196 ? 12.952 0.978 -0.433 1.00 91.44 196 SER A C 1
ATOM 1575 O O . SER A 1 196 ? 12.329 1.994 -0.125 1.00 91.44 196 SER A O 1
ATOM 1577 N N . PRO A 1 197 ? 14.251 1.046 -0.783 1.00 91.38 197 PRO A N 1
ATOM 1578 C CA . PRO A 1 197 ? 14.969 2.315 -0.876 1.00 91.38 197 PRO A CA 1
ATOM 1579 C C . PRO A 1 197 ? 14.600 3.121 -2.133 1.00 91.38 197 PRO A C 1
ATOM 1581 O O . PRO A 1 197 ? 15.045 4.260 -2.274 1.00 91.38 197 PRO A O 1
ATOM 1584 N N . TYR A 1 198 ? 13.850 2.530 -3.067 1.00 91.56 198 TYR A N 1
ATOM 1585 C CA . TYR A 1 198 ? 13.472 3.158 -4.329 1.00 91.56 198 TYR A CA 1
ATOM 1586 C C . TYR A 1 198 ? 12.188 3.980 -4.189 1.00 91.56 198 TYR A C 1
ATOM 1588 O O . TYR A 1 198 ? 11.294 3.640 -3.413 1.00 91.56 198 TYR A O 1
ATOM 1596 N N . SER A 1 199 ? 12.067 5.049 -4.983 1.00 93.19 199 SER A N 1
ATOM 1597 C CA . SER A 1 199 ? 10.836 5.848 -5.037 1.00 93.19 199 SER A CA 1
ATOM 1598 C C . SER A 1 199 ? 9.642 4.992 -5.470 1.00 93.19 199 SER A C 1
ATOM 1600 O O . SER A 1 199 ? 9.812 4.002 -6.184 1.00 93.19 199 SER A O 1
ATOM 1602 N N . ASN A 1 200 ? 8.417 5.374 -5.085 1.00 95.31 200 ASN A N 1
ATOM 1603 C CA . ASN A 1 200 ? 7.247 4.563 -5.427 1.00 95.31 200 ASN A CA 1
ATOM 1604 C C . ASN A 1 200 ? 7.093 4.369 -6.948 1.00 95.31 200 ASN A C 1
ATOM 1606 O O . ASN A 1 200 ? 6.820 3.268 -7.418 1.00 95.31 200 ASN A O 1
ATOM 1610 N N . LYS A 1 201 ? 7.357 5.421 -7.727 1.00 95.75 201 LYS A N 1
ATOM 1611 C CA . LYS A 1 201 ? 7.350 5.368 -9.191 1.00 95.75 201 LYS A CA 1
ATOM 1612 C C . LYS A 1 201 ? 8.446 4.461 -9.767 1.00 95.75 201 LYS A C 1
ATOM 1614 O O . LYS A 1 201 ? 8.178 3.730 -10.713 1.00 95.75 201 LYS A O 1
ATOM 1619 N N . ALA A 1 202 ? 9.650 4.446 -9.190 1.00 94.88 202 ALA A N 1
ATOM 1620 C CA . ALA A 1 202 ? 10.713 3.536 -9.628 1.00 94.88 202 ALA A CA 1
ATOM 1621 C C . ALA A 1 202 ? 10.343 2.063 -9.388 1.00 94.88 202 ALA A C 1
ATOM 1623 O O . ALA A 1 202 ? 10.597 1.220 -10.241 1.00 94.88 202 ALA A O 1
ATOM 1624 N N . GLN A 1 203 ? 9.677 1.766 -8.270 1.00 95.62 203 GLN A N 1
ATOM 1625 C CA . GLN A 1 203 ? 9.172 0.419 -7.988 1.00 95.62 203 GLN A CA 1
ATOM 1626 C C . GLN A 1 203 ? 8.072 -0.003 -8.976 1.00 95.62 203 GLN A C 1
ATOM 1628 O O . GLN A 1 203 ? 8.067 -1.139 -9.438 1.00 95.62 203 GLN A O 1
ATOM 1633 N N . ILE A 1 204 ? 7.188 0.923 -9.376 1.00 97.12 204 ILE A N 1
ATOM 1634 C CA . ILE A 1 204 ? 6.199 0.668 -10.438 1.00 97.12 204 ILE A CA 1
ATOM 1635 C C . ILE A 1 204 ? 6.900 0.325 -11.761 1.00 97.12 204 ILE A C 1
ATOM 1637 O O . ILE A 1 204 ? 6.500 -0.620 -12.437 1.00 97.12 204 ILE A O 1
ATOM 1641 N N . MET A 1 205 ? 7.962 1.054 -12.119 1.00 95.31 205 MET A N 1
ATOM 1642 C CA . MET A 1 205 ? 8.743 0.774 -13.329 1.00 95.31 205 MET A CA 1
ATOM 1643 C C . MET A 1 205 ? 9.409 -0.605 -13.291 1.00 95.31 205 MET A C 1
ATOM 1645 O O . MET A 1 205 ? 9.317 -1.341 -14.272 1.00 95.31 205 MET A O 1
ATOM 1649 N N . ASP A 1 206 ? 10.029 -0.973 -12.166 1.00 93.50 206 ASP A N 1
ATOM 1650 C CA . ASP A 1 206 ? 10.595 -2.313 -11.967 1.00 93.50 206 ASP A CA 1
ATOM 1651 C C . ASP A 1 206 ? 9.504 -3.388 -12.133 1.00 93.50 206 ASP A C 1
ATOM 1653 O O . ASP A 1 206 ? 9.660 -4.316 -12.928 1.00 93.50 206 ASP A O 1
ATOM 1657 N N . GLY A 1 207 ? 8.351 -3.201 -11.484 1.00 94.62 207 GLY A N 1
ATOM 1658 C CA . GLY A 1 207 ? 7.218 -4.119 -11.577 1.00 94.62 207 GLY A CA 1
ATOM 1659 C C . GLY A 1 207 ? 6.661 -4.284 -12.994 1.00 94.62 207 GLY A C 1
ATOM 1660 O O . GLY A 1 207 ? 6.239 -5.382 -13.360 1.00 94.62 207 GLY A O 1
ATOM 1661 N N . LEU A 1 208 ? 6.686 -3.226 -13.815 1.00 95.38 208 LEU A N 1
ATOM 1662 C CA . LEU A 1 208 ? 6.306 -3.282 -15.231 1.00 95.38 208 LEU A CA 1
ATOM 1663 C C . LEU A 1 208 ? 7.333 -4.035 -16.082 1.00 95.38 208 LEU A C 1
ATOM 1665 O O . LEU A 1 208 ? 6.947 -4.859 -16.912 1.00 95.38 208 LEU A O 1
ATOM 1669 N N . ILE A 1 209 ? 8.626 -3.780 -15.869 1.00 92.81 209 ILE A N 1
ATOM 1670 C CA . ILE A 1 209 ? 9.720 -4.478 -16.562 1.00 92.81 209 ILE A CA 1
ATOM 1671 C C . ILE A 1 209 ? 9.648 -5.987 -16.302 1.00 92.81 209 ILE A C 1
ATOM 1673 O O . ILE A 1 209 ? 9.891 -6.782 -17.208 1.00 92.81 209 ILE A O 1
ATOM 1677 N N . GLU A 1 210 ? 9.265 -6.390 -15.093 1.00 92.56 210 GLU A N 1
ATOM 1678 C CA . GLU A 1 210 ? 9.150 -7.797 -14.707 1.00 92.56 210 GLU A CA 1
ATOM 1679 C C . GLU A 1 210 ? 7.930 -8.518 -15.310 1.00 92.56 210 GLU A C 1
ATOM 1681 O O . GLU A 1 210 ? 7.899 -9.749 -15.312 1.00 92.56 210 GLU A O 1
ATOM 1686 N N . GLN A 1 211 ? 6.939 -7.801 -15.865 1.00 93.94 211 GLN A N 1
ATOM 1687 C CA . GLN A 1 211 ? 5.731 -8.444 -16.403 1.00 93.94 211 GLN A CA 1
ATOM 1688 C C . GLN A 1 211 ? 5.992 -9.258 -17.667 1.00 93.94 211 GLN A C 1
ATOM 1690 O O . GLN A 1 211 ? 5.491 -10.376 -17.798 1.00 93.94 211 GLN A O 1
ATOM 1695 N N . SER A 1 212 ? 6.727 -8.694 -18.626 1.00 92.19 212 SER A N 1
ATOM 1696 C CA . SER A 1 212 ? 7.044 -9.383 -19.873 1.00 92.19 212 SER A CA 1
ATOM 1697 C C . SER A 1 212 ? 8.241 -8.760 -20.583 1.00 92.19 212 SER A C 1
ATOM 1699 O O . SER A 1 212 ? 8.479 -7.553 -20.519 1.00 92.19 212 SER A O 1
ATOM 1701 N N . ASN A 1 213 ? 8.954 -9.579 -21.363 1.00 90.69 213 ASN A N 1
ATOM 1702 C CA . ASN A 1 213 ? 10.072 -9.112 -22.186 1.00 90.69 213 ASN A CA 1
ATOM 1703 C C . ASN A 1 213 ? 9.651 -8.026 -23.186 1.00 90.69 213 ASN A C 1
ATOM 1705 O O . ASN A 1 213 ? 10.470 -7.190 -23.561 1.00 90.69 213 ASN A O 1
ATOM 1709 N N . GLN A 1 214 ? 8.392 -8.033 -23.634 1.00 92.69 214 GLN A N 1
ATOM 1710 C CA . GLN A 1 214 ? 7.866 -7.030 -24.556 1.00 92.69 214 GLN A CA 1
ATOM 1711 C C . GLN A 1 214 ? 7.720 -5.666 -23.874 1.00 92.69 214 GLN A C 1
ATOM 1713 O O . GLN A 1 214 ? 8.177 -4.667 -24.432 1.00 92.69 214 GLN A O 1
ATOM 1718 N N . ILE A 1 215 ? 7.146 -5.633 -22.666 1.00 94.88 215 ILE A N 1
ATOM 1719 C CA . ILE A 1 215 ? 7.012 -4.403 -21.874 1.00 94.88 215 ILE A CA 1
ATOM 1720 C C . ILE A 1 215 ? 8.395 -3.882 -21.488 1.00 94.88 215 ILE A C 1
ATOM 1722 O O . ILE A 1 215 ? 8.686 -2.710 -21.722 1.00 94.88 215 ILE A O 1
ATOM 1726 N N . ALA A 1 216 ? 9.275 -4.761 -20.997 1.00 92.56 216 ALA A N 1
ATOM 1727 C CA . ALA A 1 216 ? 10.660 -4.412 -20.706 1.00 92.56 216 ALA A CA 1
ATOM 1728 C C . ALA A 1 216 ? 11.330 -3.774 -21.929 1.00 92.56 216 ALA A C 1
ATOM 1730 O O . ALA A 1 216 ? 11.754 -2.624 -21.871 1.00 92.56 216 ALA A O 1
ATOM 1731 N N . THR A 1 217 ? 11.342 -4.471 -23.070 1.00 91.56 217 THR A N 1
ATOM 1732 C CA . THR A 1 217 ? 11.952 -3.971 -24.311 1.00 91.56 217 THR A CA 1
ATOM 1733 C C . THR A 1 217 ? 11.437 -2.582 -24.677 1.00 91.56 217 THR A C 1
ATOM 1735 O O . THR A 1 217 ? 12.230 -1.707 -25.020 1.00 91.56 217 THR A O 1
ATOM 1738 N N . HIS A 1 218 ? 10.124 -2.361 -24.593 1.00 93.38 218 HIS A N 1
ATOM 1739 C CA . HIS A 1 218 ? 9.523 -1.069 -24.900 1.00 93.38 218 HIS A CA 1
ATOM 1740 C C . HIS A 1 218 ? 10.016 0.042 -23.960 1.00 93.38 218 HIS A C 1
ATOM 1742 O O . HIS A 1 218 ? 10.420 1.103 -24.439 1.00 93.38 218 HIS A O 1
ATOM 1748 N N . ILE A 1 219 ? 10.051 -0.218 -22.650 1.00 93.31 219 ILE A N 1
ATOM 1749 C CA . ILE A 1 219 ? 10.546 0.728 -21.642 1.00 93.31 219 ILE A CA 1
ATOM 1750 C C . ILE A 1 219 ? 12.027 1.051 -21.886 1.00 93.31 219 ILE A C 1
ATOM 1752 O O . ILE A 1 219 ? 12.390 2.222 -21.980 1.00 93.31 219 ILE A O 1
ATOM 1756 N N . TYR A 1 220 ? 12.886 0.043 -22.056 1.00 91.25 220 TYR A N 1
ATOM 1757 C CA . TYR A 1 220 ? 14.316 0.267 -22.304 1.00 91.25 220 TYR A CA 1
ATOM 1758 C C . TYR A 1 220 ? 14.561 1.058 -23.597 1.00 91.25 220 TYR A C 1
ATOM 1760 O O . TYR A 1 220 ? 15.394 1.964 -23.622 1.00 91.25 220 TYR A O 1
ATOM 1768 N N . GLN A 1 221 ? 13.809 0.768 -24.664 1.00 91.50 221 GLN A N 1
ATOM 1769 C CA . GLN A 1 221 ? 13.874 1.533 -25.912 1.00 91.50 221 GLN A CA 1
ATOM 1770 C C . GLN A 1 221 ? 13.467 2.992 -25.717 1.00 91.50 221 GLN A C 1
ATOM 1772 O O . GLN A 1 221 ? 14.139 3.878 -26.244 1.00 91.50 221 GLN A O 1
ATOM 1777 N N . TYR A 1 222 ? 12.390 3.244 -24.966 1.00 92.31 222 TYR A N 1
ATOM 1778 C CA . TYR A 1 222 ? 11.941 4.600 -24.664 1.00 92.31 222 TYR A CA 1
ATOM 1779 C C . TYR A 1 222 ? 13.042 5.400 -23.969 1.00 92.31 222 TYR A C 1
ATOM 1781 O O . TYR A 1 222 ? 13.393 6.486 -24.428 1.00 92.31 222 TYR A O 1
ATOM 1789 N N . TYR A 1 223 ? 13.634 4.849 -22.907 1.00 90.06 223 TYR A N 1
ATOM 1790 C CA . TYR A 1 223 ? 14.670 5.552 -22.151 1.00 90.06 223 TYR A CA 1
ATOM 1791 C C . TYR A 1 223 ? 15.941 5.783 -22.961 1.00 90.06 223 TYR A C 1
ATOM 1793 O O . TYR A 1 223 ? 16.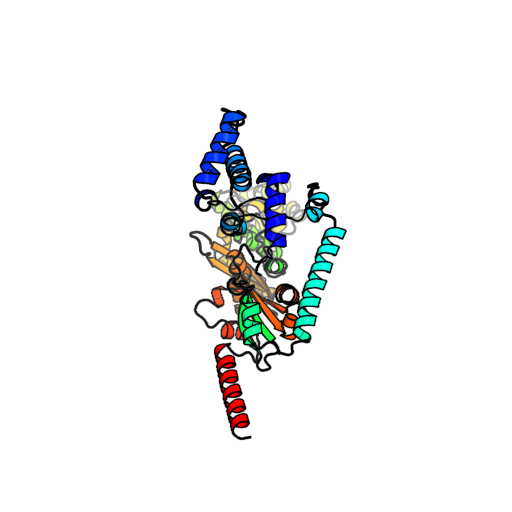485 6.882 -22.898 1.00 90.06 223 TYR A O 1
ATOM 1801 N N . ASN A 1 224 ? 16.378 4.816 -23.772 1.00 89.44 224 ASN A N 1
ATOM 1802 C CA . ASN A 1 224 ? 17.523 5.024 -24.660 1.00 89.44 224 ASN A CA 1
ATOM 1803 C C . ASN A 1 224 ? 17.243 6.137 -25.692 1.00 89.44 224 ASN A C 1
ATOM 1805 O O . ASN A 1 224 ? 18.071 7.015 -25.938 1.00 89.44 224 ASN A O 1
ATOM 1809 N N . ASP A 1 225 ? 16.032 6.165 -26.257 1.00 89.88 225 ASP A N 1
ATOM 1810 C CA . ASP A 1 225 ? 15.640 7.177 -27.242 1.00 89.88 225 ASP A CA 1
ATOM 1811 C C . ASP A 1 225 ? 15.489 8.576 -26.621 1.00 89.88 225 ASP A C 1
ATOM 1813 O O . ASP A 1 225 ? 15.847 9.571 -27.259 1.00 89.88 225 ASP A O 1
ATOM 1817 N N . VAL A 1 226 ? 14.986 8.674 -25.388 1.00 86.31 226 VAL A N 1
ATOM 1818 C CA . VAL A 1 226 ? 14.915 9.933 -24.628 1.00 86.31 226 VAL A CA 1
ATOM 1819 C C . VAL A 1 226 ? 16.312 10.399 -24.232 1.00 86.31 226 VAL A C 1
ATOM 1821 O O . VAL A 1 226 ? 16.661 11.551 -24.495 1.00 86.31 226 VAL A O 1
ATOM 1824 N N . TYR A 1 227 ? 17.147 9.511 -23.689 1.00 80.75 227 TYR A N 1
ATOM 1825 C CA . TYR A 1 227 ? 18.527 9.829 -23.334 1.00 80.75 227 TYR A CA 1
ATOM 1826 C C . TYR A 1 227 ? 19.304 10.359 -24.541 1.00 80.75 227 TYR A C 1
ATOM 1828 O O . TYR A 1 227 ? 19.964 11.395 -24.440 1.00 80.75 227 TYR A O 1
ATOM 1836 N N . TYR A 1 228 ? 19.147 9.740 -25.716 1.00 80.44 228 TYR A N 1
ATOM 1837 C CA . TYR A 1 228 ? 19.728 10.243 -26.959 1.00 80.44 228 TYR A CA 1
ATOM 1838 C C . TYR A 1 228 ? 19.297 11.677 -27.288 1.00 80.44 228 TYR A C 1
ATOM 1840 O O . TYR A 1 228 ? 20.112 12.472 -27.766 1.00 80.44 228 TYR A O 1
ATOM 1848 N N . GLN A 1 229 ? 18.033 12.039 -27.058 1.00 81.75 229 GLN A N 1
ATOM 1849 C CA . GLN A 1 229 ? 17.561 13.403 -27.317 1.00 81.75 229 GLN A CA 1
ATOM 1850 C C . GLN A 1 229 ? 18.251 14.433 -26.415 1.00 81.75 229 GLN A C 1
ATOM 1852 O O . GLN A 1 229 ? 18.482 15.563 -26.854 1.00 81.75 229 GLN A O 1
ATOM 1857 N N . GLU A 1 230 ? 18.602 14.046 -25.191 1.00 81.69 230 GLU A N 1
ATOM 1858 C CA . GLU A 1 230 ? 19.246 14.919 -24.211 1.00 81.69 230 GLU A CA 1
ATOM 1859 C C . GLU A 1 230 ? 20.773 14.969 -24.368 1.00 81.69 230 GLU A C 1
ATOM 1861 O O . GLU A 1 230 ? 21.369 16.050 -24.337 1.00 81.69 230 GLU A O 1
ATOM 1866 N N . SER A 1 231 ? 21.413 13.815 -24.563 1.00 80.88 231 SER A N 1
ATOM 1867 C CA . SER A 1 231 ? 22.873 13.658 -24.571 1.00 80.88 231 SER A CA 1
ATOM 1868 C C . SER A 1 231 ? 23.485 13.705 -25.977 1.00 80.88 231 SER A C 1
ATOM 1870 O O . SER A 1 231 ? 24.658 14.050 -26.143 1.00 80.88 231 SER A O 1
ATOM 1872 N N . GLY A 1 232 ? 22.701 13.368 -27.007 1.00 82.81 232 GLY A N 1
ATOM 1873 C CA . GLY A 1 232 ? 23.177 13.116 -28.368 1.00 82.81 232 GLY A CA 1
ATOM 1874 C C . GLY A 1 232 ? 23.904 11.776 -28.542 1.00 82.81 232 GLY A C 1
ATOM 1875 O O . GLY A 1 232 ? 24.437 11.525 -29.627 1.00 82.81 232 GLY A O 1
ATOM 1876 N N . VAL A 1 233 ? 23.938 10.937 -27.505 1.00 80.75 233 VAL A N 1
ATOM 1877 C CA . VAL A 1 233 ? 24.562 9.608 -27.484 1.00 80.75 233 VAL A CA 1
ATOM 1878 C C . VAL A 1 233 ? 23.458 8.559 -27.432 1.00 80.75 233 VAL A C 1
ATOM 1880 O O . VAL A 1 233 ? 22.556 8.662 -26.612 1.00 80.75 233 VAL A O 1
ATOM 1883 N N . LEU A 1 234 ? 23.495 7.608 -28.367 1.00 87.75 234 LEU A N 1
ATOM 1884 C CA . LEU A 1 234 ? 22.542 6.502 -28.424 1.00 87.75 234 LEU A CA 1
ATOM 1885 C C . LEU A 1 234 ? 23.260 5.246 -27.946 1.00 87.75 234 LEU A C 1
ATOM 1887 O O . LEU A 1 234 ? 24.238 4.834 -28.582 1.00 87.75 234 LEU A O 1
ATOM 1891 N N . ASP A 1 235 ? 22.764 4.658 -26.870 1.00 85.94 235 ASP A N 1
ATOM 1892 C CA . ASP A 1 235 ? 23.358 3.472 -26.267 1.00 85.94 235 ASP A CA 1
ATOM 1893 C C . ASP A 1 235 ? 23.257 2.291 -27.247 1.00 85.94 235 ASP A C 1
ATOM 1895 O O . ASP A 1 235 ? 22.301 2.160 -28.027 1.00 85.94 235 ASP A O 1
ATOM 1899 N N . GLY A 1 236 ? 24.316 1.487 -27.293 1.00 88.81 236 GLY A N 1
ATOM 1900 C CA . GLY A 1 236 ? 24.545 0.419 -28.263 1.00 88.81 236 GLY A CA 1
ATOM 1901 C C . GLY A 1 236 ? 25.125 0.878 -29.608 1.00 88.81 236 GLY A C 1
ATOM 1902 O O . GLY A 1 236 ? 25.511 0.036 -30.423 1.00 88.81 236 GLY A O 1
ATOM 1903 N N . LEU A 1 237 ? 25.236 2.186 -29.888 1.00 91.75 237 LEU A N 1
ATOM 1904 C CA . LEU A 1 237 ? 25.781 2.660 -31.170 1.00 91.75 237 LEU A CA 1
ATOM 1905 C C . LEU A 1 237 ? 27.248 2.252 -31.359 1.00 91.75 237 LEU A C 1
ATOM 1907 O O . LEU A 1 237 ? 27.623 1.830 -32.453 1.00 91.75 237 LEU A O 1
ATOM 1911 N N . GLU A 1 238 ? 28.075 2.376 -30.318 1.00 91.31 238 GLU A N 1
ATOM 1912 C CA . GLU A 1 238 ? 29.488 1.972 -30.368 1.00 91.31 238 GLU A CA 1
ATOM 1913 C C . GLU A 1 238 ? 29.627 0.457 -30.563 1.00 91.31 238 GLU A C 1
ATOM 1915 O O . GLU A 1 238 ? 30.420 0.017 -31.398 1.00 91.31 238 GLU A O 1
ATOM 1920 N N . ILE A 1 239 ? 28.790 -0.331 -29.878 1.00 92.56 239 ILE A N 1
ATOM 1921 C CA . ILE A 1 239 ? 28.714 -1.788 -30.045 1.00 92.56 239 ILE A CA 1
ATOM 1922 C C . ILE A 1 239 ? 28.462 -2.122 -31.521 1.00 92.56 239 ILE A C 1
ATOM 1924 O O . ILE A 1 239 ? 29.277 -2.786 -32.162 1.00 92.56 239 ILE A O 1
ATOM 1928 N N . VAL A 1 240 ? 27.397 -1.574 -32.115 1.00 94.31 240 VAL A N 1
ATOM 1929 C CA . VAL A 1 240 ? 27.049 -1.824 -33.525 1.00 94.31 240 VAL A CA 1
ATOM 1930 C C . VAL A 1 240 ? 28.140 -1.333 -34.485 1.00 94.31 240 VAL A C 1
ATOM 1932 O O . VAL A 1 240 ? 28.423 -1.986 -35.492 1.00 94.31 240 VAL A O 1
ATOM 1935 N N . GLN A 1 241 ? 28.794 -0.205 -34.188 1.00 95.12 241 GLN A N 1
ATOM 1936 C CA . GLN A 1 241 ? 29.921 0.290 -34.983 1.00 95.12 241 GLN A CA 1
ATOM 1937 C C . GLN A 1 241 ? 31.098 -0.689 -34.996 1.00 95.12 241 GLN A C 1
ATOM 1939 O O . GLN A 1 241 ? 31.717 -0.857 -36.050 1.00 95.12 241 GLN A O 1
ATOM 1944 N N . ASN A 1 242 ? 31.399 -1.339 -33.871 1.00 95.31 242 ASN A N 1
ATOM 1945 C CA . ASN A 1 242 ? 32.472 -2.328 -33.778 1.00 95.31 242 ASN A CA 1
ATOM 1946 C C . ASN A 1 242 ? 32.172 -3.559 -34.645 1.00 95.31 242 ASN A C 1
ATOM 1948 O O . ASN A 1 242 ? 33.020 -3.953 -35.447 1.00 95.31 242 ASN A O 1
ATOM 1952 N N . TYR A 1 243 ? 30.942 -4.077 -34.598 1.00 96.94 243 TYR A N 1
ATOM 1953 C CA . TYR A 1 243 ? 30.509 -5.177 -35.469 1.00 96.94 243 TYR A CA 1
ATOM 1954 C C . TYR A 1 243 ? 30.546 -4.811 -36.958 1.00 96.94 243 TYR A C 1
ATOM 1956 O O . TYR A 1 243 ? 31.007 -5.592 -37.790 1.00 96.94 243 TYR A O 1
ATOM 1964 N N . TYR A 1 244 ? 30.141 -3.587 -37.316 1.00 97.38 244 TYR A N 1
ATOM 1965 C CA . TYR A 1 244 ? 30.281 -3.092 -38.689 1.00 97.38 244 TYR A CA 1
ATOM 1966 C C . TYR A 1 244 ? 31.744 -3.067 -39.149 1.00 97.38 244 TYR A C 1
ATOM 1968 O O . TYR A 1 244 ? 32.026 -3.380 -40.305 1.00 97.38 244 TYR A O 1
ATOM 1976 N N . GLN A 1 245 ? 32.680 -2.691 -38.275 1.00 96.56 245 GLN A N 1
ATOM 1977 C CA . GLN A 1 245 ? 34.108 -2.696 -38.604 1.00 96.56 245 GLN A CA 1
ATOM 1978 C C . GLN A 1 245 ? 34.650 -4.119 -38.773 1.00 96.56 245 GLN A C 1
ATOM 1980 O O . GLN A 1 245 ? 35.405 -4.363 -39.718 1.00 96.56 245 GLN A O 1
ATOM 1985 N N . GLU A 1 246 ? 34.255 -5.045 -37.898 1.00 96.38 246 GLU A N 1
ATOM 1986 C CA . GLU A 1 246 ? 34.642 -6.457 -37.963 1.00 96.38 246 GLU A CA 1
ATOM 1987 C C . GLU A 1 246 ? 34.184 -7.113 -39.272 1.00 96.38 246 GLU A C 1
ATOM 1989 O O . GLU A 1 246 ? 34.989 -7.713 -39.992 1.00 96.38 246 GLU A O 1
ATOM 1994 N N . ASP A 1 247 ? 32.926 -6.884 -39.647 1.00 96.81 247 ASP A N 1
ATOM 1995 C CA . ASP A 1 247 ? 32.325 -7.422 -40.869 1.00 96.81 247 ASP A CA 1
ATOM 1996 C C . ASP A 1 247 ? 32.655 -6.607 -42.133 1.00 96.81 247 ASP A C 1
ATOM 1998 O O . ASP A 1 247 ? 32.169 -6.912 -43.225 1.00 96.81 247 ASP A O 1
ATOM 2002 N N . GLN A 1 248 ? 33.508 -5.581 -42.018 1.00 96.56 248 GLN A N 1
ATOM 2003 C CA . GLN A 1 248 ? 33.933 -4.706 -43.121 1.00 96.56 248 GLN A CA 1
ATOM 2004 C C . GLN A 1 248 ? 32.761 -3.993 -43.828 1.00 96.56 248 GLN A C 1
ATOM 2006 O O . GLN A 1 248 ? 32.792 -3.751 -45.040 1.00 96.56 248 GLN A O 1
ATOM 2011 N N . LEU A 1 249 ? 31.725 -3.638 -43.069 1.00 96.25 249 LEU A N 1
ATOM 2012 C CA . LEU A 1 249 ? 30.574 -2.856 -43.512 1.00 96.25 249 LEU A CA 1
ATOM 2013 C C . LEU A 1 249 ? 30.858 -1.344 -43.453 1.00 96.25 249 LEU A C 1
ATOM 2015 O O . LEU A 1 249 ? 31.719 -0.865 -42.716 1.00 96.25 249 LEU A O 1
ATOM 2019 N N . ASP A 1 250 ? 30.116 -0.559 -44.242 1.00 95.19 250 ASP A N 1
ATOM 2020 C CA . ASP A 1 250 ? 30.257 0.904 -44.262 1.00 95.19 250 ASP A CA 1
ATOM 2021 C C . ASP A 1 250 ? 29.641 1.543 -43.007 1.00 95.19 25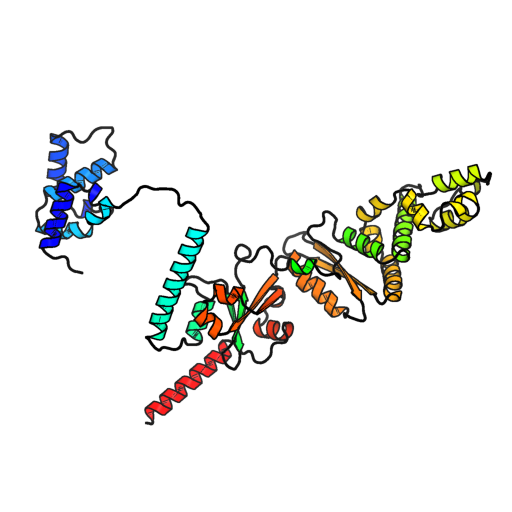0 ASP A C 1
ATOM 2023 O O . ASP A 1 250 ? 28.420 1.698 -42.909 1.00 95.19 250 ASP A O 1
ATOM 2027 N N . THR A 1 251 ? 30.492 1.956 -42.064 1.00 93.50 251 THR A N 1
ATOM 2028 C CA . THR A 1 251 ? 30.087 2.615 -40.811 1.00 93.50 251 THR A CA 1
ATOM 2029 C C . THR A 1 251 ? 29.394 3.958 -41.030 1.00 93.50 251 THR A C 1
ATOM 2031 O O . THR A 1 251 ? 28.630 4.386 -40.168 1.00 93.50 251 THR A O 1
ATOM 2034 N N . LYS A 1 252 ? 29.547 4.600 -42.200 1.00 93.81 252 LYS A N 1
ATOM 2035 C CA . LYS A 1 252 ? 28.821 5.844 -42.518 1.00 93.81 252 LYS A CA 1
ATOM 2036 C C . LYS A 1 252 ? 27.311 5.659 -42.561 1.00 93.81 252 LYS A C 1
ATOM 2038 O O . LYS A 1 252 ? 26.565 6.620 -42.422 1.00 93.81 252 LYS A O 1
ATOM 2043 N N . ARG A 1 253 ? 26.839 4.423 -42.738 1.00 91.81 253 ARG A N 1
ATOM 2044 C CA . ARG A 1 253 ? 25.407 4.094 -42.690 1.00 91.81 253 ARG A CA 1
ATOM 2045 C C . ARG A 1 253 ? 24.799 4.292 -41.301 1.00 91.81 253 ARG A C 1
ATOM 2047 O O . ARG A 1 253 ? 23.582 4.416 -41.209 1.00 91.81 253 ARG A O 1
ATOM 2054 N N . LEU A 1 254 ? 25.633 4.324 -40.261 1.00 92.75 254 LEU A N 1
ATOM 2055 C CA . LEU A 1 254 ? 25.236 4.581 -38.878 1.00 92.75 254 LEU A CA 1
ATOM 2056 C C . LEU A 1 254 ? 25.237 6.088 -38.548 1.00 92.75 254 LEU A C 1
ATOM 2058 O O . LEU A 1 254 ? 24.764 6.485 -37.484 1.00 92.75 254 LEU A O 1
ATOM 2062 N N . GLU A 1 255 ? 25.726 6.951 -39.449 1.00 89.62 255 GLU A N 1
ATOM 2063 C CA . GLU A 1 255 ? 25.685 8.402 -39.251 1.00 89.62 255 GLU A CA 1
ATOM 2064 C C . GLU A 1 255 ? 24.233 8.907 -39.237 1.00 89.62 255 GLU A C 1
ATOM 2066 O O . GLU A 1 255 ? 23.464 8.704 -40.177 1.00 89.62 255 GLU A O 1
ATOM 2071 N N . GLY A 1 256 ? 23.859 9.616 -38.169 1.00 84.31 256 GLY A N 1
ATOM 2072 C CA . GLY A 1 256 ? 22.538 10.234 -38.045 1.00 84.31 256 GLY A CA 1
ATOM 2073 C C . GLY A 1 256 ? 21.417 9.289 -37.607 1.00 84.31 256 GLY A C 1
ATOM 2074 O O . GLY A 1 256 ? 20.253 9.678 -37.698 1.00 84.31 256 GLY A O 1
ATOM 2075 N N . VAL A 1 257 ? 21.741 8.087 -37.122 1.00 91.56 257 VAL A N 1
ATOM 2076 C CA . VAL A 1 257 ? 20.795 7.229 -36.394 1.00 91.56 257 VAL A CA 1
ATOM 2077 C C . VAL A 1 257 ? 20.386 7.919 -35.089 1.00 91.56 257 VAL A C 1
ATOM 2079 O O . VAL A 1 257 ? 21.227 8.489 -34.399 1.00 91.56 257 VAL A O 1
ATOM 2082 N N . LYS A 1 258 ? 19.079 7.916 -34.796 1.00 89.00 258 LYS A N 1
ATOM 2083 C CA . LYS A 1 258 ? 18.471 8.691 -33.694 1.00 89.00 258 LYS A CA 1
ATOM 2084 C C . LYS A 1 258 ? 17.503 7.910 -32.808 1.00 89.00 258 LYS A C 1
ATOM 2086 O O . LYS A 1 258 ? 16.818 8.507 -31.993 1.00 89.00 258 LYS A O 1
ATOM 2091 N N . SER A 1 259 ? 17.334 6.624 -33.079 1.00 92.56 259 SER A N 1
ATOM 2092 C CA . SER A 1 259 ? 16.421 5.766 -32.328 1.00 92.56 259 SER A CA 1
ATOM 2093 C C . SER A 1 259 ? 16.969 4.359 -32.289 1.00 92.56 259 SER A C 1
ATOM 2095 O O . SER A 1 259 ? 17.544 3.876 -33.274 1.00 92.56 259 SER A O 1
ATOM 2097 N N . THR A 1 260 ? 16.700 3.691 -31.183 1.00 93.06 260 THR A N 1
ATOM 2098 C CA . THR A 1 260 ? 17.031 2.303 -30.902 1.00 93.06 260 THR A CA 1
ATOM 2099 C C . THR A 1 260 ? 16.468 1.390 -31.981 1.00 93.06 260 THR A C 1
ATOM 2101 O O . THR A 1 260 ? 17.178 0.552 -32.527 1.00 93.06 260 THR A O 1
ATOM 2104 N N . SER A 1 261 ? 15.218 1.615 -32.397 1.00 92.44 261 SER A N 1
ATOM 2105 C CA . SER A 1 261 ? 14.588 0.849 -33.482 1.00 92.44 261 SER A CA 1
ATOM 2106 C C . SER A 1 261 ? 15.345 0.965 -34.813 1.00 92.44 261 SER A C 1
ATOM 2108 O O . SER A 1 261 ? 15.498 -0.014 -35.548 1.00 92.44 261 SER A O 1
ATOM 2110 N N . SER A 1 262 ? 15.837 2.164 -35.148 1.00 94.06 262 SER A N 1
ATOM 2111 C CA . SER A 1 262 ? 16.609 2.373 -36.379 1.00 94.06 262 SER A CA 1
ATOM 2112 C C . SER A 1 262 ? 18.010 1.779 -36.282 1.00 94.06 262 SER A C 1
ATOM 2114 O O . SER A 1 262 ? 18.489 1.228 -37.276 1.00 94.06 262 SER A O 1
ATOM 2116 N N . LEU A 1 263 ? 18.638 1.881 -35.106 1.00 94.94 263 LEU A N 1
ATOM 2117 C CA . LEU A 1 263 ? 19.935 1.283 -34.812 1.00 94.94 263 LEU A CA 1
ATOM 2118 C C . LEU A 1 263 ? 19.865 -0.238 -34.932 1.00 94.94 263 LEU A C 1
ATOM 2120 O O . LEU A 1 263 ? 20.614 -0.806 -35.720 1.00 94.94 263 LEU A O 1
ATOM 2124 N N . TRP A 1 264 ? 18.908 -0.869 -34.248 1.00 95.56 264 TRP A N 1
ATOM 2125 C CA . TRP A 1 264 ? 18.675 -2.311 -34.295 1.00 95.56 264 TRP A CA 1
ATOM 2126 C C . TRP A 1 264 ? 18.513 -2.805 -35.731 1.00 95.56 264 TRP A C 1
ATOM 2128 O O . TRP A 1 264 ? 19.213 -3.714 -36.163 1.00 95.56 264 TRP A O 1
ATOM 2138 N N . ARG A 1 265 ? 17.657 -2.153 -36.528 1.00 95.56 265 ARG A N 1
ATOM 2139 C CA . ARG A 1 265 ? 17.439 -2.537 -37.931 1.00 95.56 265 ARG A CA 1
ATOM 2140 C C . ARG A 1 265 ? 18.714 -2.480 -38.777 1.00 95.56 265 ARG A C 1
ATOM 2142 O O . ARG A 1 265 ? 18.855 -3.289 -39.686 1.00 95.56 265 ARG A O 1
ATOM 2149 N N . LEU A 1 266 ? 19.592 -1.507 -38.535 1.00 95.94 266 LEU A N 1
ATOM 2150 C CA . LEU A 1 266 ? 20.874 -1.410 -39.237 1.00 95.94 266 LEU A CA 1
ATOM 2151 C C . LEU A 1 266 ? 21.864 -2.452 -38.715 1.00 95.94 266 LEU A C 1
ATOM 2153 O O . LEU A 1 266 ? 22.520 -3.102 -39.516 1.00 95.94 266 LEU A O 1
ATOM 2157 N N . ALA A 1 267 ? 21.913 -2.681 -37.403 1.00 95.44 267 ALA A N 1
ATOM 2158 C CA . ALA A 1 267 ? 22.759 -3.700 -36.789 1.00 95.44 267 ALA A CA 1
ATOM 2159 C C . ALA A 1 267 ? 22.548 -5.091 -37.411 1.00 95.44 267 ALA A C 1
ATOM 2161 O O . ALA A 1 267 ? 23.510 -5.812 -37.661 1.00 95.44 267 ALA A O 1
ATOM 2162 N N . GLN A 1 268 ? 21.309 -5.404 -37.801 1.00 96.19 268 GLN A N 1
ATOM 2163 C CA . GLN A 1 268 ? 20.957 -6.624 -38.533 1.00 96.19 268 GLN A CA 1
ATOM 2164 C C . GLN A 1 268 ? 21.616 -6.759 -39.923 1.00 96.19 268 GLN A C 1
ATOM 2166 O O . GLN A 1 268 ? 21.461 -7.793 -40.555 1.00 96.19 268 GLN A O 1
ATOM 2171 N N . ASP A 1 269 ? 22.361 -5.781 -40.440 1.00 95.88 269 ASP A N 1
ATOM 2172 C CA . ASP A 1 269 ? 23.168 -5.970 -41.654 1.00 95.88 269 ASP A CA 1
ATOM 2173 C C . ASP A 1 269 ? 24.494 -6.713 -41.385 1.00 95.88 269 ASP A C 1
ATOM 2175 O O . ASP A 1 269 ? 25.117 -7.195 -42.334 1.00 95.88 269 ASP A O 1
ATOM 2179 N N . SER A 1 270 ? 24.928 -6.799 -40.122 1.00 97.12 270 SER A N 1
ATOM 2180 C CA . SER A 1 270 ? 26.146 -7.487 -39.675 1.00 97.12 270 SER A CA 1
ATOM 2181 C C . SER A 1 270 ? 25.849 -8.944 -39.288 1.00 97.12 270 SER A C 1
ATOM 2183 O O . SER A 1 270 ? 25.103 -9.183 -38.338 1.00 97.12 270 SER A O 1
ATOM 2185 N N . PRO A 1 271 ? 26.418 -9.947 -39.991 1.00 96.06 271 PRO A N 1
ATOM 2186 C CA . PRO A 1 271 ? 26.272 -11.352 -39.610 1.00 96.06 271 PRO A CA 1
ATOM 2187 C C . PRO A 1 271 ? 26.857 -11.684 -38.236 1.00 96.06 271 PRO A C 1
ATOM 2189 O O . PRO A 1 271 ? 26.306 -12.536 -37.544 1.00 96.06 271 PRO A O 1
ATOM 2192 N N . SER A 1 272 ? 27.957 -11.032 -37.848 1.00 95.88 272 SER A N 1
ATOM 2193 C CA . SER A 1 272 ? 28.579 -11.252 -36.539 1.00 95.88 272 SER A CA 1
ATOM 2194 C C . SER A 1 272 ? 27.688 -10.703 -35.421 1.00 95.88 272 SER A C 1
ATOM 2196 O O . SER A 1 272 ? 27.444 -11.403 -34.446 1.00 95.88 272 SER A O 1
ATOM 2198 N N . PHE A 1 273 ? 27.071 -9.533 -35.625 1.00 96.75 273 PHE A N 1
ATOM 2199 C CA . PHE A 1 273 ? 26.077 -8.988 -34.697 1.00 96.75 273 PHE A CA 1
ATOM 2200 C C . PHE A 1 273 ? 24.865 -9.915 -34.533 1.00 96.75 273 PHE A C 1
ATOM 2202 O O . PHE A 1 273 ? 24.467 -10.209 -33.413 1.00 96.75 273 PHE A O 1
ATOM 2209 N N . GLN A 1 274 ? 24.301 -10.423 -35.638 1.00 95.88 274 GLN A N 1
ATOM 2210 C CA . GLN A 1 274 ? 23.174 -11.371 -35.591 1.00 95.88 274 GLN A CA 1
ATOM 2211 C C . GLN A 1 274 ? 23.501 -12.665 -34.833 1.00 95.88 274 GLN A C 1
ATOM 2213 O O . GLN A 1 274 ? 22.594 -13.330 -34.340 1.00 95.88 274 GLN A O 1
ATOM 2218 N N . SER A 1 275 ? 24.775 -13.068 -34.812 1.00 94.75 275 SER A N 1
ATOM 2219 C CA . SER A 1 275 ? 25.215 -14.262 -34.091 1.00 94.75 275 SER A CA 1
ATOM 2220 C C . SER A 1 275 ? 25.256 -14.044 -32.580 1.00 94.75 275 SER A C 1
ATOM 2222 O O . SER A 1 275 ? 25.078 -15.011 -31.840 1.00 94.75 275 SER A O 1
ATOM 2224 N N . ASP A 1 276 ? 25.519 -12.813 -32.145 1.00 94.38 276 ASP A N 1
ATOM 2225 C CA . ASP A 1 276 ? 25.745 -12.478 -30.739 1.00 94.38 276 ASP A CA 1
ATOM 2226 C C . ASP A 1 276 ? 24.498 -11.882 -30.067 1.00 94.38 276 ASP A C 1
ATOM 2228 O O . ASP A 1 276 ? 24.330 -12.057 -28.863 1.00 94.38 276 ASP A O 1
ATOM 2232 N N . TYR A 1 277 ? 23.604 -11.247 -30.836 1.00 93.69 277 TYR A N 1
ATOM 2233 C CA . TYR A 1 277 ? 22.356 -10.656 -30.343 1.00 93.69 277 TYR A CA 1
ATOM 2234 C C . TYR A 1 277 ? 21.153 -11.153 -31.155 1.00 93.69 277 TYR A C 1
ATOM 2236 O O . TYR A 1 277 ? 20.959 -10.785 -32.320 1.00 93.69 277 TYR A O 1
ATOM 2244 N N . GLU A 1 278 ? 20.301 -11.953 -30.519 1.00 91.88 278 GLU A N 1
ATOM 2245 C CA . GLU A 1 278 ? 19.037 -12.440 -31.075 1.00 91.88 278 GLU A CA 1
ATOM 2246 C C . GLU A 1 278 ? 17.929 -11.392 -30.919 1.00 91.88 278 GLU A C 1
ATOM 2248 O O . GLU A 1 278 ? 17.070 -11.238 -31.796 1.00 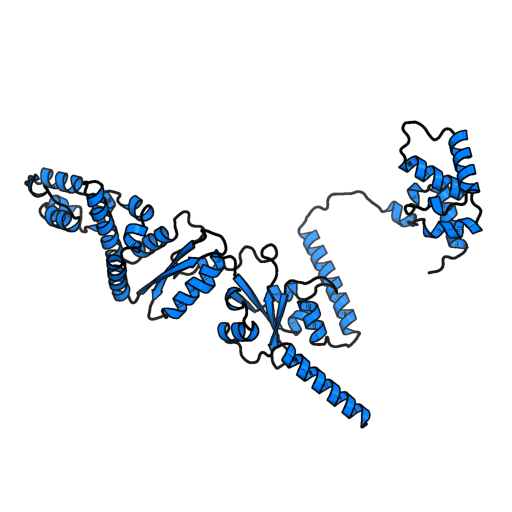91.88 278 GLU A O 1
ATOM 2253 N N . THR A 1 279 ? 17.958 -10.631 -29.822 1.00 91.50 279 THR A N 1
ATOM 2254 C CA . THR A 1 279 ? 16.928 -9.633 -29.517 1.00 91.50 279 THR A CA 1
ATOM 2255 C C . THR A 1 279 ? 17.507 -8.254 -29.234 1.00 91.50 279 THR A C 1
ATOM 2257 O O . THR A 1 279 ? 18.633 -8.095 -28.773 1.00 91.50 279 THR A O 1
ATOM 2260 N N . VAL A 1 280 ? 16.699 -7.220 -29.478 1.00 90.12 280 VAL A N 1
ATOM 2261 C CA . VAL A 1 280 ? 17.075 -5.840 -29.142 1.00 90.12 280 VAL A CA 1
ATOM 2262 C C . VAL A 1 280 ? 17.264 -5.648 -27.636 1.00 90.12 280 VAL A C 1
ATOM 2264 O O . VAL A 1 280 ? 18.040 -4.792 -27.235 1.00 90.12 280 VAL A O 1
ATOM 2267 N N . MET A 1 281 ? 16.593 -6.453 -26.806 1.00 88.44 281 MET A N 1
ATOM 2268 C CA . MET A 1 281 ? 16.758 -6.409 -25.356 1.00 88.44 281 MET A CA 1
ATOM 2269 C C . MET A 1 281 ? 18.183 -6.792 -24.950 1.00 88.44 281 MET A C 1
ATOM 2271 O O . MET A 1 281 ? 18.782 -6.090 -24.150 1.00 88.44 281 MET A O 1
ATOM 2275 N N . GLU A 1 282 ? 18.758 -7.835 -25.554 1.00 89.44 282 GLU A N 1
ATOM 2276 C CA . GLU A 1 282 ? 20.139 -8.254 -25.269 1.00 89.44 282 GLU A CA 1
ATOM 2277 C C . GLU A 1 282 ? 21.146 -7.138 -25.575 1.00 89.44 282 GLU A C 1
ATOM 2279 O O . GLU A 1 282 ? 22.075 -6.923 -24.803 1.00 89.44 282 GLU A O 1
ATOM 2284 N N . LEU A 1 283 ? 20.925 -6.371 -26.652 1.00 89.44 283 LEU A N 1
ATOM 2285 C CA . LEU A 1 283 ? 21.738 -5.188 -26.958 1.00 89.44 283 LEU A CA 1
ATOM 2286 C C . LEU A 1 283 ? 21.605 -4.108 -25.871 1.00 89.44 283 LEU A C 1
ATOM 2288 O O . LEU A 1 283 ? 22.597 -3.496 -25.486 1.00 89.44 283 LEU A O 1
ATOM 2292 N N . LEU A 1 284 ? 20.382 -3.848 -25.403 1.00 85.69 284 LEU A N 1
ATOM 2293 C CA . LEU A 1 284 ? 20.101 -2.803 -24.412 1.00 85.69 284 LEU A CA 1
ATOM 2294 C C . LEU A 1 284 ? 20.598 -3.174 -23.007 1.00 85.69 284 LEU A C 1
ATOM 2296 O O . LEU A 1 284 ? 20.936 -2.293 -22.218 1.00 85.69 284 LEU A O 1
ATOM 2300 N N . GLU A 1 285 ? 20.663 -4.465 -22.687 1.00 82.06 285 GLU A N 1
ATOM 2301 C CA . GLU A 1 285 ? 21.215 -4.950 -21.422 1.00 82.06 285 GLU A CA 1
ATOM 2302 C C . GLU A 1 285 ? 22.743 -4.909 -21.383 1.00 82.06 285 GLU A C 1
ATOM 2304 O O . GLU A 1 285 ? 23.309 -4.600 -20.333 1.00 82.06 285 GLU A O 1
ATOM 2309 N N . ASP A 1 286 ? 23.402 -5.189 -22.510 1.00 81.25 286 ASP A N 1
ATOM 2310 C CA . ASP A 1 286 ? 24.866 -5.233 -22.602 1.00 81.25 286 ASP A CA 1
ATOM 2311 C C . ASP A 1 286 ? 25.512 -3.850 -22.405 1.00 81.25 286 ASP A C 1
ATOM 2313 O O . ASP A 1 286 ? 26.602 -3.745 -21.844 1.00 81.25 286 ASP A O 1
ATOM 2317 N N . ASP A 1 287 ? 24.804 -2.774 -22.767 1.00 68.50 287 ASP A N 1
ATOM 2318 C CA . ASP A 1 287 ? 25.292 -1.395 -22.603 1.00 68.50 287 ASP A CA 1
ATOM 2319 C C . ASP A 1 287 ? 24.986 -0.782 -21.219 1.00 68.50 287 ASP A C 1
ATOM 2321 O O . ASP A 1 287 ? 25.386 0.342 -20.924 1.00 68.50 287 ASP A O 1
ATOM 2325 N N . GLY A 1 288 ? 24.306 -1.515 -20.325 1.00 63.56 288 GLY A N 1
ATOM 2326 C CA . GLY A 1 288 ? 24.113 -1.091 -18.932 1.00 63.56 288 GLY A CA 1
ATOM 2327 C C . GLY A 1 288 ? 23.029 -0.028 -18.699 1.00 63.56 288 GLY A C 1
ATOM 2328 O O . GLY A 1 288 ? 23.074 0.667 -17.687 1.00 63.56 288 GLY A O 1
ATOM 2329 N N . ILE A 1 289 ? 22.009 0.057 -19.563 1.00 62.75 289 ILE A N 1
ATOM 2330 C CA . ILE A 1 289 ? 20.920 1.070 -19.557 1.00 62.75 289 ILE A CA 1
ATOM 2331 C C . ILE A 1 289 ? 20.038 1.052 -18.275 1.00 62.75 289 ILE A C 1
ATOM 2333 O O . ILE A 1 289 ? 19.122 1.856 -18.106 1.00 62.75 289 ILE A O 1
ATOM 2337 N N . ARG A 1 290 ? 20.309 0.162 -17.314 1.00 61.78 290 ARG A N 1
ATOM 2338 C CA . ARG A 1 290 ? 19.432 -0.119 -16.163 1.00 61.78 290 ARG A CA 1
ATOM 2339 C C . ARG A 1 290 ? 19.322 1.017 -15.142 1.00 61.78 290 ARG A C 1
ATOM 2341 O O . ARG A 1 290 ? 18.273 1.144 -14.514 1.00 61.78 290 ARG A O 1
ATOM 2348 N N . ASP A 1 291 ? 20.358 1.836 -14.978 1.00 65.50 291 ASP A N 1
ATOM 2349 C CA . ASP A 1 291 ? 20.392 2.804 -13.872 1.00 65.50 291 ASP A CA 1
ATOM 2350 C C . ASP A 1 291 ? 19.441 3.999 -14.109 1.00 65.50 291 ASP A C 1
ATOM 2352 O O . ASP A 1 291 ? 18.758 4.445 -13.187 1.00 65.50 291 ASP A O 1
ATOM 2356 N N . TYR A 1 292 ? 19.281 4.456 -15.358 1.00 75.06 292 TYR A N 1
ATOM 2357 C CA . TYR A 1 292 ? 18.485 5.654 -15.674 1.00 75.06 292 TYR A CA 1
ATOM 2358 C C . TYR A 1 292 ? 16.976 5.483 -15.478 1.00 75.06 292 TYR A C 1
ATOM 2360 O O . TYR A 1 292 ? 16.284 6.444 -15.143 1.00 75.06 292 TYR A O 1
ATOM 2368 N N . ILE A 1 293 ? 16.451 4.271 -15.674 1.00 84.12 293 ILE A N 1
ATOM 2369 C CA . ILE A 1 293 ? 15.008 4.006 -15.580 1.00 84.12 293 ILE A CA 1
ATOM 2370 C C . ILE A 1 293 ? 14.506 4.261 -14.152 1.00 84.12 293 ILE A C 1
ATOM 2372 O O . ILE A 1 293 ? 13.426 4.817 -13.951 1.00 84.12 293 ILE A O 1
ATOM 2376 N N . ARG A 1 294 ? 15.318 3.896 -13.153 1.00 84.12 294 ARG A N 1
ATOM 2377 C CA . ARG A 1 294 ? 14.999 4.072 -11.729 1.00 84.12 294 ARG A CA 1
ATOM 2378 C C . ARG A 1 294 ? 15.206 5.500 -11.244 1.00 84.12 294 ARG A C 1
ATOM 2380 O O . ARG A 1 294 ? 14.491 5.934 -10.343 1.00 84.12 294 ARG A O 1
ATOM 2387 N N . ASP A 1 295 ? 16.155 6.216 -11.838 1.00 85.06 295 ASP A N 1
ATOM 2388 C CA . ASP A 1 295 ? 16.450 7.607 -11.487 1.00 85.06 295 ASP A CA 1
ATOM 2389 C C . ASP A 1 295 ? 15.408 8.584 -12.052 1.00 85.06 295 ASP A C 1
ATOM 2391 O O . ASP A 1 295 ? 15.142 9.625 -11.449 1.00 85.06 295 ASP A O 1
ATOM 2395 N N . TYR A 1 296 ? 14.787 8.239 -13.186 1.00 87.50 296 TYR A N 1
ATOM 2396 C CA . TYR A 1 296 ? 13.883 9.121 -13.927 1.00 87.50 296 TYR A CA 1
ATOM 2397 C C . TYR A 1 296 ? 12.537 8.468 -14.297 1.00 87.50 296 TYR A C 1
ATOM 2399 O O . TYR A 1 296 ? 12.105 8.583 -15.450 1.00 87.50 296 TYR A O 1
ATOM 2407 N N . PRO A 1 297 ? 11.820 7.808 -13.365 1.00 91.00 297 PRO A N 1
ATOM 2408 C CA . PRO A 1 297 ? 10.584 7.085 -13.678 1.00 91.00 297 PRO A CA 1
ATOM 2409 C C . PRO A 1 297 ? 9.453 8.015 -14.154 1.00 91.00 297 PRO A C 1
ATOM 2411 O O . PRO A 1 297 ? 8.586 7.601 -14.921 1.00 91.00 297 PRO A O 1
ATOM 2414 N N . ASP A 1 298 ? 9.490 9.292 -13.755 1.00 90.94 298 ASP A N 1
ATOM 2415 C CA . ASP A 1 298 ? 8.522 10.319 -14.162 1.00 90.94 298 ASP A CA 1
ATOM 2416 C C . ASP A 1 298 ? 8.475 10.518 -15.680 1.00 90.94 298 ASP A C 1
ATOM 2418 O O . ASP A 1 298 ? 7.400 10.713 -16.239 1.00 90.94 298 ASP A O 1
ATOM 2422 N N . HIS A 1 299 ? 9.617 10.411 -16.373 1.00 89.56 299 HIS A N 1
ATOM 2423 C CA . HIS A 1 299 ? 9.659 10.589 -17.826 1.00 89.56 299 HIS A CA 1
ATOM 2424 C C . HIS A 1 299 ? 8.768 9.584 -18.556 1.00 89.56 299 HIS A C 1
ATOM 2426 O O . HIS A 1 299 ? 8.239 9.919 -19.611 1.00 89.56 299 HIS A O 1
ATOM 2432 N N . PHE A 1 300 ? 8.614 8.370 -18.025 1.00 93.00 300 PHE A N 1
ATOM 2433 C CA . PHE A 1 300 ? 7.761 7.345 -18.616 1.00 93.00 300 PHE A CA 1
ATOM 2434 C C . PHE A 1 300 ? 6.340 7.403 -18.055 1.00 93.00 300 PHE A C 1
ATOM 2436 O O . PHE A 1 300 ? 5.381 7.441 -18.818 1.00 93.00 300 PHE A O 1
ATOM 2443 N N . LEU A 1 301 ? 6.192 7.433 -16.726 1.00 94.19 301 LEU A N 1
ATOM 2444 C CA . LEU A 1 301 ? 4.879 7.335 -16.078 1.00 94.19 301 LEU A CA 1
ATOM 2445 C C . LEU A 1 301 ? 4.003 8.580 -16.268 1.00 94.19 301 LEU A C 1
ATOM 2447 O O . LEU A 1 301 ? 2.779 8.463 -16.222 1.00 94.19 301 LEU A O 1
ATOM 2451 N N . ASP A 1 302 ? 4.595 9.752 -16.510 1.00 92.19 302 ASP A N 1
ATOM 2452 C CA . ASP A 1 302 ? 3.835 10.975 -16.786 1.00 92.19 302 ASP A CA 1
ATOM 2453 C C . ASP A 1 302 ? 3.498 11.126 -18.290 1.00 92.19 302 ASP A C 1
ATOM 2455 O O . ASP A 1 302 ? 2.662 11.962 -18.658 1.00 92.19 302 ASP A O 1
ATOM 2459 N N . ASP A 1 303 ? 4.096 10.307 -19.169 1.00 93.12 303 ASP A N 1
ATOM 2460 C CA . ASP A 1 303 ? 3.753 10.239 -20.593 1.00 93.12 303 ASP A CA 1
ATOM 2461 C C . ASP A 1 303 ? 2.569 9.284 -20.819 1.00 93.12 303 ASP A C 1
ATOM 2463 O O . ASP A 1 303 ? 2.696 8.058 -20.868 1.00 93.12 303 ASP A O 1
ATOM 2467 N N . LYS A 1 304 ? 1.385 9.877 -20.998 1.00 93.25 304 LYS A N 1
ATOM 2468 C CA . LYS A 1 304 ? 0.130 9.142 -21.203 1.00 93.25 304 LYS A CA 1
ATOM 2469 C C . LYS A 1 304 ? 0.173 8.188 -22.389 1.00 93.25 304 LYS A C 1
ATOM 2471 O O . LYS A 1 304 ? -0.423 7.120 -22.294 1.00 93.25 304 LYS A O 1
ATOM 2476 N N . ASP A 1 305 ? 0.864 8.546 -23.469 1.00 95.06 305 ASP A N 1
ATOM 2477 C CA . ASP A 1 305 ? 0.908 7.704 -24.664 1.00 95.06 305 ASP A CA 1
ATOM 2478 C C . ASP A 1 305 ? 1.713 6.422 -24.376 1.00 95.06 305 ASP A C 1
ATOM 2480 O O . ASP A 1 305 ? 1.324 5.337 -24.813 1.00 95.06 305 ASP A O 1
ATOM 2484 N N . GLN A 1 306 ? 2.795 6.517 -23.589 1.00 94.50 306 GLN A N 1
ATOM 2485 C CA . GLN A 1 306 ? 3.574 5.342 -23.173 1.00 94.50 306 GLN A CA 1
ATOM 2486 C C . GLN A 1 306 ? 2.800 4.466 -22.187 1.00 94.50 306 GLN A C 1
ATOM 2488 O O . GLN A 1 306 ? 2.778 3.241 -22.324 1.00 94.50 306 GLN A O 1
ATOM 2493 N N . VAL A 1 307 ? 2.114 5.079 -21.219 1.00 95.06 307 VAL A N 1
ATOM 2494 C CA . VAL A 1 307 ? 1.284 4.336 -20.262 1.00 95.06 307 VAL A CA 1
ATOM 2495 C C . VAL A 1 307 ? 0.137 3.613 -20.977 1.00 95.06 307 VAL A C 1
ATOM 2497 O O . VAL A 1 307 ? -0.107 2.442 -20.695 1.00 95.06 307 VAL A O 1
ATOM 2500 N N . GLU A 1 308 ? -0.538 4.252 -21.938 1.00 96.56 308 GLU A N 1
ATOM 2501 C CA . GLU A 1 308 ? -1.589 3.614 -22.745 1.00 96.56 308 GLU A CA 1
ATOM 2502 C C . GLU A 1 308 ? -1.054 2.441 -23.582 1.00 96.56 308 GLU A C 1
ATOM 2504 O O . GLU A 1 308 ? -1.716 1.404 -23.682 1.00 96.56 308 GLU A O 1
ATOM 2509 N N . LEU A 1 309 ? 0.154 2.562 -24.143 1.00 96.50 309 LEU A N 1
ATOM 2510 C CA . LEU A 1 309 ? 0.807 1.463 -24.860 1.00 96.50 309 LEU A CA 1
ATOM 2511 C C . LEU A 1 309 ? 1.077 0.266 -23.944 1.00 96.50 309 LEU A C 1
ATOM 2513 O O . LEU A 1 309 ? 0.732 -0.861 -24.303 1.00 96.50 309 LEU A O 1
ATOM 2517 N N . VAL A 1 310 ? 1.642 0.499 -22.757 1.00 96.88 310 VAL A N 1
ATOM 2518 C CA . VAL A 1 310 ? 1.902 -0.565 -21.775 1.00 96.88 310 VAL A CA 1
ATOM 2519 C C . VAL A 1 310 ? 0.606 -1.195 -21.276 1.00 96.88 310 VAL A C 1
ATOM 2521 O O . VAL A 1 310 ? 0.536 -2.416 -21.173 1.00 96.88 310 VAL A O 1
ATOM 2524 N N . GLN A 1 311 ? -0.447 -0.407 -21.044 1.00 97.12 311 GLN A N 1
ATOM 2525 C CA . GLN A 1 311 ? -1.772 -0.943 -20.712 1.00 97.12 311 GLN A CA 1
ATOM 2526 C C . GLN A 1 311 ? -2.304 -1.866 -21.811 1.00 97.12 311 GLN A C 1
ATOM 2528 O O . GLN A 1 311 ? -2.850 -2.926 -21.514 1.00 97.12 311 GLN A O 1
ATOM 2533 N N . GLY A 1 312 ? -2.108 -1.499 -23.081 1.00 97.50 312 GLY A N 1
ATOM 2534 C CA . GLY A 1 312 ? -2.446 -2.357 -24.214 1.00 97.50 312 GLY A CA 1
ATOM 2535 C C . GLY A 1 312 ? -1.701 -3.693 -24.184 1.00 97.50 312 GLY A C 1
ATOM 2536 O O . GLY A 1 312 ? -2.322 -4.728 -24.400 1.00 97.50 312 GLY A O 1
ATOM 2537 N N . MET A 1 313 ? -0.403 -3.677 -23.861 1.00 97.19 313 MET A N 1
ATOM 2538 C CA . MET A 1 313 ? 0.410 -4.894 -23.735 1.00 97.19 313 MET A CA 1
ATOM 2539 C C . MET A 1 313 ? -0.023 -5.758 -22.543 1.00 97.19 313 MET A C 1
ATOM 2541 O O . MET A 1 313 ? -0.150 -6.967 -22.687 1.00 97.19 313 MET A O 1
ATOM 2545 N N . LEU A 1 314 ? -0.305 -5.155 -21.383 1.00 97.19 314 LEU A N 1
ATOM 2546 C CA . LEU A 1 314 ? -0.812 -5.876 -20.206 1.00 97.19 314 LEU A CA 1
ATOM 2547 C C . LEU A 1 314 ? -2.170 -6.535 -20.479 1.00 97.19 314 LEU A C 1
ATOM 2549 O O . LEU A 1 314 ? -2.411 -7.664 -20.049 1.00 97.19 314 LEU A O 1
ATOM 2553 N N . ALA A 1 315 ? -3.037 -5.858 -21.234 1.00 96.88 315 ALA A N 1
ATOM 2554 C CA . ALA A 1 315 ? -4.358 -6.365 -21.578 1.00 96.88 315 ALA A CA 1
ATOM 2555 C C . ALA A 1 315 ? -4.308 -7.625 -22.462 1.00 96.88 315 ALA A C 1
ATOM 2557 O O . ALA A 1 315 ? -5.242 -8.429 -22.413 1.00 96.88 315 ALA A O 1
ATOM 2558 N N . GLU A 1 316 ? -3.235 -7.837 -23.238 1.00 95.69 316 GLU A N 1
ATOM 2559 C CA . GLU A 1 316 ? -3.031 -9.080 -24.002 1.00 95.69 316 GLU A CA 1
ATOM 2560 C C . GLU A 1 316 ? -2.906 -10.304 -23.078 1.00 95.69 316 GLU A C 1
ATOM 2562 O O . GLU A 1 316 ? -3.376 -11.388 -23.432 1.00 95.69 316 GLU A O 1
ATOM 2567 N N . ASP A 1 317 ? -2.384 -10.101 -21.865 1.00 93.75 317 ASP A N 1
ATOM 2568 C CA . ASP A 1 317 ? -2.249 -11.112 -20.813 1.00 93.75 317 ASP A CA 1
ATOM 2569 C C . ASP A 1 317 ? -3.418 -11.093 -19.806 1.00 93.75 317 ASP A C 1
ATOM 2571 O O . ASP A 1 317 ? -3.364 -11.753 -18.769 1.00 93.75 317 ASP A O 1
ATOM 2575 N N . GLY A 1 318 ? -4.486 -10.334 -20.087 1.00 95.88 318 GLY A N 1
ATOM 2576 C CA . GLY A 1 318 ? -5.637 -10.186 -19.188 1.00 95.88 318 GLY A CA 1
ATOM 2577 C C . GLY A 1 318 ? -5.352 -9.359 -17.930 1.00 95.88 318 GLY A C 1
ATOM 2578 O O . GLY A 1 318 ? -6.159 -9.367 -16.998 1.00 95.88 318 GLY A O 1
ATOM 2579 N N . LYS A 1 319 ? -4.232 -8.632 -17.896 1.00 97.00 319 LYS A N 1
ATOM 2580 C CA . LYS A 1 319 ? -3.808 -7.809 -16.762 1.00 97.00 319 LYS A CA 1
ATOM 2581 C C . LYS A 1 319 ? -4.079 -6.327 -16.995 1.00 97.00 319 LYS A C 1
ATOM 2583 O O . LYS A 1 319 ? -4.230 -5.873 -18.128 1.00 97.00 319 LYS A O 1
ATOM 2588 N N . GLN A 1 320 ? -4.081 -5.561 -15.912 1.00 97.62 320 GLN A N 1
ATOM 2589 C CA . GLN A 1 320 ? -4.175 -4.107 -15.953 1.00 97.62 320 GLN A CA 1
ATOM 2590 C C . GLN A 1 320 ? -3.293 -3.474 -14.873 1.00 97.62 320 GLN A C 1
ATOM 2592 O O . GLN A 1 320 ? -3.157 -4.015 -13.776 1.00 97.62 320 GLN A O 1
ATOM 2597 N N . LEU A 1 321 ? -2.704 -2.318 -15.188 1.00 97.81 321 LEU A N 1
ATOM 2598 C CA . LEU A 1 321 ? -2.007 -1.467 -14.224 1.00 97.81 321 LEU A CA 1
ATOM 2599 C C . LEU A 1 321 ? -2.998 -0.476 -13.596 1.00 97.81 321 LEU A C 1
ATOM 2601 O O . LEU A 1 321 ? -3.714 0.231 -14.309 1.00 97.81 321 LEU A O 1
ATOM 2605 N N . ALA A 1 322 ? -3.016 -0.382 -12.273 1.00 97.75 322 ALA A N 1
ATOM 2606 C CA . ALA A 1 322 ? -3.632 0.716 -11.536 1.00 97.75 322 ALA A CA 1
ATOM 2607 C C . ALA A 1 322 ? -2.533 1.582 -10.920 1.00 97.75 322 ALA A C 1
ATOM 2609 O O . ALA A 1 322 ? -1.577 1.050 -10.363 1.00 97.75 322 ALA A O 1
ATOM 2610 N N . ILE A 1 323 ? -2.677 2.905 -11.017 1.00 97.06 323 ILE A N 1
ATOM 2611 C CA . ILE A 1 323 ? -1.824 3.879 -10.329 1.00 97.06 323 ILE A CA 1
ATOM 2612 C C . ILE A 1 323 ? -2.737 4.841 -9.576 1.00 97.06 323 ILE A C 1
ATOM 2614 O O . ILE A 1 323 ? -3.663 5.403 -10.163 1.00 97.06 323 ILE A O 1
ATOM 2618 N N . LYS A 1 324 ? -2.453 5.046 -8.292 1.00 96.81 324 LYS A N 1
ATOM 2619 C CA . LYS A 1 324 ? -3.195 5.927 -7.399 1.00 96.81 324 LYS A CA 1
ATOM 2620 C C . LYS A 1 324 ? -2.256 6.913 -6.723 1.00 96.81 324 LYS A C 1
ATOM 2622 O O . LYS A 1 324 ? -1.250 6.529 -6.135 1.00 96.81 324 LYS A O 1
ATOM 2627 N N . GLU A 1 325 ? -2.603 8.192 -6.777 1.00 96.19 325 GLU A N 1
ATOM 2628 C CA . GLU A 1 325 ? -1.933 9.213 -5.975 1.00 96.19 325 GLU A CA 1
ATOM 2629 C C . GLU A 1 325 ? -2.630 9.337 -4.621 1.00 96.19 325 GLU A C 1
ATOM 2631 O O . GLU A 1 325 ? -3.836 9.574 -4.549 1.00 96.19 325 GLU A O 1
ATOM 2636 N N . VAL A 1 326 ? -1.859 9.195 -3.546 1.00 94.81 326 VAL A N 1
ATOM 2637 C CA . VAL A 1 326 ? -2.330 9.310 -2.166 1.00 94.81 326 VAL A CA 1
ATOM 2638 C C . VAL A 1 326 ? -1.637 10.496 -1.516 1.00 94.81 326 VAL A C 1
ATOM 2640 O O . VAL A 1 326 ? -0.416 10.608 -1.556 1.00 94.81 326 VAL A O 1
ATOM 2643 N N . THR A 1 327 ? -2.416 11.399 -0.921 1.00 92.56 327 THR A N 1
ATOM 2644 C CA . THR A 1 327 ? -1.899 12.581 -0.213 1.00 92.56 327 THR A CA 1
ATOM 2645 C C . THR A 1 327 ? -2.032 12.383 1.293 1.00 92.56 327 THR A C 1
ATOM 2647 O O . THR A 1 327 ? -3.095 11.977 1.759 1.00 92.56 327 THR A O 1
ATOM 2650 N N . GLY A 1 328 ? -0.966 12.666 2.039 1.00 89.50 328 GLY A N 1
ATOM 2651 C CA . GLY A 1 328 ? -0.943 12.595 3.499 1.00 89.50 328 GLY A CA 1
ATOM 2652 C C . GLY A 1 328 ? -1.545 13.818 4.186 1.00 89.50 328 GLY A C 1
ATOM 2653 O O . GLY A 1 328 ? -2.072 14.735 3.549 1.00 89.50 328 GLY A O 1
ATOM 2654 N N . TYR A 1 329 ? -1.458 13.836 5.515 1.00 86.31 329 TYR A N 1
ATOM 2655 C CA . TYR A 1 329 ? -2.011 14.915 6.338 1.00 86.31 329 TYR A CA 1
ATOM 2656 C C . TYR A 1 329 ? -1.047 16.093 6.490 1.00 86.31 329 TYR A C 1
ATOM 2658 O O . TYR A 1 329 ? -1.482 17.220 6.757 1.00 86.31 329 TYR A O 1
ATOM 2666 N N . SER A 1 330 ? 0.255 15.859 6.308 1.00 84.38 330 SER A N 1
ATOM 2667 C CA . SER A 1 330 ? 1.273 16.903 6.383 1.00 84.38 330 SER A CA 1
ATOM 2668 C C . SER A 1 330 ? 1.579 17.500 5.012 1.00 84.38 330 SER A C 1
ATOM 2670 O O . SER A 1 330 ? 1.448 16.875 3.959 1.00 84.38 330 SER A O 1
ATOM 2672 N N . GLN A 1 331 ? 2.044 18.750 5.011 1.00 80.06 331 GLN A N 1
ATOM 2673 C CA . GLN A 1 331 ? 2.423 19.423 3.775 1.00 80.06 331 GLN A CA 1
ATOM 2674 C C . GLN A 1 331 ? 3.586 18.691 3.085 1.00 80.06 331 GLN A C 1
ATOM 2676 O O . GLN A 1 331 ? 4.686 18.624 3.627 1.00 80.06 331 GLN A O 1
ATOM 2681 N N . GLY A 1 332 ? 3.353 18.236 1.853 1.00 82.44 332 GLY A N 1
ATOM 2682 C CA . GLY A 1 332 ? 4.366 17.570 1.031 1.00 82.44 332 GLY A CA 1
ATOM 2683 C C . GLY A 1 332 ? 4.399 16.048 1.167 1.00 82.44 332 GLY A C 1
ATOM 2684 O O . GLY A 1 332 ? 5.262 15.431 0.554 1.00 82.44 332 GLY A O 1
ATOM 2685 N N . GLU A 1 333 ? 3.474 15.444 1.916 1.00 89.44 333 GLU A N 1
ATOM 2686 C CA . GLU A 1 333 ? 3.278 13.993 1.924 1.00 89.44 333 GLU A CA 1
ATOM 2687 C C . GLU A 1 333 ? 2.431 13.576 0.721 1.00 89.44 333 GLU A C 1
ATOM 2689 O O . GLU A 1 333 ? 1.233 13.854 0.657 1.00 89.44 333 GLU A O 1
ATOM 2694 N N . PHE A 1 334 ? 3.068 12.930 -0.249 1.00 92.31 334 PHE A N 1
ATOM 2695 C CA . PHE A 1 334 ? 2.405 12.340 -1.401 1.00 92.31 334 PHE A CA 1
ATOM 2696 C C . PHE A 1 334 ? 3.100 11.032 -1.770 1.00 92.31 334 PHE A C 1
ATOM 2698 O O . PHE A 1 334 ? 4.327 10.938 -1.734 1.00 92.31 334 PHE A O 1
ATOM 2705 N N . TRP A 1 335 ? 2.309 10.036 -2.147 1.00 95.25 335 TRP A N 1
ATOM 2706 C CA . TRP A 1 335 ? 2.777 8.726 -2.580 1.00 95.25 335 TRP A CA 1
ATOM 2707 C C . TRP A 1 335 ? 2.062 8.338 -3.869 1.00 95.25 335 TRP A C 1
ATOM 2709 O O . TRP A 1 335 ? 0.873 8.609 -4.037 1.00 95.25 335 TRP A O 1
ATOM 2719 N N . THR A 1 336 ? 2.785 7.704 -4.787 1.00 96.88 336 THR A N 1
ATOM 2720 C CA . THR A 1 336 ? 2.222 7.167 -6.033 1.00 96.88 336 THR A CA 1
ATOM 2721 C C . THR A 1 336 ? 2.205 5.655 -5.924 1.00 96.88 336 THR A C 1
ATOM 2723 O O . THR A 1 336 ? 3.229 5.020 -6.134 1.00 96.88 336 THR A O 1
ATOM 2726 N N . LEU A 1 337 ? 1.067 5.084 -5.562 1.00 97.62 337 LEU A N 1
ATOM 2727 C CA . LEU A 1 337 ? 0.919 3.651 -5.350 1.00 97.62 337 LEU A CA 1
ATOM 2728 C C . LEU A 1 337 ? 0.488 2.969 -6.647 1.00 97.62 337 LEU A C 1
ATOM 2730 O O . LEU A 1 337 ? -0.304 3.530 -7.401 1.00 97.62 337 LEU A O 1
ATOM 2734 N N . GLY A 1 338 ? 0.990 1.771 -6.915 1.00 97.38 338 GLY A N 1
ATOM 2735 C CA . GLY A 1 338 ? 0.684 1.024 -8.123 1.00 97.38 338 GLY A CA 1
ATOM 2736 C C . GLY A 1 338 ? 0.477 -0.458 -7.864 1.00 97.38 338 GLY A C 1
ATOM 2737 O O . GLY A 1 338 ? 1.147 -1.059 -7.026 1.00 97.38 338 GLY A O 1
ATOM 2738 N N . ALA A 1 339 ? -0.449 -1.044 -8.614 1.00 98.06 339 ALA A N 1
ATOM 2739 C CA . ALA A 1 339 ? -0.746 -2.469 -8.585 1.00 98.06 339 ALA A CA 1
ATOM 2740 C C . ALA A 1 339 ? -0.952 -3.006 -10.001 1.00 98.06 339 ALA A C 1
ATOM 2742 O O . ALA A 1 339 ? -1.487 -2.308 -10.866 1.00 98.06 339 ALA A O 1
ATOM 2743 N N . ILE A 1 340 ? -0.563 -4.259 -10.227 1.00 97.62 340 ILE A N 1
ATOM 2744 C CA . ILE A 1 340 ? -0.882 -4.996 -11.454 1.00 97.62 340 ILE A CA 1
ATOM 2745 C C . ILE A 1 340 ? -1.766 -6.171 -11.073 1.00 97.62 340 ILE A C 1
ATOM 2747 O O . ILE A 1 340 ? -1.409 -6.974 -10.218 1.00 97.62 340 ILE A O 1
ATOM 2751 N N . TYR A 1 341 ? -2.926 -6.273 -11.713 1.00 97.12 341 TYR A N 1
ATOM 2752 C CA . TYR A 1 341 ? -3.945 -7.251 -11.345 1.00 97.12 341 TYR A CA 1
ATOM 2753 C C . TYR A 1 341 ? -4.538 -7.947 -12.564 1.00 97.12 341 TYR A C 1
ATOM 2755 O O . TYR A 1 341 ? -4.564 -7.396 -13.665 1.00 97.12 341 TYR A O 1
ATOM 2763 N N . ASP A 1 342 ? -5.022 -9.171 -12.351 1.00 96.69 342 ASP A N 1
ATOM 2764 C CA . ASP A 1 342 ? -5.779 -9.934 -13.342 1.00 96.69 342 ASP A CA 1
ATOM 2765 C C . ASP A 1 342 ? -7.233 -9.440 -13.371 1.00 96.69 342 ASP A C 1
ATOM 2767 O O . ASP A 1 342 ? -7.958 -9.508 -12.374 1.00 96.69 342 ASP A O 1
ATOM 2771 N N . THR A 1 343 ? -7.663 -8.960 -14.536 1.00 96.31 343 THR A N 1
ATOM 2772 C CA . THR A 1 343 ? -9.011 -8.415 -14.765 1.00 96.31 343 THR A CA 1
ATOM 2773 C C . THR A 1 343 ? -10.116 -9.474 -14.701 1.00 96.31 343 THR A C 1
ATOM 2775 O O . THR A 1 343 ? -11.297 -9.134 -14.607 1.00 96.31 343 THR A O 1
ATOM 2778 N N . ALA A 1 344 ? -9.766 -10.764 -14.734 1.00 96.56 344 ALA A N 1
ATOM 2779 C CA . ALA A 1 344 ? -10.697 -11.859 -14.490 1.00 96.56 344 ALA A CA 1
ATOM 2780 C C . ALA A 1 344 ? -10.972 -12.087 -12.994 1.00 96.56 344 ALA A C 1
ATOM 2782 O O . ALA A 1 344 ? -11.993 -12.695 -12.660 1.00 96.56 344 ALA A O 1
ATOM 2783 N N . LEU A 1 345 ? -10.075 -11.632 -12.111 1.00 96.00 345 LEU A N 1
ATOM 2784 C CA . LEU A 1 345 ? -10.162 -11.831 -10.661 1.00 96.00 345 LEU A CA 1
ATOM 2785 C C . LEU A 1 345 ? -10.635 -10.580 -9.920 1.00 96.00 345 LEU A C 1
ATOM 2787 O O . LEU A 1 345 ? -11.420 -10.708 -8.985 1.00 96.00 345 LEU A O 1
ATOM 2791 N N . PHE A 1 346 ? -10.190 -9.399 -10.351 1.00 96.31 346 PHE A N 1
ATOM 2792 C CA . PHE A 1 346 ? -10.459 -8.137 -9.663 1.00 96.31 346 PHE A CA 1
ATOM 2793 C C . PHE A 1 346 ? -11.050 -7.094 -10.604 1.00 96.31 346 PHE A C 1
ATOM 2795 O O . PHE A 1 346 ? -10.679 -6.996 -11.778 1.00 96.31 346 PHE A O 1
ATOM 2802 N N . LYS A 1 347 ? -11.957 -6.277 -10.072 1.00 96.06 347 LYS A N 1
ATOM 2803 C CA . LYS A 1 347 ? -12.477 -5.092 -10.756 1.00 96.06 347 LYS A CA 1
ATOM 2804 C C . LYS A 1 347 ? -11.611 -3.876 -10.461 1.00 96.06 347 LYS A C 1
ATOM 2806 O O . LYS A 1 347 ? -11.008 -3.764 -9.398 1.00 96.06 347 LYS A O 1
ATOM 2811 N N . ALA A 1 348 ? -11.628 -2.913 -11.376 1.00 95.19 348 ALA A N 1
ATOM 2812 C CA . ALA A 1 348 ? -10.882 -1.671 -11.219 1.00 95.19 348 ALA A CA 1
ATOM 2813 C C . ALA A 1 348 ? -11.275 -0.902 -9.947 1.00 95.19 348 ALA A C 1
ATOM 2815 O O . ALA A 1 348 ? -10.404 -0.352 -9.285 1.00 95.19 348 ALA A O 1
ATOM 2816 N N . GLU A 1 349 ? -12.560 -0.895 -9.580 1.00 96.31 349 GLU A N 1
ATOM 2817 C CA . GLU A 1 349 ? -13.042 -0.220 -8.371 1.00 96.31 349 GLU A CA 1
ATOM 2818 C C . GLU A 1 349 ? -12.548 -0.893 -7.082 1.00 96.31 349 GLU A C 1
ATOM 2820 O O . GLU A 1 349 ? -12.286 -0.206 -6.100 1.00 96.31 349 GLU A O 1
ATOM 2825 N N . GLU A 1 350 ? -12.388 -2.221 -7.088 1.00 95.19 350 GLU A N 1
ATOM 2826 C CA . GLU A 1 350 ? -11.859 -2.982 -5.945 1.00 95.19 350 GLU A CA 1
ATOM 2827 C C . GLU A 1 350 ? -10.371 -2.665 -5.742 1.00 95.19 350 GLU A C 1
ATOM 2829 O O . GLU A 1 350 ? -9.927 -2.445 -4.620 1.00 95.19 350 GLU A O 1
ATOM 2834 N N . ILE A 1 351 ? -9.611 -2.553 -6.836 1.00 97.38 351 ILE A N 1
ATOM 2835 C CA . ILE A 1 351 ? -8.190 -2.187 -6.791 1.00 97.38 351 ILE A CA 1
ATOM 2836 C C . ILE A 1 351 ? -7.990 -0.714 -6.423 1.00 97.38 351 ILE A C 1
ATOM 2838 O O . ILE A 1 351 ? -7.063 -0.390 -5.684 1.00 97.38 351 ILE A O 1
ATOM 2842 N N . ASP A 1 352 ? -8.851 0.185 -6.906 1.00 96.75 352 ASP A N 1
ATOM 2843 C CA . ASP A 1 352 ? -8.819 1.598 -6.513 1.00 96.75 352 ASP A CA 1
ATOM 2844 C C . ASP A 1 352 ? -9.082 1.755 -5.010 1.00 96.75 352 ASP A C 1
ATOM 2846 O O . ASP A 1 352 ? -8.342 2.466 -4.326 1.00 96.75 352 ASP A O 1
ATOM 2850 N N . PHE A 1 353 ? -10.075 1.024 -4.488 1.00 95.00 353 PHE A N 1
ATOM 2851 C CA . PHE A 1 353 ? -10.362 0.972 -3.058 1.00 95.00 353 PHE A CA 1
ATOM 2852 C C . PHE A 1 353 ? -9.174 0.417 -2.264 1.00 95.00 353 PHE A C 1
ATOM 2854 O O . PHE A 1 353 ? -8.755 1.048 -1.299 1.00 95.00 353 PHE A O 1
ATOM 2861 N N . TYR A 1 354 ? -8.592 -0.705 -2.696 1.00 95.31 354 TYR A N 1
ATOM 2862 C CA . TYR A 1 354 ? -7.408 -1.308 -2.075 1.00 95.31 354 TYR A CA 1
ATOM 2863 C C . TYR A 1 354 ? -6.228 -0.322 -1.999 1.00 95.31 354 TYR A C 1
ATOM 2865 O O . TYR A 1 354 ? -5.653 -0.094 -0.932 1.00 95.31 354 TYR A O 1
ATOM 2873 N N . LEU A 1 355 ? -5.887 0.333 -3.114 1.00 97.06 355 LEU A N 1
ATOM 2874 C CA . LEU A 1 355 ? -4.774 1.285 -3.156 1.00 97.06 355 LEU A CA 1
ATOM 2875 C C . LEU A 1 355 ? -5.026 2.529 -2.295 1.00 97.06 355 LEU A C 1
ATOM 2877 O O . LEU A 1 355 ? -4.083 3.050 -1.704 1.00 97.06 355 LEU A O 1
ATOM 2881 N N . GLU A 1 356 ? -6.261 3.026 -2.211 1.00 95.62 356 GLU A N 1
ATOM 2882 C CA . GLU A 1 356 ? -6.573 4.236 -1.440 1.00 95.62 356 GLU A CA 1
ATOM 2883 C C . GLU A 1 356 ? -6.798 3.961 0.050 1.00 95.62 356 GLU A C 1
ATOM 2885 O O . GLU A 1 356 ? -6.271 4.680 0.903 1.00 95.62 356 GLU A O 1
ATOM 2890 N N . HIS A 1 357 ? -7.581 2.933 0.364 1.00 94.12 357 HIS A N 1
ATOM 2891 C CA . HIS A 1 357 ? -8.116 2.691 1.698 1.00 94.12 357 HIS A CA 1
ATOM 2892 C C . HIS A 1 357 ? -7.465 1.520 2.433 1.00 94.12 357 HIS A C 1
ATOM 2894 O O . HIS A 1 357 ? -7.717 1.372 3.619 1.00 94.12 357 HIS A O 1
ATOM 2900 N N . GLU A 1 358 ? -6.591 0.738 1.808 1.00 93.69 358 GLU A N 1
ATOM 2901 C CA . GLU A 1 358 ? -5.766 -0.231 2.539 1.00 93.69 358 GLU A CA 1
ATOM 2902 C C . GLU A 1 358 ? -4.312 0.228 2.513 1.00 93.69 358 GLU A C 1
ATOM 2904 O O . GLU A 1 358 ? -3.784 0.705 3.519 1.00 93.69 358 GLU A O 1
ATOM 2909 N N . VAL A 1 359 ? -3.694 0.216 1.331 1.00 95.38 359 VAL A N 1
ATOM 2910 C CA . VAL A 1 359 ? -2.291 0.619 1.171 1.00 95.38 359 VAL A CA 1
ATOM 2911 C C . VAL A 1 359 ? -2.124 2.103 1.495 1.00 95.38 359 VAL A C 1
ATOM 2913 O O . VAL A 1 359 ? -1.298 2.480 2.321 1.00 95.38 359 VAL A O 1
ATOM 2916 N N . GLY A 1 360 ? -2.933 2.975 0.890 1.00 95.25 360 GLY A N 1
ATOM 2917 C CA . GLY A 1 360 ? -2.872 4.415 1.132 1.00 95.25 360 GLY A CA 1
ATOM 2918 C C . GLY A 1 360 ? -3.104 4.779 2.596 1.00 95.25 360 GLY A C 1
ATOM 2919 O O . GLY A 1 360 ? -2.396 5.628 3.137 1.00 95.25 360 GLY A O 1
ATOM 2920 N N . ALA A 1 361 ? -4.036 4.097 3.258 1.00 93.50 361 ALA A N 1
ATOM 2921 C CA . ALA A 1 361 ? -4.307 4.282 4.677 1.00 93.50 361 ALA A CA 1
ATOM 2922 C C . ALA A 1 361 ? -3.121 3.860 5.561 1.00 93.50 361 ALA A C 1
ATOM 2924 O O . ALA A 1 361 ? -2.813 4.564 6.525 1.00 93.50 361 ALA A O 1
ATOM 2925 N N . PHE A 1 362 ? -2.401 2.789 5.200 1.00 92.69 362 PHE A N 1
ATOM 2926 C CA . PHE A 1 362 ? -1.146 2.415 5.861 1.00 92.69 362 PHE A CA 1
ATOM 2927 C C . PHE A 1 362 ? -0.119 3.553 5.785 1.00 92.69 362 PHE A C 1
ATOM 2929 O O . PHE A 1 362 ? 0.383 4.006 6.812 1.00 92.69 362 PHE A O 1
ATOM 2936 N N . TYR A 1 363 ? 0.142 4.088 4.585 1.00 91.12 363 TYR A N 1
ATOM 2937 C CA . TYR A 1 363 ? 1.104 5.187 4.394 1.00 91.12 363 TYR A CA 1
ATOM 2938 C C . TYR A 1 363 ? 0.720 6.458 5.162 1.00 91.12 363 TYR A C 1
ATOM 2940 O O . TYR A 1 363 ? 1.591 7.168 5.667 1.00 91.12 363 TYR A O 1
ATOM 2948 N N . LYS A 1 364 ? -0.581 6.744 5.269 1.00 90.12 364 LYS A N 1
ATOM 2949 C CA . LYS A 1 364 ? -1.106 7.872 6.050 1.00 90.12 364 LYS A CA 1
ATOM 2950 C C . LYS A 1 364 ? -1.082 7.633 7.563 1.00 90.12 364 LYS A C 1
ATOM 2952 O O . LYS A 1 364 ? -1.252 8.592 8.314 1.00 90.12 364 LYS A O 1
ATOM 2957 N N . GLY A 1 365 ? -0.932 6.386 8.012 1.00 88.19 365 GLY A N 1
ATOM 2958 C CA . GLY A 1 365 ? -1.105 6.002 9.412 1.00 88.19 365 GLY A CA 1
ATOM 2959 C C . GLY A 1 365 ? -2.555 6.113 9.895 1.00 88.19 365 GLY A C 1
ATOM 2960 O O . GLY A 1 365 ? -2.781 6.444 11.055 1.00 88.19 365 GLY A O 1
ATOM 2961 N N . SER A 1 366 ? -3.534 5.892 9.010 1.00 90.19 366 SER A N 1
ATOM 2962 C CA . SER A 1 366 ? -4.970 5.961 9.326 1.00 90.19 366 SER A CA 1
ATOM 2963 C C . SER A 1 366 ? -5.651 4.598 9.416 1.00 90.19 366 SER A C 1
ATOM 2965 O O . SER A 1 366 ? -6.877 4.525 9.403 1.00 90.19 366 SER A O 1
ATOM 2967 N N . LEU A 1 367 ? -4.880 3.514 9.496 1.00 91.81 367 LEU A N 1
ATOM 2968 C CA . LEU A 1 367 ? -5.423 2.188 9.767 1.00 91.81 367 LEU A CA 1
ATOM 2969 C C . LEU A 1 367 ? -5.830 2.047 11.235 1.00 91.81 367 LEU A C 1
ATOM 2971 O O . LEU A 1 367 ? -5.128 2.495 12.144 1.00 91.81 367 LEU A O 1
ATOM 2975 N N . THR A 1 368 ? -6.960 1.388 11.450 1.00 91.38 368 THR A N 1
ATOM 2976 C CA . THR A 1 368 ? -7.465 0.953 12.753 1.00 91.38 368 THR A CA 1
ATOM 2977 C C . THR A 1 368 ? -8.038 -0.463 12.634 1.00 91.38 368 THR A C 1
ATOM 2979 O O . THR A 1 368 ? -8.202 -0.988 11.532 1.00 91.38 368 THR A O 1
ATOM 2982 N N . GLU A 1 369 ? -8.315 -1.090 13.770 1.00 92.31 369 GLU A N 1
ATOM 2983 C CA . GLU A 1 369 ? -8.900 -2.417 13.873 1.00 92.31 369 GLU A CA 1
ATOM 2984 C C . GLU A 1 369 ? -10.376 -2.320 14.266 1.00 92.31 369 GLU A C 1
ATOM 2986 O O . GLU A 1 369 ? -10.748 -1.644 15.228 1.00 92.31 369 GLU A O 1
ATOM 2991 N N . ALA A 1 370 ? -11.224 -3.038 13.538 1.00 93.69 370 ALA A N 1
ATOM 2992 C CA . ALA A 1 370 ? -12.570 -3.380 13.963 1.00 93.69 370 ALA A CA 1
ATOM 2993 C C . ALA A 1 370 ? -12.585 -4.848 14.397 1.00 93.69 370 ALA A C 1
ATOM 2995 O O . ALA A 1 370 ? -12.064 -5.709 13.694 1.00 93.69 370 ALA A O 1
ATOM 2996 N N . MET A 1 371 ? -13.174 -5.143 15.549 1.00 94.00 371 MET A N 1
ATOM 2997 C CA . MET A 1 371 ? -13.162 -6.472 16.153 1.00 94.00 371 MET A CA 1
ATOM 2998 C C . MET A 1 371 ? -14.582 -6.932 16.450 1.00 94.00 371 MET A C 1
ATOM 3000 O O . MET A 1 371 ? -15.409 -6.150 16.923 1.00 94.00 371 MET A O 1
ATOM 3004 N N . ILE A 1 372 ? -14.853 -8.216 16.232 1.00 94.12 372 ILE A N 1
ATOM 3005 C CA . ILE A 1 372 ? -16.081 -8.859 16.701 1.00 94.12 372 ILE A CA 1
ATOM 3006 C C . ILE A 1 372 ? -15.736 -9.724 17.907 1.00 94.12 372 ILE A C 1
ATOM 3008 O O . ILE A 1 372 ? -14.990 -10.700 17.800 1.00 94.12 372 ILE A O 1
ATOM 3012 N N . ILE A 1 373 ? -16.303 -9.372 19.061 1.00 92.50 373 ILE A N 1
ATOM 3013 C CA . ILE A 1 373 ? -16.068 -10.078 20.323 1.00 92.50 373 ILE A CA 1
ATOM 3014 C C . ILE A 1 373 ? -17.395 -10.559 20.900 1.00 92.50 373 ILE A C 1
ATOM 3016 O O . ILE A 1 373 ? -18.349 -9.791 21.015 1.00 92.50 373 ILE A O 1
ATOM 3020 N N . SER A 1 374 ? -17.466 -11.831 21.293 1.00 90.31 374 SER A N 1
ATOM 3021 C CA . SER A 1 374 ? -18.648 -12.353 21.985 1.00 90.31 374 SER A CA 1
ATOM 3022 C C . SER A 1 374 ? -18.688 -11.968 23.468 1.00 90.31 374 SER A C 1
ATOM 3024 O O . SER A 1 374 ? -17.655 -11.864 24.134 1.00 90.31 374 SER A O 1
ATOM 3026 N N . LYS A 1 375 ? -19.899 -11.836 24.020 1.00 85.88 375 LYS A N 1
ATOM 3027 C CA . LYS A 1 375 ? -20.144 -11.644 25.456 1.00 85.88 375 LYS A CA 1
ATOM 3028 C C . LYS A 1 375 ? -19.471 -12.742 26.285 1.00 85.88 375 LYS A C 1
ATOM 3030 O O . LYS A 1 375 ? -18.805 -12.446 27.270 1.00 85.88 375 LYS A O 1
ATOM 3035 N N . GLU A 1 376 ? -19.561 -13.994 25.834 1.00 83.50 376 GLU A N 1
ATOM 3036 C CA . GLU A 1 376 ? -18.918 -15.140 26.490 1.00 83.50 376 GLU A CA 1
ATOM 3037 C C . GLU A 1 376 ? -17.388 -14.989 26.548 1.00 83.50 376 GLU A C 1
ATOM 3039 O O . GLU A 1 376 ? -16.775 -15.264 27.583 1.00 83.50 376 GLU A O 1
ATOM 3044 N N . GLN A 1 377 ? -16.747 -14.522 25.470 1.00 82.44 377 GLN A N 1
ATOM 3045 C CA . GLN A 1 377 ? -15.304 -14.250 25.467 1.00 82.44 377 GLN A CA 1
ATOM 3046 C C . GLN A 1 377 ? -14.941 -13.124 26.437 1.00 82.44 377 GLN A C 1
ATOM 3048 O O . GLN A 1 377 ? -13.972 -13.267 27.180 1.00 82.44 377 GLN A O 1
ATOM 3053 N N . LEU A 1 378 ? -15.719 -12.041 26.483 1.00 81.75 378 LEU A N 1
ATOM 3054 C CA . LEU A 1 378 ? -15.479 -10.938 27.420 1.00 81.75 378 LEU A CA 1
ATOM 3055 C C . LEU A 1 378 ? -15.586 -11.403 28.877 1.00 81.75 378 LEU A C 1
ATOM 3057 O O . LEU A 1 378 ? -14.687 -11.143 29.674 1.00 81.75 378 LEU A O 1
ATOM 3061 N N . GLU A 1 379 ? -16.629 -12.163 29.212 1.00 76.00 379 GLU A N 1
ATOM 3062 C CA . GLU A 1 379 ? -16.848 -12.695 30.563 1.00 76.00 379 GLU A CA 1
ATOM 3063 C C . GLU A 1 379 ? -15.789 -13.731 30.974 1.00 76.00 379 GLU A C 1
ATOM 3065 O O . GLU A 1 379 ? -15.389 -13.818 32.142 1.00 76.00 379 GLU A O 1
ATOM 3070 N N . SER A 1 380 ? -15.325 -14.544 30.021 1.00 75.00 380 SER A N 1
ATOM 3071 C CA . SER A 1 380 ? -14.395 -15.642 30.292 1.00 75.00 380 SER A CA 1
ATOM 3072 C C . SER A 1 380 ? -12.922 -15.246 30.209 1.00 75.00 380 SER A C 1
ATOM 3074 O O . SER A 1 380 ? -12.123 -15.806 30.958 1.00 75.00 380 SER A O 1
ATOM 3076 N N . LEU A 1 381 ? -12.532 -14.305 29.353 1.00 76.00 381 LEU A N 1
ATOM 3077 C CA . LEU A 1 381 ? -11.128 -13.950 29.109 1.00 76.00 381 LEU A CA 1
ATOM 3078 C C . LEU A 1 381 ? -10.780 -12.535 29.590 1.00 76.00 381 LEU A C 1
ATOM 3080 O O . LEU A 1 381 ? -9.622 -12.274 29.912 1.00 76.00 381 LEU A O 1
ATOM 3084 N N . GLY A 1 382 ? -11.768 -11.643 29.689 1.00 78.00 382 GLY A N 1
ATOM 3085 C CA . GLY A 1 382 ? -11.544 -10.205 29.838 1.00 78.00 382 GLY A CA 1
ATOM 3086 C C . GLY A 1 382 ? -11.149 -9.539 28.514 1.00 78.00 382 GLY A C 1
ATOM 3087 O O . GLY A 1 382 ? -10.741 -10.210 27.568 1.00 78.00 382 GLY A O 1
ATOM 3088 N N . LEU A 1 383 ? -11.262 -8.207 28.455 1.00 81.62 383 LEU A N 1
ATOM 3089 C CA . LEU A 1 383 ? -11.152 -7.419 27.219 1.00 81.62 383 LEU A CA 1
ATOM 3090 C C . LEU A 1 383 ? -9.866 -7.677 26.421 1.00 81.62 383 LEU A C 1
ATOM 3092 O O . LEU A 1 383 ? -9.944 -8.010 25.248 1.00 81.62 383 LEU A O 1
ATOM 3096 N N . GLU A 1 384 ? -8.694 -7.575 27.050 1.00 81.56 384 GLU A N 1
ATOM 3097 C CA . GLU A 1 384 ? -7.400 -7.697 26.355 1.00 81.56 384 GLU A CA 1
ATOM 3098 C C . GLU A 1 384 ? -7.194 -9.076 25.710 1.00 81.56 384 GLU A C 1
ATOM 3100 O O . GLU A 1 384 ? -6.798 -9.187 24.551 1.00 81.56 384 GLU A O 1
ATOM 3105 N N . ALA A 1 385 ? -7.489 -10.151 26.444 1.00 79.31 385 ALA A N 1
ATOM 3106 C CA . ALA A 1 385 ? -7.346 -11.510 25.926 1.00 79.31 385 ALA A CA 1
ATOM 3107 C C . ALA A 1 385 ? -8.458 -11.864 24.921 1.00 79.31 385 ALA A C 1
ATOM 3109 O O . ALA A 1 385 ? -8.229 -12.631 23.983 1.00 79.31 385 ALA A O 1
ATOM 3110 N N . ALA A 1 386 ? -9.653 -11.290 25.088 1.00 83.75 386 ALA A N 1
ATOM 3111 C CA . ALA A 1 386 ? -10.727 -11.409 24.112 1.00 83.75 386 ALA A CA 1
ATOM 3112 C C . ALA A 1 386 ? -10.363 -10.696 22.799 1.00 83.75 386 ALA A C 1
ATOM 3114 O O . ALA A 1 386 ? -10.498 -11.308 21.747 1.00 83.75 386 ALA A O 1
ATOM 3115 N N . ALA A 1 387 ? -9.810 -9.480 22.857 1.00 84.44 387 ALA A N 1
ATOM 3116 C CA . ALA A 1 387 ? -9.355 -8.717 21.693 1.00 84.44 387 ALA A CA 1
ATOM 3117 C C . ALA A 1 387 ? -8.255 -9.455 20.909 1.00 84.44 387 ALA A C 1
ATOM 3119 O O . ALA A 1 387 ? -8.341 -9.581 19.695 1.00 84.44 387 ALA A O 1
ATOM 3120 N N . GLN A 1 388 ? -7.278 -10.058 21.595 1.00 82.88 388 GLN A N 1
ATOM 3121 C CA . GLN A 1 388 ? -6.215 -10.850 20.947 1.00 82.88 388 GLN A CA 1
ATOM 3122 C C . GLN A 1 388 ? -6.706 -12.128 20.247 1.00 82.88 388 GLN A C 1
ATOM 3124 O O . GLN A 1 388 ? -5.980 -12.704 19.439 1.00 82.88 388 GLN A O 1
ATOM 3129 N N . SER A 1 389 ? -7.896 -12.619 20.599 1.00 82.62 389 SER A N 1
ATOM 3130 C CA . SER A 1 389 ? -8.504 -13.816 20.001 1.00 82.62 389 SER A CA 1
ATOM 3131 C C . SER A 1 389 ? -9.741 -13.498 19.162 1.00 82.62 389 SER A C 1
ATOM 3133 O O . SER A 1 389 ? -10.440 -14.420 18.732 1.00 82.62 389 SER A O 1
ATOM 3135 N N . ALA A 1 390 ? -10.020 -12.210 18.961 1.00 87.19 390 ALA A N 1
ATOM 3136 C CA . ALA A 1 390 ? -11.166 -11.734 18.217 1.00 87.19 390 ALA A CA 1
ATOM 3137 C C . ALA A 1 390 ? -10.994 -11.982 16.719 1.00 87.19 390 ALA A C 1
ATOM 3139 O O . ALA A 1 390 ? -9.888 -12.143 16.200 1.00 87.19 390 ALA A O 1
ATOM 3140 N N . GLU A 1 391 ? -12.122 -11.989 16.020 1.00 88.94 391 GLU A N 1
ATOM 3141 C CA . GLU A 1 391 ? -12.104 -11.779 14.581 1.00 88.94 391 GLU A CA 1
ATOM 3142 C C . GLU A 1 391 ? -11.848 -10.289 14.332 1.00 88.94 391 GLU A C 1
ATOM 3144 O O . GLU A 1 391 ? -12.667 -9.451 14.722 1.00 88.94 391 GLU A O 1
ATOM 3149 N N . THR A 1 392 ? -10.696 -9.977 13.736 1.00 90.25 392 THR A N 1
ATOM 3150 C CA . THR A 1 392 ? -10.208 -8.608 13.541 1.00 90.25 392 THR A CA 1
ATOM 3151 C C . THR A 1 392 ? -10.169 -8.251 12.063 1.00 90.25 392 THR A C 1
ATOM 3153 O O . THR A 1 392 ? -9.747 -9.046 11.223 1.00 90.25 392 THR A O 1
ATOM 3156 N N . PHE A 1 393 ? -10.574 -7.023 11.759 1.00 91.44 393 PHE A N 1
ATOM 3157 C CA . PHE A 1 393 ? -10.590 -6.439 10.430 1.00 91.44 393 PHE A CA 1
ATOM 3158 C C . PHE A 1 393 ? -9.811 -5.131 10.440 1.00 91.44 393 PHE A C 1
ATOM 3160 O O . PHE A 1 393 ? -10.067 -4.257 11.268 1.00 91.44 393 PHE A O 1
ATOM 3167 N N . ILE A 1 394 ? -8.899 -4.973 9.488 1.00 91.44 394 ILE A N 1
ATOM 3168 C CA . ILE A 1 394 ? -8.178 -3.720 9.287 1.00 91.44 394 ILE A CA 1
ATOM 3169 C C . ILE A 1 394 ? -9.046 -2.788 8.448 1.00 91.44 394 ILE A C 1
ATOM 3171 O O . ILE A 1 394 ? -9.523 -3.161 7.377 1.00 91.44 394 ILE A O 1
ATOM 3175 N N . VAL A 1 395 ? -9.257 -1.567 8.932 1.00 93.06 395 VAL A N 1
ATOM 3176 C CA . VAL A 1 395 ? -10.108 -0.572 8.276 1.00 93.06 395 VAL A CA 1
ATOM 3177 C C . VAL A 1 395 ? -9.427 0.792 8.239 1.00 93.06 395 VAL A C 1
ATOM 3179 O O . VAL A 1 395 ? -8.688 1.168 9.148 1.00 93.06 395 VAL A O 1
ATOM 3182 N N . ASN A 1 396 ? -9.700 1.571 7.192 1.00 93.56 396 ASN A N 1
ATOM 3183 C CA . ASN A 1 396 ? -9.285 2.970 7.139 1.00 93.56 396 ASN A CA 1
ATOM 3184 C C . ASN A 1 396 ? -10.223 3.840 7.976 1.00 93.56 396 ASN A C 1
ATOM 3186 O O . ASN A 1 396 ? -11.401 3.999 7.650 1.00 93.56 396 ASN A O 1
ATOM 3190 N N . GLU A 1 397 ? -9.669 4.472 9.002 1.00 91.44 397 GLU A N 1
ATOM 3191 C CA . GLU A 1 397 ? -10.368 5.390 9.895 1.00 91.44 397 GLU A CA 1
ATOM 3192 C C . GLU A 1 397 ? -10.995 6.579 9.141 1.00 91.44 397 GLU A C 1
ATOM 3194 O O . GLU A 1 397 ? -12.072 7.048 9.512 1.00 91.44 397 GLU A O 1
ATOM 3199 N N . GLU A 1 398 ? -10.403 7.021 8.022 1.00 92.12 398 GLU A N 1
ATOM 3200 C CA . GLU A 1 398 ? -10.948 8.109 7.193 1.00 92.12 398 GLU A CA 1
ATOM 3201 C C . GLU A 1 398 ? -12.356 7.804 6.661 1.00 92.12 398 GLU A C 1
ATOM 3203 O O . GLU A 1 398 ? -13.155 8.721 6.450 1.00 92.12 398 GLU A O 1
ATOM 3208 N N . LEU A 1 399 ? -12.688 6.524 6.445 1.00 93.56 399 LEU A N 1
ATOM 3209 C CA . LEU A 1 399 ? -14.016 6.123 5.976 1.00 93.56 399 LEU A CA 1
ATOM 3210 C C . LEU A 1 399 ? -15.098 6.366 7.035 1.00 93.56 399 LEU A C 1
ATOM 3212 O O . LEU A 1 399 ? -16.265 6.545 6.675 1.00 93.56 399 LEU A O 1
ATOM 3216 N N . LEU A 1 400 ? -14.707 6.410 8.310 1.00 91.69 400 LEU A N 1
ATOM 3217 C CA . LEU A 1 400 ? -15.586 6.590 9.465 1.00 91.69 400 LEU A CA 1
ATOM 3218 C C . LEU A 1 400 ? -15.817 8.075 9.791 1.00 91.69 400 LEU A C 1
ATOM 3220 O O . LEU A 1 400 ? -16.801 8.433 10.439 1.00 91.69 400 LEU A O 1
ATOM 3224 N N . TRP A 1 401 ? -14.945 8.971 9.327 1.00 88.94 401 TRP A N 1
ATOM 3225 C CA . TRP A 1 401 ? -14.992 10.386 9.689 1.00 88.94 401 TRP A CA 1
ATOM 3226 C C . TRP A 1 401 ? -16.289 11.078 9.263 1.00 88.94 401 TRP A C 1
ATOM 3228 O O . TRP A 1 401 ? -16.621 11.198 8.083 1.00 88.94 401 TRP A O 1
ATOM 3238 N N . GLY A 1 402 ? -17.018 11.596 10.257 1.00 84.56 402 GLY A N 1
ATOM 3239 C CA . GLY A 1 402 ? -18.272 12.321 10.042 1.00 84.56 402 GLY A CA 1
ATOM 3240 C C . GLY A 1 402 ? -19.422 11.449 9.526 1.00 84.56 402 GLY A C 1
ATOM 3241 O O . GLY A 1 402 ? -20.436 11.998 9.089 1.00 84.56 402 GLY A O 1
ATOM 3242 N N . LYS A 1 403 ? -19.274 10.121 9.571 1.00 89.50 403 LYS A N 1
ATOM 3243 C CA . LYS A 1 403 ? -20.301 9.140 9.214 1.00 89.50 403 LYS A CA 1
ATOM 3244 C C . LYS A 1 403 ? -20.668 8.292 10.429 1.00 89.50 403 LYS A C 1
ATOM 3246 O O . LYS A 1 403 ? -20.000 8.332 11.457 1.00 89.50 403 LYS A O 1
ATOM 3251 N N . ASN A 1 404 ? -21.755 7.538 10.314 1.00 90.69 404 ASN A N 1
ATOM 3252 C CA . ASN A 1 404 ? -22.107 6.543 11.315 1.00 90.69 404 ASN A CA 1
ATOM 3253 C C . ASN A 1 404 ? -21.177 5.329 11.158 1.00 90.69 404 ASN A C 1
ATOM 3255 O O . ASN A 1 404 ? -21.258 4.626 10.151 1.00 90.69 404 ASN A O 1
ATOM 3259 N N . SER A 1 405 ? -20.303 5.091 12.140 1.00 92.00 405 SER A N 1
ATOM 3260 C CA . SER A 1 405 ? -19.330 3.993 12.095 1.00 92.00 405 SER A CA 1
ATOM 3261 C C . SER A 1 405 ? -19.990 2.626 11.926 1.00 92.00 405 SER A C 1
ATOM 3263 O O . SER A 1 405 ? -19.457 1.794 11.202 1.00 92.00 405 SER A O 1
ATOM 3265 N N . LEU A 1 406 ? -21.163 2.398 12.528 1.00 93.19 406 LEU A N 1
ATOM 3266 C CA . LEU A 1 406 ? -21.881 1.132 12.393 1.00 93.19 406 LEU A CA 1
ATOM 3267 C C . LEU A 1 406 ? -22.320 0.880 10.950 1.00 93.19 406 LEU A C 1
ATOM 3269 O O . LEU A 1 406 ? -22.109 -0.208 10.423 1.00 93.19 406 LEU A O 1
ATOM 3273 N N . GLU A 1 407 ? -22.914 1.884 10.302 1.00 91.81 407 GLU A N 1
ATOM 3274 C CA . GLU A 1 407 ? -23.371 1.772 8.910 1.00 91.81 407 GLU A CA 1
ATOM 3275 C C . GLU A 1 407 ? -22.193 1.501 7.970 1.00 91.81 407 GLU A C 1
ATOM 3277 O O . GLU A 1 407 ? -22.259 0.607 7.133 1.00 91.81 407 GLU A O 1
ATOM 3282 N N . VAL A 1 408 ? -21.087 2.228 8.154 1.00 92.88 408 VAL A N 1
ATOM 3283 C CA . VAL A 1 408 ? -19.887 2.061 7.326 1.00 92.88 408 VAL A CA 1
ATOM 3284 C C . VAL A 1 408 ? -19.261 0.681 7.527 1.00 92.88 408 VAL A C 1
ATOM 3286 O O . VAL A 1 408 ? -18.949 0.007 6.549 1.00 92.88 408 VAL A O 1
ATOM 3289 N N . LEU A 1 409 ? -19.091 0.238 8.775 1.00 93.38 409 LEU A N 1
ATOM 3290 C CA . LEU A 1 409 ? -18.467 -1.052 9.074 1.00 93.38 409 LEU A CA 1
ATOM 3291 C C . LEU A 1 409 ? -19.347 -2.230 8.653 1.00 93.38 409 LEU A C 1
ATOM 3293 O O . LEU A 1 409 ? -18.829 -3.202 8.119 1.00 93.38 409 LEU A O 1
ATOM 3297 N N . THR A 1 410 ? -20.666 -2.152 8.835 1.00 92.50 410 THR A N 1
ATOM 3298 C CA . THR A 1 410 ? -21.576 -3.220 8.383 1.00 92.50 410 THR A CA 1
ATOM 3299 C C . THR A 1 410 ? -21.595 -3.354 6.863 1.00 92.50 410 THR A C 1
ATOM 3301 O O . THR A 1 410 ? -21.604 -4.475 6.359 1.00 92.50 410 THR A O 1
ATOM 3304 N N . GLU A 1 411 ? -21.518 -2.244 6.123 1.00 92.44 411 GLU A N 1
ATOM 3305 C CA . GLU A 1 411 ? -21.393 -2.268 4.663 1.00 92.44 411 GLU A CA 1
ATOM 3306 C C . GLU A 1 411 ? -20.035 -2.830 4.211 1.00 92.44 411 GLU A C 1
ATOM 3308 O O . GLU A 1 411 ? -19.997 -3.743 3.385 1.00 92.44 411 GLU A O 1
ATOM 3313 N N . LEU A 1 412 ? -18.928 -2.327 4.772 1.00 91.31 412 LEU A N 1
ATOM 3314 C CA . LEU A 1 412 ? -17.566 -2.742 4.408 1.00 91.31 412 LEU A CA 1
ATOM 3315 C C . LEU A 1 412 ? -17.297 -4.215 4.721 1.00 91.31 412 LEU A C 1
ATOM 3317 O O . LEU A 1 412 ? -16.756 -4.939 3.888 1.00 91.31 412 LEU A O 1
ATOM 3321 N N . LEU A 1 413 ? -17.682 -4.652 5.919 1.00 90.94 413 LEU A N 1
ATOM 3322 C CA . LEU A 1 413 ? -17.419 -5.996 6.429 1.00 90.94 413 LEU A CA 1
ATOM 3323 C C . LEU A 1 413 ? -18.543 -6.986 6.078 1.00 90.94 413 LEU A C 1
ATOM 3325 O O . LEU A 1 413 ? -18.477 -8.150 6.463 1.00 90.94 413 LEU A O 1
ATOM 3329 N N . GLN A 1 414 ? -19.572 -6.536 5.347 1.00 90.94 414 GLN A N 1
ATOM 3330 C CA . GLN A 1 414 ? -20.751 -7.328 4.969 1.00 90.94 414 GLN A CA 1
ATOM 3331 C C . GLN A 1 414 ? -21.441 -7.989 6.176 1.00 90.94 414 GLN A C 1
ATOM 3333 O O . GLN A 1 414 ? -21.876 -9.140 6.115 1.00 90.94 414 GLN A O 1
ATOM 3338 N N . LEU A 1 415 ? -21.536 -7.254 7.287 1.00 89.50 415 LEU A N 1
ATOM 3339 C CA . LEU A 1 415 ? -22.152 -7.726 8.525 1.00 89.50 415 LEU A CA 1
ATOM 3340 C C . LEU A 1 415 ? -23.655 -7.438 8.516 1.00 89.50 415 LEU A C 1
ATOM 3342 O O . LEU A 1 415 ? -24.093 -6.329 8.213 1.00 89.50 415 LEU A O 1
ATOM 3346 N N . GLU A 1 416 ? -24.452 -8.426 8.915 1.00 88.88 416 GLU A N 1
ATOM 3347 C CA . GLU A 1 416 ? -25.901 -8.293 9.079 1.00 88.88 416 GLU A CA 1
ATOM 3348 C C . GLU A 1 416 ? -26.295 -8.418 10.557 1.00 88.88 416 GLU A C 1
ATOM 3350 O O . GLU A 1 416 ? -25.634 -9.102 11.334 1.00 88.88 416 GLU A O 1
ATOM 3355 N N . GLY A 1 417 ? -27.407 -7.788 10.947 1.00 88.56 417 GLY A N 1
ATOM 3356 C CA . GLY A 1 417 ? -28.011 -8.007 12.267 1.00 88.56 417 GLY A CA 1
ATOM 3357 C C . GLY A 1 417 ? -27.328 -7.293 13.437 1.00 88.56 417 GLY A C 1
ATOM 3358 O O . GLY A 1 417 ? -27.481 -7.745 14.568 1.00 88.56 417 GLY A O 1
ATOM 3359 N N . TYR A 1 418 ? -26.613 -6.192 13.188 1.00 92.19 418 TYR A N 1
ATOM 3360 C CA . TYR A 1 418 ? -26.101 -5.305 14.236 1.00 92.19 418 TYR A CA 1
ATOM 3361 C C . TYR A 1 418 ? -26.973 -4.055 14.386 1.00 92.19 418 TYR A C 1
ATOM 3363 O O . TYR A 1 418 ? -27.425 -3.471 13.400 1.00 92.19 418 TYR A O 1
ATOM 3371 N N . GLU A 1 419 ? -27.182 -3.640 15.629 1.00 91.62 419 GLU A N 1
ATOM 3372 C CA . GLU A 1 419 ? -27.949 -2.463 16.035 1.00 91.62 419 GLU A CA 1
ATOM 3373 C C . GLU A 1 419 ? -27.040 -1.474 16.775 1.00 91.62 419 GLU A C 1
ATOM 3375 O O . GLU A 1 419 ? -26.012 -1.853 17.348 1.00 91.62 419 GLU A O 1
ATOM 3380 N N . SER A 1 420 ? -27.393 -0.186 16.745 1.00 88.81 420 SER A N 1
ATOM 3381 C CA . SER A 1 420 ? -26.639 0.834 17.480 1.00 88.81 420 SER A CA 1
ATOM 3382 C C . SER A 1 420 ? -26.923 0.759 18.980 1.00 88.81 420 SER A C 1
ATOM 3384 O O . SER A 1 420 ? -27.979 0.284 19.400 1.00 88.81 420 SER A O 1
ATOM 3386 N N . LEU A 1 421 ? -26.018 1.298 19.804 1.00 83.19 421 LEU A N 1
ATOM 3387 C CA . LEU A 1 421 ? -26.235 1.362 21.254 1.00 83.19 421 LEU A CA 1
ATOM 3388 C C . LEU A 1 421 ? -27.539 2.083 21.609 1.00 83.19 421 LEU A C 1
ATOM 3390 O O . LEU A 1 421 ? -28.290 1.596 22.444 1.00 83.19 421 LEU A O 1
ATOM 3394 N N . GLU A 1 422 ? -27.841 3.202 20.943 1.00 81.12 422 GLU A N 1
ATOM 3395 C CA . GLU A 1 422 ? -29.087 3.947 21.169 1.00 81.12 422 GLU A CA 1
ATOM 3396 C C . GLU A 1 422 ? -30.326 3.065 20.946 1.00 81.12 422 GLU A C 1
ATOM 3398 O O . GLU A 1 422 ? -31.256 3.083 21.750 1.00 81.12 422 GLU A O 1
ATOM 3403 N N . GLN A 1 423 ? -30.321 2.243 19.891 1.00 82.12 423 GLN A N 1
ATOM 3404 C CA . GLN A 1 423 ? -31.429 1.339 19.577 1.00 82.12 423 GLN A CA 1
ATOM 3405 C C . GLN A 1 423 ? -31.586 0.233 20.622 1.00 82.12 423 GLN A C 1
ATOM 3407 O O . GLN A 1 423 ? -32.713 -0.079 21.008 1.00 82.12 423 GLN A O 1
ATOM 3412 N N . VAL A 1 424 ? -30.478 -0.343 21.092 1.00 81.00 424 VAL A N 1
ATOM 3413 C CA . VAL A 1 424 ? -30.500 -1.392 22.121 1.00 81.00 424 VAL A CA 1
ATOM 3414 C C . VAL A 1 424 ? -30.951 -0.824 23.469 1.00 81.00 424 VAL A C 1
ATOM 3416 O O . VAL A 1 424 ? -31.790 -1.428 24.139 1.00 81.00 424 VAL A O 1
ATOM 3419 N N . MET A 1 425 ? -30.485 0.374 23.832 1.00 73.25 425 MET A N 1
ATOM 3420 C CA . MET A 1 425 ? -30.899 1.064 25.058 1.00 73.25 425 MET A CA 1
ATOM 3421 C C . MET A 1 425 ? -32.399 1.375 25.064 1.00 73.25 425 MET A C 1
ATOM 3423 O O . MET A 1 425 ? -33.078 1.125 26.062 1.00 73.25 425 MET A O 1
ATOM 3427 N N . ASP A 1 426 ? -32.943 1.864 23.947 1.00 74.69 426 ASP A N 1
ATOM 3428 C CA . ASP A 1 426 ? -34.381 2.118 23.817 1.00 74.69 426 ASP A CA 1
ATOM 3429 C C . ASP A 1 426 ? -35.207 0.827 23.998 1.00 74.69 426 ASP A C 1
ATOM 3431 O O . ASP A 1 426 ? -36.304 0.856 24.565 1.00 74.69 426 ASP A O 1
ATOM 3435 N N . GLN A 1 427 ? -34.690 -0.325 23.558 1.00 69.62 427 GLN A N 1
ATOM 3436 C CA . GLN A 1 427 ? -35.350 -1.623 23.724 1.00 69.62 427 GLN A CA 1
ATOM 3437 C C . GLN A 1 427 ? -35.268 -2.160 25.161 1.00 69.62 427 GLN A C 1
ATOM 3439 O O . GLN A 1 427 ? -36.264 -2.701 25.658 1.00 69.62 427 GLN A O 1
ATOM 3444 N N . GLU A 1 428 ? -34.131 -2.008 25.847 1.00 66.31 428 GLU A N 1
ATOM 3445 C CA . GLU A 1 428 ? -33.974 -2.420 27.251 1.00 66.31 428 GLU A CA 1
ATOM 3446 C C . GLU A 1 428 ? -34.878 -1.606 28.184 1.00 66.31 428 GLU A C 1
ATOM 3448 O O . GLU A 1 428 ? -35.594 -2.194 28.997 1.00 66.31 428 GLU A O 1
ATOM 3453 N N . VAL A 1 429 ? -34.945 -0.280 28.014 1.00 61.88 429 VAL A N 1
ATOM 3454 C CA . VAL A 1 429 ? -35.824 0.591 28.819 1.00 61.88 429 VAL A CA 1
ATOM 3455 C C . VAL A 1 429 ? -37.292 0.186 28.654 1.00 61.88 429 VAL A C 1
ATOM 3457 O O . VAL A 1 429 ? -38.015 0.018 29.637 1.00 61.88 429 VAL A O 1
ATOM 3460 N N . VAL A 1 430 ? -37.735 -0.063 27.417 1.00 58.62 430 VAL A N 1
ATOM 3461 C CA . VAL A 1 430 ? -39.108 -0.522 27.132 1.00 58.62 430 VAL A CA 1
ATOM 3462 C C . VAL A 1 430 ? -39.389 -1.917 27.710 1.00 58.62 430 VAL A C 1
ATOM 3464 O O . VAL A 1 430 ? -40.541 -2.241 28.019 1.00 58.62 430 VAL A O 1
ATOM 3467 N N . SER A 1 431 ? -38.368 -2.765 27.838 1.00 59.84 431 SER A N 1
ATOM 3468 C CA . SER A 1 431 ? -38.497 -4.117 28.391 1.00 59.84 431 SER A CA 1
ATOM 3469 C C . SER A 1 431 ? -38.596 -4.091 29.918 1.00 59.84 431 SER A C 1
ATOM 3471 O O . SER A 1 431 ? -39.500 -4.720 30.470 1.00 59.84 431 SER A O 1
ATOM 3473 N N . GLN A 1 432 ? -37.774 -3.276 30.584 1.00 58.56 432 GLN A N 1
ATOM 3474 C CA . GLN A 1 432 ? -37.818 -3.072 32.036 1.00 58.56 432 GLN A CA 1
ATOM 3475 C C . GLN A 1 432 ? -39.137 -2.421 32.489 1.00 58.56 432 GLN A C 1
ATOM 3477 O O . GLN A 1 432 ? -39.767 -2.900 33.432 1.00 58.56 432 GLN A O 1
ATOM 3482 N N . GLU A 1 433 ? -39.646 -1.414 31.764 1.00 51.44 433 GLU A N 1
ATOM 3483 C CA . GLU A 1 433 ? -40.950 -0.797 32.068 1.00 51.44 433 GLU A CA 1
ATOM 3484 C C . GLU A 1 433 ? -42.118 -1.800 31.969 1.00 51.44 433 GLU A C 1
ATOM 3486 O O . GLU A 1 433 ? -43.094 -1.730 32.728 1.00 51.44 433 GLU A O 1
ATOM 3491 N N . LYS A 1 434 ? -42.040 -2.767 31.045 1.00 52.44 434 LYS A N 1
ATOM 3492 C CA . LYS A 1 434 ? -43.051 -3.828 30.913 1.00 52.44 434 LYS A CA 1
ATOM 3493 C C . LYS A 1 434 ? -42.979 -4.841 32.050 1.00 52.44 434 LYS A C 1
ATOM 3495 O O . LYS A 1 434 ? -44.035 -5.275 32.511 1.00 52.44 434 LYS A O 1
ATOM 3500 N N . GLU A 1 435 ? -41.786 -5.215 32.500 1.00 52.66 435 GLU A N 1
ATOM 3501 C CA . GLU A 1 435 ? -41.616 -6.148 33.619 1.00 52.66 435 GLU A CA 1
ATOM 3502 C C . GLU A 1 435 ? -42.082 -5.542 34.948 1.00 52.66 435 GLU A C 1
ATOM 3504 O O . GLU A 1 435 ? -42.857 -6.188 35.658 1.00 52.66 435 GLU A O 1
ATOM 3509 N N . GLU A 1 436 ? -41.759 -4.274 35.224 1.00 52.19 436 GLU A N 1
ATOM 3510 C CA . GLU A 1 436 ? -42.253 -3.563 36.415 1.00 52.19 436 GLU A CA 1
ATOM 3511 C C . GLU A 1 436 ? -43.785 -3.419 36.414 1.00 52.19 436 GLU A C 1
ATOM 3513 O O . GLU A 1 436 ? -44.443 -3.547 37.451 1.00 52.19 436 GLU A O 1
ATOM 3518 N N . THR A 1 437 ? -44.391 -3.208 35.241 1.00 51.06 437 THR A N 1
ATOM 3519 C CA . THR A 1 437 ? -45.856 -3.137 35.114 1.00 51.06 437 THR A CA 1
ATOM 3520 C C . THR A 1 437 ? -46.514 -4.494 35.397 1.00 51.06 437 THR A C 1
ATOM 3522 O O . THR A 1 437 ? -47.564 -4.551 36.035 1.00 51.06 437 THR A O 1
ATOM 3525 N N . ILE A 1 438 ? -45.890 -5.598 34.976 1.00 53.41 438 ILE A N 1
ATOM 3526 C CA . ILE A 1 438 ? -46.386 -6.962 35.220 1.00 53.41 438 ILE A CA 1
ATOM 3527 C C . ILE A 1 438 ? -46.202 -7.374 36.690 1.00 53.41 438 ILE A C 1
ATOM 3529 O O . ILE A 1 438 ? -47.048 -8.097 37.223 1.00 53.41 438 ILE A O 1
ATOM 3533 N N . GLU A 1 439 ? -45.143 -6.918 37.364 1.00 50.78 439 GLU A N 1
ATOM 3534 C CA . GLU A 1 439 ? -44.946 -7.151 38.801 1.00 50.78 439 GLU A CA 1
ATOM 3535 C C . GLU A 1 439 ? -45.916 -6.350 39.677 1.00 50.78 439 GLU A C 1
ATOM 3537 O O . GLU A 1 439 ? -46.385 -6.873 40.684 1.00 50.78 439 GLU A O 1
ATOM 3542 N N . MET A 1 440 ? -46.291 -5.130 39.281 1.00 52.19 440 MET A N 1
ATOM 3543 C CA . MET A 1 440 ? -47.310 -4.342 39.992 1.00 52.19 440 MET A CA 1
ATOM 3544 C C . MET A 1 440 ? -48.746 -4.867 39.812 1.00 52.19 440 MET A C 1
ATOM 3546 O O . MET A 1 440 ? -49.628 -4.523 40.604 1.00 52.19 440 MET A O 1
ATOM 3550 N N . GLU A 1 441 ? -49.003 -5.675 38.780 1.00 48.41 441 GLU A N 1
ATOM 3551 C CA . GLU A 1 441 ? -50.307 -6.305 38.520 1.00 48.41 441 GLU A CA 1
ATOM 3552 C C . GLU A 1 441 ? -50.456 -7.715 39.135 1.00 48.41 441 GLU A C 1
ATOM 3554 O O . GLU A 1 441 ? -51.541 -8.306 39.050 1.00 48.41 441 GLU A O 1
ATOM 3559 N N . ARG A 1 442 ? -49.408 -8.250 39.777 1.00 43.91 442 ARG A N 1
ATOM 3560 C CA . ARG A 1 442 ? -49.439 -9.494 40.571 1.00 43.91 442 ARG A CA 1
ATOM 3561 C C . ARG A 1 442 ? -49.612 -9.215 42.060 1.00 43.91 442 ARG A C 1
ATOM 3563 O O . ARG A 1 442 ? -50.297 -10.044 42.709 1.00 43.91 442 ARG A O 1
#